Protein 5CR4 (pdb70)

Solvent-accessible surface area: 25227 Å² total; per-residue (Å²): 164,93,143,97,47,169,128,163,19,211,63,104,132,42,0,58,80,7,0,90,65,20,38,102,91,66,102,75,44,4,108,23,0,0,0,0,24,39,20,77,10,46,23,40,18,88,105,23,133,44,64,74,121,171,95,81,36,38,18,32,92,46,127,134,86,146,127,49,138,128,46,87,21,36,38,4,49,0,0,0,0,0,0,8,42,1,20,12,23,15,53,85,3,88,58,155,46,87,24,92,36,1,9,64,5,0,106,126,44,0,91,47,2,16,160,136,22,183,25,33,243,99,32,9,0,0,11,48,71,66,114,27,17,81,33,94,70,0,47,132,31,10,119,78,47,172,13,149,55,9,74,31,5,35,117,2,78,17,0,4,0,0,54,51,0,5,61,29,0,80,130,68,2,133,46,10,115,6,68,63,76,110,60,1,66,94,13,0,69,35,5,11,7,27,2,56,57,130,67,0,22,94,31,4,94,30,0,40,104,10,6,70,16,0,88,92,20,145,0,19,28,17,161,86,117,98,107,57,141,123,38,168,126,129,24,182,85,86,130,24,0,53,147,0,0,88,70,22,37,142,89,93,100,75,40,3,111,28,0,0,0,3,23,60,30,94,9,60,20,43,18,86,101,23,145,44,73,76,126,175,133,146,44,39,12,32,96,42,102,132,103,152,132,48,129,149,59,56,41,38,44,6,64,0,1,0,0,0,0,7,48,0,10,13,25,14,60,85,11,80,52,99,55,77,20,102,80,2,20,71,8,0,80,94,48,0,62,46,3,12,159,104,26,108,25,35,207,90,31,15,0,0,12,54,70,66,112,42,15,110,31,167,59,0,45,128,29,14,166,84,44,153,17,109,68,11,77,32,3,30,107,4,82,16,0,6,0,0,64,46,0,8,61,22,0,79,134,50,3,128,50,10,116,6,70,63,78,114,52,1,65,96,18,0,60,32,6,8,6,30,0,92,65,128,61,0,24,68,26,4,99,32,0,51,105,13,1,65,19,0,77,101,20,150,0,10,22,16,159,88

Foldseek 3Di:
DADEDPFFDPQLVVLLVLLVVCLVPDLLQQQQEKFKDKDKAALQQQPDQDQDDADPNDRDGDPDDDGDRDDPQDIWMWIFIAGLQATFDIDTDDDDDALVSVLVCCVVTVVVRCVVSVRDPPGAYEDADPCSCVDDVNVVSCVVVVHHYRDYTPPPVVLGLVVVVVVQLNVQLVVVNDDHVVSSVVSSVVVSVVTGSVNSNVSSVCNSVVSVQSNSHSRTDDPD/DVPFDEDPFFFPQLVLLLVLLVVCVPPDLLQQQQEKFKDKDKAALQAQPDQDQDDDDPRDGDGDPDDDGDRDDPQDIWMWIWIAGLQATFDIDTDDDDDALVRVLVCCVPTVVVRCVVSVRDPPHAYEDAPDVSCCPPVNVVSCVVVVHHYRRYTHPPVVLGLVVVVVVQLNVQLVVVNDRHVVSSVVSSVVVRVVDDSNVSNVSSVCRSVSSVVSVSHSRTDDPD

Secondary structure (DSSP, 8-state):
-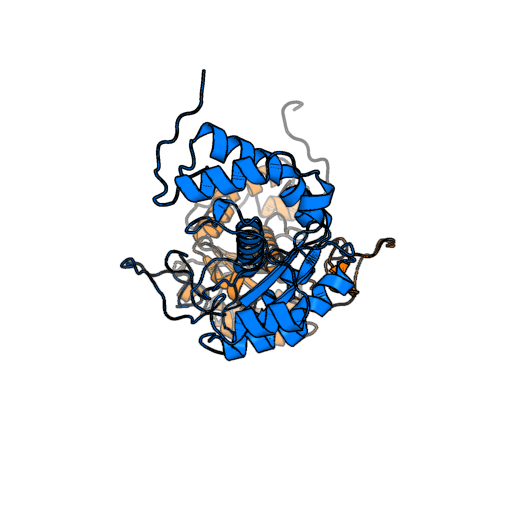----SS--TTHHHHHHHHHHHTT--HHHHHTEEEEEEEEEESS-TT-----EEETTEEE--SS----S--SS-EEEEEEEEETTEEEEEEE--SS--HHHHHHHHIIIIIHHHHHHT--TT-EE-----GGGGSHHHHHHHHHTTPPBPP--TT-GGG-THHHHHHHHHHHHHHT---SHHHHHHHHHHHHHT--HHHHHHHHHTHHHHHHHHHHTTT-----/-TTS---SS--TTHHHHHHHHHHTTT--HHHHHTEEEEEEEEEESS-TT-----EEETTEEE--S-----S--SS-EEEEEEEEETTEEEEEEEE-SS--HHHHHHHHIIIIIHHHHHHT--TT-EE-----GGGGSHHHHHHHHHTT--B----SS-GGG-THHHHHHHHHHHHHHT---SHHHHHHHHHHHHHHS-HHHHHHHHHTHHHHHHHHHHTTT-----

CATH classification: 3.30.420.10

B-factor: mean 25.37, std 12.57, range [10.84, 128.83]

Structure (mmCIF, N/CA/C/O backbone):
data_5CR4
#
_entry.id   5CR4
#
_cell.length_a   84.240
_cell.length_b   113.980
_cell.length_c   144.940
_cell.angle_alpha   90.00
_cell.angle_beta   90.00
_cell.angle_gamma   90.00
#
_symmetry.space_group_name_H-M   'I 21 21 21'
#
loop_
_entity.id
_entity.type
_entity.pdbx_description
1 polymer 'Sleeping Beauty transposase, SB100X'
2 non-polymer 'SULFATE ION'
3 non-polymer GLYCEROL
4 non-polymer 'CITRIC ACID'
5 non-polymer '4-(2-HYDROXYETHYL)-1-PIPERAZINE ETHANESULFONIC ACID'
6 water water
#
loop_
_atom_site.group_PDB
_atom_site.id
_atom_site.type_symbol
_atom_site.label_atom_id
_atom_site.label_alt_id
_atom_site.label_comp_id
_atom_site.label_asym_id
_atom_site.label_entity_id
_atom_site.label_seq_id
_atom_site.pdbx_PDB_ins_code
_atom_site.Cartn_x
_atom_site.Cartn_y
_atom_site.Cartn_z
_atom_site.occupancy
_atom_site.B_iso_or_equiv
_atom_site.auth_seq_id
_atom_site.auth_comp_id
_atom_site.auth_asym_id
_atom_site.auth_atom_id
_atom_site.pdbx_PDB_model_num
ATOM 1 N N . ALA A 1 7 ? -8.506 7.556 -68.164 1.00 48.12 7 ALA A N 1
ATOM 2 C CA . ALA A 1 7 ? -9.027 6.267 -67.712 1.00 39.35 7 ALA A CA 1
ATOM 3 C C . ALA A 1 7 ? -10.180 6.474 -66.739 1.00 41.03 7 ALA A C 1
ATOM 4 O O . ALA A 1 7 ? -10.152 7.387 -65.921 1.00 43.69 7 ALA A O 1
ATOM 6 N N . ARG A 1 8 ? -11.174 5.599 -66.810 1.00 30.08 8 ARG A N 1
ATOM 7 C CA . ARG A 1 8 ? -12.413 5.810 -66.060 1.00 30.75 8 ARG A CA 1
ATOM 8 C C . ARG A 1 8 ? -12.375 5.073 -64.716 1.00 26.29 8 ARG A C 1
ATOM 9 O O . ARG A 1 8 ? -11.720 4.041 -64.563 1.00 28.42 8 ARG A O 1
ATOM 11 N N . LYS A 1 9 ? -13.072 5.605 -63.713 1.00 25.05 9 LYS A N 1
ATOM 12 C CA . LYS A 1 9 ? -13.283 4.846 -62.470 1.00 25.46 9 LYS A CA 1
ATOM 13 C C . LYS A 1 9 ? -14.450 3.913 -62.662 1.00 22.37 9 LYS A C 1
ATOM 14 O O . LYS A 1 9 ? -15.518 4.343 -63.115 1.00 27.33 9 LYS A O 1
ATOM 20 N N . LYS A 1 10 ? -14.255 2.630 -62.328 1.00 21.67 10 LYS A N 1
ATOM 21 C CA . LYS A 1 10 ? -15.336 1.653 -62.429 1.00 21.89 10 LYS A CA 1
ATOM 22 C C . LYS A 1 10 ? -15.702 1.109 -61.045 1.00 18.18 10 LYS A C 1
ATOM 23 O O . LYS A 1 10 ? -14.813 0.725 -60.288 1.00 20.72 10 LYS A O 1
ATOM 26 N N . PRO A 1 11 ? -17.007 1.030 -60.722 1.00 18.64 11 PRO A N 1
ATOM 27 C CA . PRO A 1 11 ? -17.432 0.651 -59.375 1.00 16.07 11 PRO A CA 1
ATOM 28 C C . PRO A 1 11 ? -17.157 -0.839 -59.075 1.00 15.41 11 PRO A C 1
ATOM 29 O O . PRO A 1 11 ? -17.384 -1.720 -59.924 1.00 19.74 11 PRO A O 1
ATOM 33 N N . LEU A 1 12 ? -16.680 -1.049 -57.856 1.00 15.15 12 LEU A N 1
ATOM 34 C CA . LEU A 1 12 ? -16.476 -2.410 -57.340 1.00 15.15 12 LEU A CA 1
ATOM 35 C C . LEU A 1 12 ? -17.647 -2.944 -56.502 1.00 16.61 12 LEU A C 1
ATOM 36 O O . LEU A 1 12 ? -17.766 -4.162 -56.311 1.00 17.24 12 LEU A O 1
ATOM 41 N N . LEU A 1 13 ? -18.529 -2.074 -56.016 1.00 14.63 13 LEU A N 1
ATOM 42 C CA . LEU A 1 13 ? -19.593 -2.489 -55.122 1.00 14.47 13 LEU A CA 1
ATOM 43 C C . LEU A 1 13 ? -20.927 -2.122 -55.754 1.00 15.80 13 LEU A C 1
ATOM 44 O O . LEU A 1 13 ? -21.119 -0.937 -56.071 1.00 16.28 13 LEU A O 1
ATOM 49 N N . GLN A 1 14 ? -21.825 -3.083 -55.877 1.00 15.98 14 GLN A N 1
ATOM 50 C CA . GLN A 1 14 ? -23.109 -2.847 -56.541 1.00 16.05 14 GLN A CA 1
ATOM 51 C C . GLN A 1 14 ? -24.086 -2.200 -55.586 1.00 22.14 14 GLN A C 1
ATOM 52 O O . GLN A 1 14 ? -23.941 -2.244 -54.355 1.00 24.37 14 GLN A O 1
ATOM 58 N N . ASN A 1 15 ? -25.058 -1.486 -56.130 1.00 16.15 15 ASN A N 1
ATOM 59 C CA . ASN A 1 15 ? -26.207 -1.080 -55.331 1.00 15.59 15 ASN A CA 1
ATOM 60 C C . ASN A 1 15 ? -27.445 -1.664 -55.997 1.00 17.97 15 ASN A C 1
ATOM 61 O O . ASN A 1 15 ? -27.607 -1.533 -57.199 1.00 20.55 15 ASN A O 1
ATOM 66 N N . ARG A 1 16 ? -28.290 -2.369 -55.230 1.00 21.75 16 ARG A N 1
ATOM 67 C CA . ARG A 1 16 ? -29.483 -3.043 -55.742 1.00 26.33 16 ARG A CA 1
ATOM 68 C C . ARG A 1 16 ? -30.433 -2.043 -56.399 1.00 21.21 16 ARG A C 1
ATOM 69 O O . ARG A 1 16 ? -31.165 -2.402 -57.340 1.00 26.32 16 ARG A O 1
ATOM 77 N N . HIS A 1 17 ? -30.390 -0.794 -55.952 1.00 20.20 17 HIS A N 1
ATOM 78 C CA . HIS A 1 17 ? -31.288 0.225 -56.486 1.00 21.87 17 HIS A CA 1
ATOM 79 C C . HIS A 1 17 ? -30.600 1.202 -57.440 1.00 23.95 17 HIS A C 1
ATOM 80 O O . HIS A 1 17 ? -30.958 2.389 -57.523 1.00 22.61 17 HIS A O 1
ATOM 87 N N . LYS A 1 18 ? -29.621 0.685 -58.178 1.00 25.89 18 LYS A N 1
ATOM 88 C CA . LYS A 1 18 ? -28.897 1.490 -59.160 1.00 24.33 18 LYS A CA 1
ATOM 89 C C . LYS A 1 18 ? -29.828 2.234 -60.150 1.00 21.47 18 LYS A C 1
ATOM 90 O O . LYS A 1 18 ? -29.560 3.369 -60.527 1.00 27.31 18 LYS A O 1
ATOM 96 N N . LYS A 1 19 ? -30.929 1.632 -60.578 1.00 26.42 19 LYS A N 1
ATOM 97 C CA . LYS A 1 19 ? -31.815 2.323 -61.489 1.00 24.85 19 LYS A CA 1
ATOM 98 C C . LYS A 1 19 ? -32.417 3.614 -60.914 1.00 29.20 19 LYS A C 1
ATOM 99 O O . LYS A 1 19 ? -32.401 4.687 -61.547 1.00 30.41 19 LYS A O 1
ATOM 103 N N . ALA A 1 20 ? -32.940 3.529 -59.699 1.00 25.83 20 ALA A N 1
ATOM 104 C CA . ALA A 1 20 ? -33.514 4.718 -59.078 1.00 28.52 20 ALA A CA 1
ATOM 105 C C . ALA A 1 20 ? -32.414 5.752 -58.751 1.00 23.65 20 ALA A C 1
ATOM 106 O O . ALA A 1 20 ? -32.671 6.971 -58.751 1.00 25.27 20 ALA A O 1
ATOM 108 N N . ARG A 1 21 ? -31.230 5.270 -58.400 1.00 22.23 21 ARG A N 1
ATOM 109 C CA . ARG A 1 21 ? -30.152 6.195 -58.032 1.00 20.56 21 ARG A CA 1
ATOM 110 C C . ARG A 1 21 ? -29.720 6.957 -59.242 1.00 21.87 21 ARG A C 1
ATOM 111 O O . ARG A 1 21 ? -29.494 8.159 -59.214 1.00 23.74 21 ARG A O 1
ATOM 119 N N . LEU A 1 22 ? -29.605 6.235 -60.358 1.00 22.32 22 LEU A N 1
ATOM 120 C CA . LEU A 1 22 ? -29.215 6.878 -61.588 1.00 28.37 22 LEU A CA 1
ATOM 121 C C . LEU A 1 22 ? -30.310 7.854 -62.034 1.00 28.55 22 LEU A C 1
ATOM 122 O O . LEU A 1 22 ? -30.025 8.969 -62.467 1.00 28.65 22 LEU A O 1
ATOM 127 N N . ARG A 1 23 ? -31.582 7.483 -61.880 1.00 28.12 23 ARG A N 1
ATOM 128 C CA . ARG A 1 23 ? -32.657 8.436 -62.136 1.00 32.38 23 ARG A CA 1
ATOM 129 C C . ARG A 1 23 ? -32.567 9.712 -61.268 1.00 33.88 23 ARG A C 1
ATOM 130 O O . ARG A 1 23 ? -32.661 10.809 -61.762 1.00 35.34 23 ARG A O 1
ATOM 133 N N . PHE A 1 24 ? -32.359 9.554 -59.966 1.00 27.67 24 PHE A N 1
ATOM 134 C CA . PHE A 1 24 ? -32.160 10.680 -59.056 1.00 28.21 24 PHE A CA 1
ATOM 135 C C . PHE A 1 24 ? -31.000 11.588 -59.510 1.00 26.48 24 PHE A C 1
ATOM 136 O O . PHE A 1 24 ? -31.137 12.803 -59.555 1.00 29.78 24 PHE A O 1
ATOM 144 N N . ALA A 1 25 ? -29.851 10.993 -59.821 1.00 25.50 25 ALA A N 1
ATOM 145 C CA . ALA A 1 25 ? -28.723 11.805 -60.216 1.00 27.90 25 ALA A CA 1
ATOM 146 C C . ALA A 1 25 ? -28.949 12.496 -61.549 1.00 33.59 25 ALA A C 1
ATOM 147 O O . ALA A 1 25 ? -28.531 13.623 -61.711 1.00 31.60 25 ALA A O 1
ATOM 149 N N . THR A 1 26 ? -29.567 11.808 -62.515 1.00 33.26 26 THR A N 1
ATOM 150 C CA . THR A 1 26 ? -29.851 12.405 -63.816 1.00 35.65 26 THR A CA 1
ATOM 151 C C . THR A 1 26 ? -30.839 13.553 -63.672 1.00 34.93 26 THR A C 1
ATOM 152 O O . THR A 1 26 ? -30.678 14.631 -64.267 1.00 42.79 26 THR A O 1
ATOM 156 N N . ALA A 1 27 ? -31.876 13.321 -62.865 1.00 33.61 27 ALA A N 1
ATOM 157 C CA . ALA A 1 27 ? -32.974 14.243 -62.736 1.00 38.64 27 ALA A CA 1
ATOM 158 C C . ALA A 1 27 ? -32.519 15.423 -61.930 1.00 41.79 27 ALA A C 1
ATOM 159 O O . ALA A 1 27 ? -33.070 16.499 -62.043 1.00 42.06 27 ALA A O 1
ATOM 161 N N . HIS A 1 28 ? -31.470 15.241 -61.137 1.00 36.99 28 HIS A N 1
ATOM 162 C CA . HIS A 1 28 ? -31.050 16.351 -60.274 1.00 41.39 28 HIS A CA 1
ATOM 163 C C . HIS A 1 28 ? -29.674 16.909 -60.623 1.00 40.77 28 HIS A C 1
ATOM 164 O O . HIS A 1 28 ? -29.205 17.856 -59.995 1.00 45.91 28 HIS A O 1
ATOM 171 N N . GLY A 1 29 ? -29.047 16.366 -61.663 1.00 34.77 29 GLY A N 1
ATOM 172 C CA . GLY A 1 29 ? -27.665 16.711 -61.947 1.00 41.62 29 GLY A CA 1
ATOM 173 C C . GLY A 1 29 ? -27.463 18.084 -62.570 1.00 40.36 29 GLY A C 1
ATOM 174 O O . GLY A 1 29 ? -26.326 18.505 -62.788 1.00 48.77 29 GLY A O 1
ATOM 175 N N . ASP A 1 30 ? -28.559 18.774 -62.875 1.00 38.05 30 ASP A N 1
ATOM 176 C CA . ASP A 1 30 ? -28.472 20.105 -63.463 1.00 40.81 30 ASP A CA 1
ATOM 177 C C . ASP A 1 30 ? -28.903 21.174 -62.467 1.00 52.01 30 ASP A C 1
ATOM 178 O O . ASP A 1 30 ? -28.808 22.372 -62.765 1.00 46.30 30 ASP A O 1
ATOM 180 N N . LYS A 1 31 ? -29.375 20.744 -61.293 1.00 42.24 31 LYS A N 1
ATOM 181 C CA . LYS A 1 31 ? -29.875 21.678 -60.269 1.00 40.76 31 LYS A CA 1
ATOM 182 C C . LYS A 1 31 ? -28.797 22.693 -59.904 1.00 43.84 31 LYS A C 1
ATOM 183 O O . LYS A 1 31 ? -27.613 22.362 -59.835 1.00 42.80 31 LYS A O 1
ATOM 189 N N . ASP A 1 32 ? -29.197 23.942 -59.697 1.00 37.51 32 ASP A N 1
ATOM 190 C CA . ASP A 1 32 ? -28.223 24.933 -59.279 1.00 35.77 32 ASP A CA 1
ATOM 191 C C . ASP A 1 32 ? -27.826 24.702 -57.829 1.00 36.15 32 ASP A C 1
ATOM 192 O O . ASP A 1 32 ? -28.411 23.882 -57.113 1.00 34.92 32 ASP A O 1
ATOM 194 N N . ARG A 1 33 ? -26.779 25.393 -57.405 1.00 35.25 33 ARG A N 1
ATOM 195 C CA . ARG A 1 33 ? -26.300 25.176 -56.053 1.00 39.10 33 ARG A CA 1
ATOM 196 C C . ARG A 1 33 ? -27.332 25.696 -55.067 1.00 34.50 33 ARG A C 1
ATOM 197 O O . ARG A 1 33 ? -27.426 25.173 -53.961 1.00 30.11 33 ARG A O 1
ATOM 205 N N . THR A 1 34 ? -28.123 26.685 -55.490 1.00 35.52 34 THR A N 1
ATOM 206 C CA . THR A 1 34 ? -29.231 27.206 -54.701 1.00 35.31 34 THR A CA 1
ATOM 207 C C . THR A 1 34 ? -30.166 26.067 -54.314 1.00 28.59 34 THR A C 1
ATOM 208 O O . THR A 1 34 ? -30.627 25.980 -53.164 1.00 29.14 34 THR A O 1
ATOM 212 N N . PHE A 1 35 ? -30.440 25.191 -55.284 1.00 27.43 35 PHE A N 1
ATOM 213 C CA . PHE A 1 35 ? -31.314 24.061 -55.007 1.00 27.64 35 PHE A CA 1
ATOM 214 C C . PHE A 1 35 ? -30.770 23.234 -53.854 1.00 23.75 35 PHE A C 1
ATOM 215 O O . PHE A 1 35 ? -31.497 22.978 -52.877 1.00 21.79 35 PHE A O 1
ATOM 223 N N . TRP A 1 36 ? -29.504 22.805 -53.932 1.00 23.06 36 TRP A N 1
ATOM 224 C CA . TRP A 1 36 ? -28.982 21.967 -52.849 1.00 20.31 36 TRP A CA 1
ATOM 225 C C . TRP A 1 36 ? -28.910 22.714 -51.520 1.00 20.25 36 TRP A C 1
ATOM 226 O O . TRP A 1 36 ? -29.090 22.108 -50.463 1.00 21.21 36 TRP A O 1
ATOM 237 N N . ARG A 1 37 ? -28.636 24.017 -51.563 1.00 20.76 37 ARG A N 1
ATOM 238 C CA . ARG A 1 37 ? -28.592 24.781 -50.302 1.00 22.88 37 ARG A CA 1
ATOM 239 C C . ARG A 1 37 ? -29.970 24.902 -49.681 1.00 20.39 37 ARG A C 1
ATOM 240 O O . ARG A 1 37 ? -30.055 25.180 -48.466 1.00 23.95 37 ARG A O 1
ATOM 248 N N . ASN A 1 38 ? -31.024 24.693 -50.465 1.00 21.20 38 ASN A N 1
ATOM 249 C CA . ASN A 1 38 ? -32.354 24.765 -49.881 1.00 24.16 38 ASN A CA 1
ATOM 250 C C . ASN A 1 38 ? -33.051 23.448 -49.603 1.00 21.59 38 ASN A C 1
ATOM 251 O O . ASN A 1 38 ? -34.250 23.377 -49.403 1.00 22.26 38 ASN A O 1
ATOM 256 N N . VAL A 1 39 ? -32.270 22.374 -49.599 1.00 18.15 39 VAL A N 1
ATOM 257 C CA . VAL A 1 39 ? -32.761 21.063 -49.150 1.00 18.19 39 VAL A CA 1
ATOM 258 C C . VAL A 1 39 ? -32.551 20.956 -47.662 1.00 17.70 39 VAL A C 1
ATOM 259 O O . VAL A 1 39 ? -31.451 21.215 -47.148 1.00 16.74 39 VAL A O 1
ATOM 263 N N . LEU A 1 40 ? -33.588 20.596 -46.908 1.00 16.68 40 LEU A N 1
ATOM 264 C CA . LEU A 1 40 ? -33.467 20.285 -45.475 1.00 16.27 40 LEU A CA 1
ATOM 265 C C . LEU A 1 40 ? -33.330 18.780 -45.345 1.00 16.07 40 LEU A C 1
ATOM 266 O O . LEU A 1 40 ? -34.299 18.043 -45.536 1.00 16.58 40 LEU A O 1
ATOM 271 N N . TRP A 1 41 ? -32.095 18.334 -45.113 1.00 14.70 41 TRP A N 1
ATOM 272 C CA . TRP A 1 41 ? -31.769 16.912 -45.041 1.00 14.00 41 TRP A CA 1
ATOM 273 C C . TRP A 1 41 ? -32.164 16.399 -43.683 1.00 13.78 41 TRP A C 1
ATOM 274 O O . TRP A 1 41 ? -32.008 17.123 -42.702 1.00 15.17 41 TRP A O 1
ATOM 285 N N . SER A 1 42 ? -32.515 15.114 -43.575 1.00 14.54 42 SER A N 1
ATOM 286 C CA . SER A 1 42 ? -32.892 14.638 -42.228 1.00 14.72 42 SER A CA 1
ATOM 287 C C . SER A 1 42 ? -32.677 13.136 -42.164 1.00 15.29 42 SER A C 1
ATOM 288 O O . SER A 1 42 ? -32.651 12.456 -43.188 1.00 15.73 42 SER A O 1
ATOM 291 N N . ASP A 1 43 ? -32.503 12.649 -40.933 1.00 16.76 43 ASP A N 1
ATOM 292 C CA A ASP A 1 43 ? -32.420 11.184 -40.715 0.70 13.90 43 ASP A CA 1
ATOM 293 C CA B ASP A 1 43 ? -32.349 11.234 -40.703 0.30 16.02 43 ASP A CA 1
ATOM 294 C C . ASP A 1 43 ? -32.360 10.984 -39.209 1.00 16.94 43 ASP A C 1
ATOM 295 O O . ASP A 1 43 ? -32.262 11.947 -38.428 1.00 19.20 43 ASP A O 1
ATOM 304 N N . GLU A 1 44 ? -32.463 9.725 -38.789 1.00 15.59 44 GLU A N 1
ATOM 305 C CA . GLU A 1 44 ? -32.194 9.336 -37.410 1.00 15.24 44 GLU A CA 1
ATOM 306 C C . GLU A 1 44 ? -30.847 8.673 -37.288 1.00 14.76 44 GLU A C 1
ATOM 307 O O . GLU A 1 44 ? -30.317 8.153 -38.285 1.00 19.66 44 GLU A O 1
ATOM 313 N N . THR A 1 45 ? -30.293 8.634 -36.070 1.00 14.65 45 THR A N 1
ATOM 314 C CA . THR A 1 45 ? -29.050 7.889 -35.824 1.00 14.97 45 THR A CA 1
ATOM 315 C C . THR A 1 45 ? -29.106 7.393 -34.400 1.00 16.11 45 THR A C 1
ATOM 316 O O . THR A 1 45 ? -29.777 7.940 -33.552 1.00 18.32 45 THR A O 1
ATOM 320 N N . LYS A 1 46 ? -28.410 6.317 -34.118 1.00 15.20 46 LYS A N 1
ATOM 321 C CA . LYS A 1 46 ? -28.257 5.760 -32.783 1.00 14.36 46 LYS A CA 1
ATOM 322 C C . LYS A 1 46 ? -26.826 5.952 -32.365 1.00 16.08 46 LYS A C 1
ATOM 323 O O . LYS A 1 46 ? -25.890 5.628 -33.110 1.00 18.90 46 LYS A O 1
ATOM 329 N N . ILE A 1 47 ? -26.635 6.459 -31.162 1.00 15.37 47 ILE A N 1
ATOM 330 C CA . ILE A 1 47 ? -25.283 6.584 -30.595 1.00 15.83 47 ILE A CA 1
ATOM 331 C C . ILE A 1 47 ? -25.151 5.684 -29.361 1.00 13.24 47 ILE A C 1
ATOM 332 O O . ILE A 1 47 ? -25.860 5.851 -28.384 1.00 16.13 47 ILE A O 1
ATOM 337 N N . GLU A 1 48 ? -24.292 4.648 -29.470 1.00 15.19 48 GLU A N 1
ATOM 338 C CA . GLU A 1 48 ? -24.037 3.742 -28.350 1.00 13.93 48 GLU A CA 1
ATOM 339 C C . GLU A 1 48 ? -23.114 4.379 -27.318 1.00 13.53 48 GLU A C 1
ATOM 340 O O . GLU A 1 48 ? -22.119 5.035 -27.671 1.00 17.26 48 GLU A O 1
ATOM 346 N N . LEU A 1 49 ? -23.425 4.173 -26.049 1.00 12.73 49 LEU A N 1
ATOM 347 C CA . LEU A 1 49 ? -22.490 4.598 -24.999 1.00 14.00 49 LEU A CA 1
ATOM 348 C C . LEU A 1 49 ? -21.167 3.832 -25.076 1.00 13.13 49 LEU A C 1
ATOM 349 O O . LEU A 1 49 ? -20.087 4.412 -24.878 1.00 14.81 49 LEU A O 1
ATOM 354 N N . PHE A 1 50 ? -21.265 2.531 -25.339 1.00 13.50 50 PHE A N 1
ATOM 355 C CA . PHE A 1 50 ? -20.094 1.653 -25.380 1.00 13.62 50 PHE A CA 1
ATOM 356 C C . PHE A 1 50 ? -20.135 1.005 -26.734 1.00 13.91 50 PHE A C 1
ATOM 357 O O . PHE A 1 50 ? -20.753 -0.037 -26.933 1.00 14.86 50 PHE A O 1
ATOM 365 N N . GLY A 1 51 ? -19.433 1.630 -27.692 1.00 13.72 51 GLY A N 1
ATOM 366 C CA . GLY A 1 51 ? -19.455 1.133 -29.056 1.00 14.41 51 GLY A CA 1
ATOM 367 C C . GLY A 1 51 ? -18.940 -0.277 -29.166 1.00 14.15 51 GLY A C 1
ATOM 368 O O . GLY A 1 51 ? -18.007 -0.667 -28.457 1.00 15.44 51 GLY A O 1
ATOM 369 N N . HIS A 1 52 ? -19.550 -1.053 -30.070 1.00 16.02 52 HIS A N 1
ATOM 370 C CA . HIS A 1 52 ? -19.332 -2.488 -30.065 1.00 15.87 52 HIS A CA 1
ATOM 371 C C . HIS A 1 52 ? -17.906 -2.915 -30.346 1.00 19.25 52 HIS A C 1
ATOM 372 O O . HIS A 1 52 ? -17.496 -3.962 -29.906 1.00 23.92 52 HIS A O 1
ATOM 379 N N . ASN A 1 53 ? -17.149 -2.076 -31.059 1.00 22.85 53 ASN A N 1
ATOM 380 C CA . ASN A 1 53 ? -15.731 -2.428 -31.121 1.00 26.76 53 ASN A CA 1
ATOM 381 C C . ASN A 1 53 ? -14.845 -1.265 -30.679 1.00 22.64 53 ASN A C 1
ATOM 382 O O . ASN A 1 53 ? -13.646 -1.223 -31.041 1.00 27.02 53 ASN A O 1
ATOM 387 N N . ASP A 1 54 ? -15.373 -0.480 -29.756 1.00 16.52 54 ASP A N 1
ATOM 388 C CA . ASP A 1 54 ? -14.545 0.544 -29.057 1.00 15.18 54 ASP A CA 1
ATOM 389 C C . ASP A 1 54 ? -13.868 -0.170 -27.929 1.00 16.57 54 ASP A C 1
ATOM 390 O O . ASP A 1 54 ? -14.540 -0.729 -27.048 1.00 19.09 54 ASP A O 1
ATOM 395 N N . HIS A 1 55 ? -12.544 -0.139 -27.869 1.00 16.52 55 HIS A N 1
ATOM 396 C CA . HIS A 1 55 ? -11.813 -0.795 -26.787 1.00 18.66 55 HIS A CA 1
ATOM 397 C C . HIS A 1 55 ? -11.776 0.155 -25.596 1.00 16.00 55 HIS A C 1
ATOM 398 O O . HIS A 1 55 ? -10.753 0.796 -25.326 1.00 18.96 55 HIS A O 1
ATOM 405 N N . ARG A 1 56 ? -12.871 0.254 -24.875 1.00 15.74 56 ARG A N 1
ATOM 406 C CA . ARG A 1 56 ? -12.977 1.098 -23.692 1.00 13.63 56 ARG A CA 1
ATOM 407 C C . ARG A 1 56 ? -12.462 0.423 -22.425 1.00 14.94 56 ARG A C 1
ATOM 408 O O . ARG A 1 56 ? -12.501 -0.806 -22.279 1.00 17.11 56 ARG A O 1
ATOM 416 N N . TYR 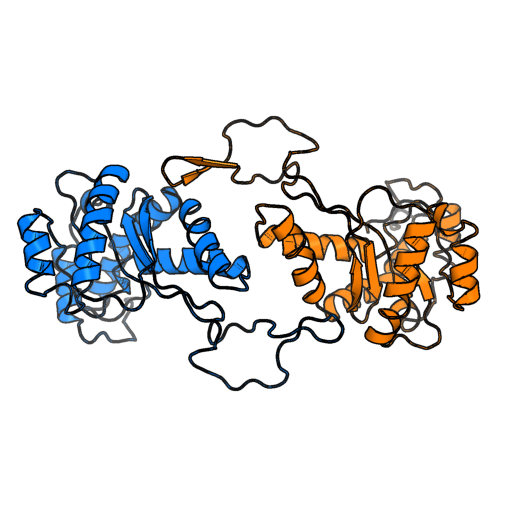A 1 57 ? -11.956 1.197 -21.496 1.00 15.32 57 TYR A N 1
ATOM 417 C CA . TYR A 1 57 ? -11.726 0.669 -20.157 1.00 16.13 57 TYR A CA 1
ATOM 418 C C . TYR A 1 57 ? -13.074 0.359 -19.523 1.00 16.19 57 TYR A C 1
ATOM 419 O O . TYR A 1 57 ? -13.981 1.208 -19.530 1.00 17.36 57 TYR A O 1
ATOM 428 N N . VAL A 1 58 ? -13.194 -0.834 -18.953 1.00 14.41 58 VAL A N 1
ATOM 429 C CA . VAL A 1 58 ? -14.488 -1.354 -18.497 1.00 15.91 58 VAL A CA 1
ATOM 430 C C . VAL A 1 58 ? -14.518 -1.283 -16.969 1.00 15.35 58 VAL A C 1
ATOM 431 O O . VAL A 1 58 ? -15.599 -1.077 -16.404 1.00 16.13 58 VAL A O 1
ATOM 435 N N . TRP A 1 59 ? -13.404 -1.580 -16.292 1.00 16.68 59 TRP A N 1
ATOM 436 C CA . TRP A 1 59 ? -13.467 -1.549 -14.813 1.00 18.09 59 TRP A CA 1
ATOM 437 C C . TRP A 1 59 ? -12.186 -0.976 -14.262 1.00 19.26 59 TRP A C 1
ATOM 438 O O . TRP A 1 59 ? -11.222 -0.859 -14.982 1.00 19.38 59 TRP A O 1
ATOM 449 N N . ARG A 1 60 ? -12.208 -0.598 -13.002 1.00 20.22 60 ARG A N 1
ATOM 450 C CA . ARG A 1 60 ? -11.016 -0.174 -12.285 1.00 21.21 60 ARG A CA 1
ATOM 451 C C . ARG A 1 60 ? -10.684 -1.262 -11.275 1.00 24.08 60 ARG A C 1
ATOM 452 O O . ARG A 1 60 ? -11.562 -1.808 -10.609 1.00 23.50 60 ARG A O 1
ATOM 460 N N . LYS A 1 61 ? -9.405 -1.564 -11.155 1.00 22.82 61 LYS A N 1
ATOM 461 C CA . LYS A 1 61 ? -8.927 -2.503 -10.128 1.00 25.43 61 LYS A CA 1
ATOM 462 C C . LYS A 1 61 ? -7.550 -2.049 -9.666 1.00 30.06 61 LYS A C 1
ATOM 463 O O . LYS A 1 61 ? -6.689 -1.745 -10.486 1.00 26.66 61 LYS A O 1
ATOM 467 N N . LYS A 1 62 ? -7.369 -1.972 -8.354 1.00 27.82 62 LYS A N 1
ATOM 468 C CA . LYS A 1 62 ? -6.118 -1.445 -7.749 1.00 32.26 62 LYS A CA 1
ATOM 469 C C . LYS A 1 62 ? -5.764 -0.063 -8.306 1.00 39.72 62 LYS A C 1
ATOM 470 O O . LYS A 1 62 ? -4.583 0.280 -8.517 1.00 36.56 62 LYS A O 1
ATOM 473 N N . GLY A 1 63 ? -6.799 0.740 -8.507 1.00 31.12 63 GLY A N 1
ATOM 474 C CA . GLY A 1 63 ? -6.662 2.116 -8.988 1.00 29.33 63 GLY A CA 1
ATOM 475 C C . GLY A 1 63 ? -6.452 2.255 -10.480 1.00 26.79 63 GLY A C 1
ATOM 476 O O . GLY A 1 63 ? -6.418 3.411 -10.980 1.00 32.32 63 GLY A O 1
ATOM 477 N N . GLU A 1 64 ? -6.274 1.141 -11.194 1.00 24.41 64 GLU A N 1
ATOM 478 C CA A GLU A 1 64 ? -5.945 1.223 -12.595 0.70 25.21 64 GLU A CA 1
ATOM 479 C CA B GLU A 1 64 ? -5.958 1.168 -12.605 0.30 26.69 64 GLU A CA 1
ATOM 480 C C . GLU A 1 64 ? -7.181 0.907 -13.436 1.00 23.70 64 GLU A C 1
ATOM 481 O O . GLU A 1 64 ? -7.912 -0.075 -13.176 1.00 21.80 64 GLU A O 1
ATOM 492 N N . ALA A 1 65 ? -7.407 1.735 -14.457 1.00 21.70 65 ALA A N 1
ATOM 493 C CA . ALA A 1 65 ? -8.476 1.451 -15.415 1.00 20.29 65 ALA A CA 1
ATOM 494 C C . ALA A 1 65 ? -8.008 0.274 -16.290 1.00 22.19 65 ALA A C 1
ATOM 495 O O . ALA A 1 65 ? -6.832 0.255 -16.705 1.00 23.33 65 ALA A O 1
ATOM 497 N N . CYS A 1 66 ? -8.906 -0.675 -16.552 1.00 19.22 66 CYS A N 1
ATOM 498 C CA . CYS A 1 66 ? -8.530 -1.932 -17.180 1.00 22.02 66 CYS A CA 1
ATOM 499 C C . CYS A 1 66 ? -9.418 -2.218 -18.361 1.00 19.43 66 CYS A C 1
ATOM 500 O O . CYS A 1 66 ? -10.666 -2.073 -18.267 1.00 18.42 66 CYS A O 1
ATOM 503 N N . LYS A 1 67 ? -8.794 -2.704 -19.441 1.00 21.87 67 LYS A N 1
ATOM 504 C CA . LYS A 1 67 ? -9.493 -3.385 -20.540 1.00 19.86 67 LYS A CA 1
ATOM 505 C C . LYS A 1 67 ? -9.357 -4.869 -20.340 1.00 22.27 67 LYS A C 1
ATOM 506 O O . LYS A 1 67 ? -8.365 -5.322 -19.853 1.00 23.98 67 LYS A O 1
ATOM 512 N N . PRO A 1 68 ? -10.360 -5.632 -20.722 1.00 22.27 68 PRO A N 1
ATOM 513 C CA . PRO A 1 68 ? -10.289 -7.070 -20.431 1.00 26.00 68 PRO A CA 1
ATOM 514 C C . PRO A 1 68 ? -9.111 -7.756 -21.138 1.00 25.98 68 PRO A C 1
ATOM 515 O O . PRO A 1 68 ? -8.768 -7.346 -22.254 1.00 31.09 68 PRO A O 1
ATOM 519 N N . LYS A 1 69 ? -8.565 -8.789 -20.507 1.00 28.50 69 LYS A N 1
ATOM 520 C CA . LYS A 1 69 ? -7.447 -9.539 -21.076 1.00 33.31 69 LYS A CA 1
ATOM 521 C C . LYS A 1 69 ? -7.926 -10.292 -22.301 1.00 40.72 69 LYS A C 1
ATOM 522 O O . LYS A 1 69 ? -7.207 -10.454 -23.281 1.00 55.01 69 LYS A O 1
ATOM 525 N N . ASN A 1 70 ? -9.168 -10.746 -22.235 1.00 35.57 70 ASN A N 1
ATOM 526 C CA . ASN A 1 70 ? -9.728 -11.514 -23.308 1.00 46.27 70 ASN A CA 1
ATOM 527 C C . ASN A 1 70 ? -11.122 -11.014 -23.602 1.00 48.31 70 ASN A C 1
ATOM 528 O O . ASN A 1 70 ? -11.968 -10.863 -22.709 1.00 35.16 70 ASN A O 1
ATOM 533 N N . THR A 1 71 ? -11.350 -10.703 -24.863 1.00 41.46 71 THR A N 1
ATOM 534 C CA . THR A 1 71 ? -12.645 -10.208 -25.237 1.00 45.54 71 THR A CA 1
ATOM 535 C C . THR A 1 71 ? -13.091 -10.955 -26.485 1.00 48.12 71 THR A C 1
ATOM 536 O O . THR A 1 71 ? -12.275 -11.263 -27.364 1.00 56.85 71 THR A O 1
ATOM 540 N N . ILE A 1 72 ? -14.371 -11.314 -26.496 1.00 34.50 72 ILE A N 1
ATOM 541 C CA . ILE A 1 72 ? -15.026 -11.951 -27.617 1.00 30.76 72 ILE A CA 1
ATOM 542 C C . ILE A 1 72 ? -15.717 -10.837 -28.382 1.00 24.70 72 ILE A C 1
ATOM 543 O O . ILE A 1 72 ? -16.423 -10.044 -27.770 1.00 26.28 72 ILE A O 1
ATOM 548 N N . PRO A 1 73 ? -15.555 -10.779 -29.720 1.00 21.15 73 PRO A N 1
ATOM 549 C CA . PRO A 1 73 ? -16.273 -9.717 -30.423 1.00 18.94 73 PRO A CA 1
ATOM 550 C C . PRO A 1 73 ? -17.785 -9.805 -30.238 1.00 17.26 73 PRO A C 1
ATOM 551 O O . PRO A 1 73 ? -18.359 -10.911 -30.146 1.00 18.41 73 PRO A O 1
ATOM 555 N N . THR A 1 74 ? -18.417 -8.656 -30.247 1.00 15.15 74 THR A N 1
ATOM 556 C CA . THR A 1 74 ? -19.855 -8.551 -30.164 1.00 15.33 74 THR A CA 1
ATOM 557 C C . THR A 1 74 ? -20.414 -7.467 -31.062 1.00 14.90 74 THR A C 1
ATOM 558 O O . THR A 1 74 ? -19.694 -6.510 -31.382 1.00 16.31 74 THR A O 1
ATOM 562 N N . VAL A 1 75 ? -21.652 -7.593 -31.497 1.00 13.84 75 VAL A N 1
ATOM 563 C CA . VAL A 1 75 ? -22.273 -6.483 -32.239 1.00 14.65 75 VAL A CA 1
ATOM 564 C C . VAL A 1 75 ? -22.846 -5.447 -31.312 1.00 14.85 75 VAL A C 1
ATOM 565 O O . VAL A 1 75 ? -23.216 -4.368 -31.787 1.00 16.42 75 VAL A O 1
ATOM 569 N N . LYS A 1 76 ? -22.958 -5.720 -30.018 1.00 13.29 76 LYS A N 1
ATOM 570 C CA . LYS A 1 76 ? -23.611 -4.754 -29.097 1.00 13.76 76 LYS A CA 1
ATOM 571 C C . LYS A 1 76 ? -23.200 -4.994 -27.654 1.00 14.00 76 LYS A C 1
ATOM 572 O O . LYS A 1 76 ? -23.450 -6.041 -27.118 1.00 16.38 76 LYS A O 1
ATOM 578 N N . HIS A 1 77 ? -22.584 -3.979 -27.046 1.00 13.58 77 HIS A N 1
ATOM 579 C CA . HIS A 1 77 ? -22.274 -3.972 -25.620 1.00 13.13 77 HIS A CA 1
ATOM 580 C C . HIS A 1 77 ? -23.440 -3.399 -24.808 1.00 15.59 77 HIS A C 1
ATOM 581 O O . HIS A 1 77 ? -24.369 -2.843 -25.377 1.00 17.65 77 HIS A O 1
ATOM 588 N N . GLY A 1 78 ? -23.395 -3.560 -23.493 1.00 14.87 78 GLY A N 1
ATOM 589 C CA . GLY A 1 78 ? -24.454 -3.177 -22.600 1.00 16.03 78 GLY A CA 1
ATOM 590 C C . GLY A 1 78 ? -24.311 -1.830 -21.948 1.00 17.42 78 GLY A C 1
ATOM 591 O O . GLY A 1 78 ? -24.538 -1.709 -20.767 1.00 19.44 78 GLY A O 1
ATOM 592 N N . GLY A 1 79 ? -23.928 -0.839 -22.712 1.00 17.09 79 GLY A N 1
ATOM 593 C CA . GLY A 1 79 ? -24.020 0.530 -22.118 1.00 18.24 79 GLY A CA 1
ATOM 594 C C . GLY A 1 79 ? -25.332 1.307 -22.407 1.00 19.77 79 GLY A C 1
ATOM 595 O O . GLY A 1 79 ? -25.549 2.433 -21.919 1.00 21.42 79 GLY A O 1
ATOM 596 N N . GLY A 1 80 ? -26.201 0.756 -23.239 1.00 18.31 80 GLY A N 1
ATOM 597 C CA . GLY A 1 80 ? -27.339 1.518 -23.694 1.00 20.63 80 GLY A CA 1
ATOM 598 C C . GLY A 1 80 ? -26.998 2.482 -24.838 1.00 17.97 80 GLY A C 1
ATOM 599 O O . GLY A 1 80 ? -25.839 2.571 -25.276 1.00 17.13 80 GLY A O 1
ATOM 600 N N . SER A 1 81 ? -27.964 3.237 -25.304 1.00 18.26 81 SER A N 1
ATOM 601 C CA . SER A 1 81 ? -27.765 4.129 -26.382 1.00 16.91 81 SER A CA 1
ATOM 602 C C . SER A 1 81 ? -28.770 5.285 -26.370 1.00 17.50 81 SER A C 1
ATOM 603 O O . SER A 1 81 ? -29.741 5.188 -25.592 1.00 21.62 81 SER A O 1
ATOM 606 N N . ILE A 1 82 ? -28.542 6.301 -27.181 1.00 16.01 82 ILE A N 1
ATOM 607 C CA . ILE A 1 82 ? -29.521 7.363 -27.410 1.00 17.60 82 ILE A CA 1
ATOM 608 C C . ILE A 1 82 ? -29.906 7.296 -28.879 1.00 18.25 82 ILE A C 1
ATOM 609 O O . ILE A 1 82 ? -29.073 7.062 -29.752 1.00 17.61 82 ILE A O 1
ATOM 614 N N . MET A 1 83 ? -31.173 7.539 -29.194 1.00 16.33 83 MET A N 1
ATOM 615 C CA A MET A 1 83 ? -31.589 7.639 -30.579 0.50 15.80 83 MET A CA 1
ATOM 616 C CA B MET A 1 83 ? -31.597 7.666 -30.568 0.50 14.82 83 MET A CA 1
ATOM 617 C C . MET A 1 83 ? -31.956 9.096 -30.835 1.00 15.61 83 MET A C 1
ATOM 618 O O . MET A 1 83 ? -32.625 9.720 -30.007 1.00 15.88 83 MET A O 1
ATOM 627 N N . LEU A 1 84 ? -31.503 9.608 -31.942 1.00 14.43 84 LEU A N 1
ATOM 628 C CA . LEU A 1 84 ? -31.644 11.009 -32.268 1.00 13.97 84 LEU A CA 1
ATOM 629 C C . LEU A 1 84 ? -32.268 11.178 -33.636 1.00 15.62 84 LEU A C 1
ATOM 630 O O . LEU A 1 84 ? -31.957 10.456 -34.583 1.00 16.04 84 LEU A O 1
ATOM 635 N N . TRP A 1 85 ? -33.129 12.176 -33.740 1.00 14.33 85 TRP A N 1
ATOM 636 C CA . TRP A 1 85 ? -33.594 12.665 -35.042 1.00 13.24 85 TRP A CA 1
ATOM 637 C C . TRP A 1 85 ? -32.928 14.000 -35.260 1.00 12.80 85 TRP A C 1
ATOM 638 O O . TRP A 1 85 ? -32.831 14.804 -34.301 1.00 14.15 85 TRP A O 1
ATOM 649 N N . GLY A 1 86 ? -32.485 14.297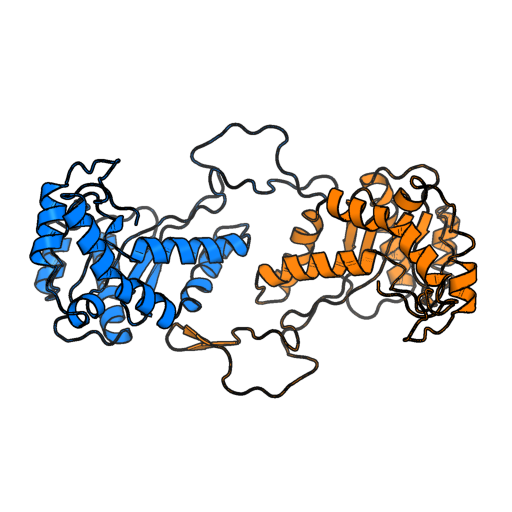 -36.460 1.00 12.99 86 GLY A N 1
ATOM 650 C CA . GLY A 1 86 ? -31.949 15.626 -36.709 1.00 14.17 86 GLY A CA 1
ATOM 651 C C . GLY A 1 86 ? -32.147 16.043 -38.153 1.00 13.98 86 GLY A C 1
ATOM 652 O O . GLY A 1 86 ? -32.453 15.234 -39.016 1.00 13.49 86 GLY A O 1
ATOM 653 N N . CYS A 1 87 ? -31.921 17.327 -38.396 1.00 13.80 87 CYS A N 1
ATOM 654 C CA . CYS A 1 87 ? -31.958 17.851 -39.741 1.00 13.34 87 CYS A CA 1
ATOM 655 C C . CYS A 1 87 ? -30.927 18.961 -39.877 1.00 12.73 87 CYS A C 1
ATOM 656 O O . CYS A 1 87 ? -30.427 19.476 -38.877 1.00 13.90 87 CYS A O 1
ATOM 659 N N . PHE A 1 88 ? -30.571 19.265 -41.125 1.00 13.10 88 PHE A N 1
ATOM 660 C CA . PHE A 1 88 ? -29.639 20.377 -41.348 1.00 13.16 88 PHE A CA 1
ATOM 661 C C . PHE A 1 88 ? -29.755 20.835 -42.770 1.00 13.48 88 PHE A C 1
ATOM 662 O O . PHE A 1 88 ? -30.348 20.151 -43.597 1.00 15.19 88 PHE A O 1
ATOM 670 N N . ALA A 1 89 ? -29.184 21.990 -43.077 1.00 14.93 89 ALA A N 1
ATOM 671 C CA . ALA A 1 89 ? -29.020 22.412 -44.460 1.00 16.30 89 ALA A CA 1
ATOM 672 C C . ALA A 1 89 ? -27.632 23.054 -44.597 1.00 15.20 89 ALA A C 1
ATOM 673 O O . ALA A 1 89 ? -26.891 23.209 -43.616 1.00 15.27 89 ALA A O 1
ATOM 675 N N . ALA A 1 90 ? -27.317 23.504 -45.810 1.00 16.68 90 ALA A N 1
ATOM 676 C CA . ALA A 1 90 ? -26.011 24.176 -46.035 1.00 16.44 90 ALA A CA 1
ATOM 677 C C . ALA A 1 90 ? -25.783 25.295 -45.007 1.00 16.42 90 ALA A C 1
ATOM 678 O O . ALA A 1 90 ? -24.675 25.498 -44.526 1.00 17.59 90 ALA A O 1
ATOM 680 N N . GLY A 1 91 ? -26.856 25.998 -44.656 1.00 17.71 91 GLY A N 1
ATOM 681 C CA . GLY A 1 91 ? -26.733 27.123 -43.754 1.00 17.19 91 GLY A CA 1
ATOM 682 C C . GLY A 1 91 ? -26.569 26.794 -42.280 1.00 15.52 91 GLY A C 1
ATOM 683 O O . GLY A 1 91 ? -26.371 27.712 -41.483 1.00 17.91 91 GLY A O 1
ATOM 684 N N . GLY A 1 92 ? -26.625 25.521 -41.904 1.00 16.16 92 GLY A N 1
ATOM 685 C CA . GLY A 1 92 ? -26.332 25.159 -40.539 1.00 16.01 92 GLY A CA 1
ATOM 686 C C . GLY A 1 92 ? -27.123 23.991 -39.994 1.00 14.61 92 GLY A C 1
ATOM 687 O O . GLY A 1 92 ? -27.974 23.409 -40.700 1.00 15.71 92 GLY A O 1
ATOM 688 N N . THR A 1 93 ? -26.909 23.706 -38.723 1.00 15.12 93 THR A N 1
ATOM 689 C CA . THR A 1 93 ? -27.686 22.641 -38.086 1.00 15.53 93 THR A CA 1
ATOM 690 C C . THR A 1 93 ? -29.137 23.082 -37.897 1.00 16.19 93 THR A C 1
ATOM 691 O O . THR A 1 93 ? -29.397 24.257 -37.551 1.00 16.84 93 THR A O 1
ATOM 695 N N . GLY A 1 94 ? -30.042 22.142 -38.089 1.00 14.54 94 GLY A N 1
ATOM 696 C CA . GLY A 1 94 ? -31.437 22.326 -37.650 1.00 15.91 94 GLY A CA 1
ATOM 697 C C . GLY A 1 94 ? -31.622 21.731 -36.265 1.00 14.98 94 GLY A C 1
ATOM 698 O O . GLY A 1 94 ? -30.669 21.676 -35.469 1.00 18.01 94 GLY A O 1
ATOM 699 N N . ALA A 1 95 ? -32.828 21.306 -35.908 1.00 15.09 95 ALA A N 1
ATOM 700 C CA . ALA A 1 95 ? -33.141 20.763 -34.621 1.00 15.73 95 ALA A CA 1
ATOM 701 C C . ALA A 1 95 ? -32.492 19.388 -34.453 1.00 14.54 95 ALA A C 1
ATOM 702 O O . ALA A 1 95 ? -32.429 18.585 -35.383 1.00 16.82 95 ALA A O 1
ATOM 704 N N . LEU A 1 96 ? -32.062 19.133 -33.221 1.00 16.65 96 LEU A N 1
ATOM 705 C CA . LEU A 1 96 ? -31.645 17.813 -32.774 1.00 15.58 96 LEU A CA 1
ATOM 706 C C . LEU A 1 96 ? -32.615 17.407 -31.692 1.00 15.21 96 LEU A C 1
ATOM 707 O O . LEU A 1 96 ? -32.848 18.178 -30.745 1.00 17.24 96 LEU A O 1
ATOM 712 N N . HIS A 1 97 ? -33.190 16.205 -31.792 1.00 14.80 97 HIS A N 1
ATOM 713 C CA . HIS A 1 97 ? -34.208 15.774 -30.877 1.00 16.29 97 HIS A CA 1
ATOM 714 C C . HIS A 1 97 ? -33.969 14.331 -30.460 1.00 14.32 97 HIS A C 1
ATOM 715 O O . HIS A 1 97 ? -33.810 13.446 -31.302 1.00 16.12 97 HIS A O 1
ATOM 722 N N . LYS A 1 98 ? -34.032 14.068 -29.163 1.00 15.17 98 LYS A N 1
ATOM 723 C CA . LYS A 1 98 ? -33.913 12.709 -28.643 1.00 17.40 98 LYS A CA 1
ATOM 724 C C . LYS A 1 98 ? -35.251 11.993 -28.838 1.00 18.42 98 LYS A C 1
ATOM 725 O O . LYS A 1 98 ? -36.318 12.487 -28.385 1.00 20.50 98 LYS A O 1
ATOM 731 N N . ILE A 1 99 ? -35.208 10.840 -29.487 1.00 18.76 99 ILE A N 1
ATOM 732 C CA . ILE A 1 99 ? -36.368 10.007 -29.751 1.00 17.84 99 ILE A CA 1
ATOM 733 C C . ILE A 1 99 ? -36.654 9.217 -28.524 1.00 26.19 99 ILE A C 1
ATOM 734 O O . ILE A 1 99 ? -35.742 8.681 -27.886 1.00 26.85 99 ILE A O 1
ATOM 739 N N . ASP A 1 100 ? -37.937 9.177 -28.151 1.00 26.00 100 ASP A N 1
ATOM 740 C CA . ASP A 1 100 ? -38.404 8.417 -27.013 1.00 40.27 100 ASP A CA 1
ATOM 741 C C . ASP A 1 100 ? -38.612 6.977 -27.432 1.00 41.50 100 ASP A C 1
ATOM 742 O O . ASP A 1 100 ? -39.561 6.676 -28.171 1.00 37.49 100 ASP A O 1
ATOM 745 N N . GLY A 1 101 ? -37.730 6.101 -26.969 1.00 37.19 101 GLY A N 1
ATOM 746 C CA . GLY A 1 101 ? -37.827 4.690 -27.288 1.00 46.17 101 GLY A CA 1
ATOM 747 C C . GLY A 1 101 ? -37.649 4.439 -28.770 1.00 41.59 101 GLY A C 1
ATOM 748 O O . GLY A 1 101 ? -36.695 4.921 -29.388 1.00 42.67 101 GLY A O 1
ATOM 749 N N . ILE A 1 102 ? -38.585 3.677 -29.334 1.00 43.67 102 ILE A N 1
ATOM 750 C CA . ILE A 1 102 ? -38.579 3.308 -30.752 1.00 53.54 102 ILE A CA 1
ATOM 751 C C . ILE A 1 102 ? -39.597 4.137 -31.531 1.00 42.70 102 ILE A C 1
ATOM 752 O O . ILE A 1 102 ? -40.801 4.058 -31.258 1.00 49.58 102 ILE A O 1
ATOM 757 N N . MET A 1 103 ? -39.132 4.912 -32.505 1.00 45.59 103 MET A N 1
ATOM 758 C CA . MET A 1 103 ? -40.039 5.831 -33.194 1.00 44.30 103 MET A CA 1
ATOM 759 C C . MET A 1 103 ? -41.042 5.146 -34.121 1.00 41.09 103 MET A C 1
ATOM 760 O O . MET A 1 103 ? -40.646 4.387 -34.996 1.00 55.76 103 MET A O 1
ATOM 765 N N . ASP A 1 104 ? -42.329 5.423 -33.927 1.00 41.20 104 ASP A N 1
ATOM 766 C CA . ASP A 1 104 ? -43.335 4.990 -34.885 1.00 36.64 104 ASP A CA 1
ATOM 767 C C . ASP A 1 104 ? -43.789 6.190 -35.704 1.00 43.04 104 ASP A C 1
ATOM 768 O O . ASP A 1 104 ? -43.245 7.301 -35.554 1.00 33.14 104 ASP A O 1
ATOM 773 N N . ALA A 1 105 ? -44.759 5.959 -36.574 1.00 34.41 105 ALA A N 1
ATOM 774 C CA . ALA A 1 105 ? -45.212 6.983 -37.503 1.00 51.12 105 ALA A CA 1
ATOM 775 C C . ALA A 1 105 ? -45.839 8.183 -36.785 1.00 39.98 105 ALA A C 1
ATOM 776 O O . ALA A 1 105 ? -45.654 9.313 -37.212 1.00 33.69 105 ALA A O 1
ATOM 778 N N . VAL A 1 106 ? -46.553 7.948 -35.687 1.00 36.22 106 VAL A N 1
ATOM 779 C CA . VAL A 1 106 ? -47.153 9.064 -34.962 1.00 37.79 106 VAL A CA 1
ATOM 780 C C . VAL A 1 106 ? -46.089 9.907 -34.265 1.00 32.23 106 VAL A C 1
ATOM 781 O O . VAL A 1 106 ? -46.178 11.140 -34.285 1.00 33.70 106 VAL A O 1
ATOM 785 N N . GLN A 1 107 ? -45.085 9.269 -33.658 1.00 29.28 107 GLN A N 1
ATOM 786 C CA . GLN A 1 107 ? -44.023 10.033 -33.039 1.00 29.31 107 GLN A CA 1
ATOM 787 C C . GLN A 1 107 ? -43.323 10.812 -34.175 1.00 23.28 107 GLN A C 1
ATOM 788 O O . GLN A 1 107 ? -42.879 11.938 -33.985 1.00 25.04 107 GLN A O 1
ATOM 794 N N . TYR A 1 108 ? -43.196 10.198 -35.353 1.00 31.25 108 TYR A N 1
ATOM 795 C CA . TYR A 1 108 ? -42.490 10.876 -36.447 1.00 27.31 108 TYR A CA 1
ATOM 796 C C . TYR A 1 108 ? -43.257 12.138 -36.886 1.00 24.79 108 TYR A C 1
ATOM 797 O O . TYR A 1 108 ? -42.619 13.213 -36.977 1.00 24.33 108 TYR A O 1
ATOM 806 N N . VAL A 1 109 ? -44.561 12.027 -37.103 1.00 27.39 109 VAL A N 1
ATOM 807 C CA . VAL A 1 109 ? -45.395 13.208 -37.363 1.00 26.11 109 VAL A CA 1
ATOM 808 C C . VAL A 1 109 ? -45.224 14.237 -36.238 1.00 28.32 109 VAL A C 1
ATOM 809 O O . VAL A 1 109 ? -45.092 15.407 -36.511 1.00 24.35 109 VAL A O 1
ATOM 813 N N . ASP A 1 110 ? -45.172 13.800 -34.985 1.00 24.59 110 ASP A N 1
ATOM 814 C CA . ASP A 1 110 ? -45.067 14.783 -33.900 1.00 27.63 110 ASP A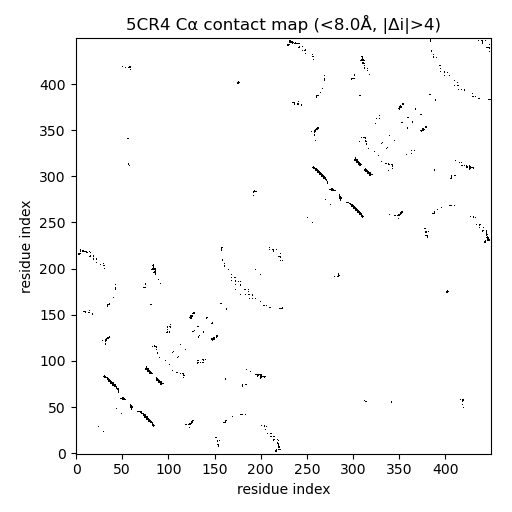 CA 1
ATOM 815 C C . ASP A 1 110 ? -43.718 15.546 -33.956 1.00 23.42 110 ASP A C 1
ATOM 816 O O . ASP A 1 110 ? -43.614 16.799 -33.694 1.00 25.79 110 ASP A O 1
ATOM 821 N N . ILE A 1 111 ? -42.663 14.787 -34.289 1.00 21.44 111 ILE A N 1
ATOM 822 C CA . ILE A 1 111 ? -41.333 15.372 -34.382 1.00 19.53 111 ILE A CA 1
ATOM 823 C C . ILE A 1 111 ? -41.326 16.376 -35.511 1.00 21.22 111 ILE A C 1
ATOM 824 O O . ILE A 1 111 ? -40.835 17.522 -35.361 1.00 20.76 111 ILE A O 1
ATOM 829 N N . LEU A 1 112 ? -41.967 16.027 -36.620 1.00 20.13 112 LEU A N 1
ATOM 830 C CA . LEU A 1 112 ? -42.010 16.983 -37.711 1.00 21.49 112 LEU A CA 1
ATOM 831 C C . LEU A 1 112 ? -42.810 18.212 -37.342 1.00 22.12 112 LEU A C 1
ATOM 832 O O . LEU A 1 112 ? -42.438 19.317 -37.729 1.00 20.91 112 LEU A O 1
ATOM 837 N N . LYS A 1 113 ? -43.947 18.033 -36.692 1.00 20.54 113 LYS A N 1
ATOM 838 C CA . LYS A 1 113 ? -44.717 19.216 -36.334 1.00 20.85 113 LYS A CA 1
ATOM 839 C C . LYS A 1 113 ? -43.604 20.234 -35.805 1.00 49.60 113 LYS A C 1
ATOM 840 O O . LYS A 1 113 ? -42.939 21.223 -36.678 1.00 69.27 113 LYS A O 1
ATOM 846 N N . GLN A 1 114 ? -43.161 19.766 -34.591 1.00 22.67 114 GLN A N 1
ATOM 847 C CA . GLN A 1 114 ? -42.437 20.682 -33.689 1.00 25.54 114 GLN A CA 1
ATOM 848 C C . GLN A 1 114 ? -41.170 21.342 -34.431 1.00 22.80 114 GLN A C 1
ATOM 849 O O . GLN A 1 114 ? -41.014 22.634 -34.968 1.00 58.47 114 GLN A O 1
ATOM 855 N N . HIS A 1 115 ? -40.490 20.405 -35.039 1.00 18.15 115 HIS A N 1
ATOM 856 C CA . HIS A 1 115 ? -39.171 20.769 -35.441 1.00 19.09 115 HIS A CA 1
ATOM 857 C C . HIS A 1 115 ? -38.981 21.094 -36.893 1.00 16.81 115 HIS A C 1
ATOM 858 O O . HIS A 1 115 ? -37.983 21.755 -37.219 1.00 21.45 115 HIS A O 1
ATOM 865 N N . LEU A 1 116 ? -39.853 20.611 -37.793 1.00 15.93 116 LEU A N 1
ATOM 866 C CA . LEU A 1 116 ? -39.541 20.757 -39.186 1.00 18.62 116 LEU A CA 1
ATOM 867 C C . LEU A 1 116 ? -39.665 22.194 -39.570 1.00 19.96 116 LEU A C 1
ATOM 868 O O . LEU A 1 116 ? -38.596 22.799 -40.051 1.00 17.62 116 LEU A O 1
ATOM 873 N N . LYS A 1 117 ? -40.888 22.733 -39.353 1.00 20.06 117 LYS A N 1
ATOM 874 C CA . LYS A 1 117 ? -40.916 24.112 -39.921 1.00 20.61 117 LYS A CA 1
ATOM 875 C C . LYS A 1 117 ? -40.122 25.101 -39.009 1.00 19.25 117 LYS A C 1
ATOM 876 O O . LYS A 1 117 ? -39.648 26.160 -39.591 1.00 19.81 117 LYS A O 1
ATOM 882 N N . THR A 1 118 ? -40.021 24.800 -37.677 1.00 19.58 118 THR A N 1
ATOM 883 C CA . THR A 1 118 ? -39.100 25.661 -36.924 1.00 19.23 118 THR A CA 1
ATOM 884 C C . THR A 1 118 ? -37.666 25.705 -37.524 1.00 17.50 118 THR A C 1
ATOM 885 O O . THR A 1 118 ? -37.037 26.777 -37.613 1.00 19.66 118 THR A O 1
ATOM 889 N N . SER A 1 119 ? -37.197 24.549 -37.971 1.00 16.80 119 SER A N 1
ATOM 890 C CA . SER A 1 119 ? -35.843 24.490 -38.529 1.00 16.77 119 SER A CA 1
ATOM 891 C C . SER A 1 119 ? -35.730 25.247 -39.830 1.00 18.29 119 SER A C 1
ATOM 892 O O . SER A 1 119 ? -34.718 25.945 -40.045 1.00 18.67 119 SER A O 1
ATOM 895 N N . VAL A 1 120 ? -36.760 25.153 -40.676 1.00 17.42 120 VAL A N 1
ATOM 896 C CA . VAL A 1 120 ? -36.735 25.902 -41.924 1.00 19.21 120 VAL A CA 1
ATOM 897 C C . VAL A 1 120 ? -36.694 27.406 -41.656 1.00 17.84 120 VAL A C 1
ATOM 898 O O . VAL A 1 120 ? -35.956 28.129 -42.313 1.00 21.38 120 VAL A O 1
ATOM 902 N N . ARG A 1 121 ? -37.493 27.866 -40.686 1.00 17.14 121 ARG A N 1
ATOM 903 C CA . ARG A 1 121 ? -37.431 29.269 -40.285 0.90 16.75 121 ARG A CA 1
ATOM 904 C C . ARG A 1 121 ? -36.020 29.693 -39.791 1.00 20.05 121 ARG A C 1
ATOM 905 O O . ARG A 1 121 ? -35.458 30.724 -40.180 1.00 21.35 121 ARG A O 1
ATOM 913 N N . LYS A 1 122 ? -35.437 28.913 -38.867 1.00 17.37 122 LYS A N 1
ATOM 914 C CA . LYS A 1 122 ? -34.179 29.315 -38.252 1.00 18.94 122 LYS A CA 1
ATOM 915 C C . LYS A 1 122 ? -33.024 29.286 -39.272 1.00 16.30 122 LYS A C 1
ATOM 916 O O . LYS A 1 122 ? -32.120 30.134 -39.201 1.00 20.93 122 LYS A O 1
ATOM 922 N N . LEU A 1 123 ? -33.110 28.369 -40.237 1.00 18.14 123 LEU A N 1
ATOM 923 C CA . LEU A 1 123 ? -32.091 28.258 -41.275 1.00 19.21 123 LEU A CA 1
ATOM 924 C C . LEU A 1 123 ? -32.319 29.219 -42.439 1.00 21.89 123 LEU A C 1
ATOM 925 O O . LEU A 1 123 ? -31.473 29.277 -43.325 1.00 22.54 123 LEU A O 1
ATOM 930 N N . LYS A 1 124 ? -33.462 29.917 -42.446 1.00 19.32 124 LYS A N 1
ATOM 931 C CA . LYS A 1 124 ? -33.741 30.958 -43.437 1.00 22.61 124 LYS A CA 1
ATOM 932 C C . LYS A 1 124 ? -33.729 30.339 -44.826 1.00 24.44 124 LYS A C 1
ATOM 933 O O . LYS A 1 124 ? -33.203 30.939 -45.781 1.00 23.23 124 LYS A O 1
ATOM 939 N N . LEU A 1 125 ? -34.294 29.143 -44.943 1.00 20.72 125 LEU A N 1
ATOM 940 C CA . LEU A 1 125 ? -34.416 28.518 -46.274 1.00 21.96 125 LEU A CA 1
ATOM 941 C C . LEU A 1 125 ? -35.443 29.303 -47.126 1.00 22.47 125 LEU A C 1
ATOM 942 O O . LEU A 1 125 ? -36.385 29.916 -46.608 1.00 22.97 125 LEU A O 1
ATOM 947 N N . GLY A 1 126 ? -35.227 29.268 -48.444 1.00 24.97 126 GLY A N 1
ATOM 948 C CA . GLY A 1 126 ? -36.078 29.956 -49.403 1.00 24.58 126 GLY A CA 1
ATOM 949 C C . GLY A 1 126 ? -37.480 29.359 -49.495 1.00 26.73 126 GLY A C 1
ATOM 950 O O . GLY A 1 126 ? -37.754 28.273 -48.961 1.00 27.96 126 GLY A O 1
ATOM 951 N N . ARG A 1 127 ? -38.390 30.079 -50.172 1.00 31.56 127 ARG A N 1
ATOM 952 C CA . ARG A 1 127 ? -39.801 29.679 -50.193 1.00 29.60 127 ARG A CA 1
ATOM 953 C C . ARG A 1 127 ? -39.990 28.308 -50.844 1.00 44.94 127 ARG A C 1
ATOM 954 O O . ARG A 1 127 ? -40.863 27.526 -50.409 1.00 31.12 127 ARG A O 1
ATOM 962 N N . LYS A 1 128 ? -39.132 28.019 -51.826 1.00 38.36 128 LYS A N 1
ATOM 963 C CA . LYS A 1 128 ? -39.078 26.708 -52.503 1.00 35.37 128 LYS A CA 1
ATOM 964 C C . LYS A 1 128 ? -38.138 25.668 -51.882 1.00 28.09 128 LYS A C 1
ATOM 965 O O . LYS A 1 128 ? -37.629 24.767 -52.549 1.00 28.78 128 LYS A O 1
ATOM 968 N N . TRP A 1 129 ? -37.918 25.794 -50.600 1.00 23.72 129 TRP A N 1
ATOM 969 C CA . TRP A 1 129 ? -37.208 24.734 -49.897 1.00 21.41 129 TRP A CA 1
ATOM 970 C C . TRP A 1 129 ? -37.872 23.393 -50.081 1.00 19.01 129 TRP A C 1
ATOM 971 O O . TRP A 1 129 ? -39.053 23.268 -50.328 1.00 20.72 129 TRP A O 1
ATOM 982 N N . VAL A 1 130 ? -37.069 22.336 -49.965 1.00 18.41 130 VAL A N 1
ATOM 983 C CA A VAL A 1 130 ? -37.542 20.974 -50.130 0.60 17.83 130 VAL A CA 1
ATOM 984 C CA B VAL A 1 130 ? -37.642 20.991 -50.055 0.40 21.84 130 VAL A CA 1
ATOM 985 C C . VAL A 1 130 ? -37.135 20.135 -48.918 1.00 17.46 130 VAL A C 1
ATOM 986 O O . VAL A 1 130 ? -36.011 20.317 -48.413 1.00 18.39 130 VAL A O 1
ATOM 993 N N . PHE A 1 131 ? -37.999 19.237 -48.440 1.00 17.80 131 PHE A N 1
ATOM 994 C CA . PHE A 1 131 ? -37.670 18.315 -47.334 1.00 16.22 131 PHE A CA 1
ATOM 995 C C . PHE A 1 131 ? -37.149 17.002 -47.877 1.00 16.90 131 PHE A C 1
ATOM 996 O O . PHE A 1 131 ? -37.741 16.431 -48.776 1.00 17.98 131 PHE A O 1
ATOM 1004 N N . GLN A 1 132 ? -36.021 16.547 -47.321 1.00 15.47 132 GLN A N 1
ATOM 1005 C CA . GLN A 1 132 ? -35.534 15.221 -47.632 1.00 14.80 132 GLN A CA 1
ATOM 1006 C C . GLN A 1 132 ? -35.661 14.301 -46.436 1.00 15.38 132 GLN A C 1
ATOM 1007 O O . GLN A 1 132 ? -35.310 14.688 -45.292 1.00 15.83 132 GLN A O 1
ATOM 1013 N N . HIS A 1 133 ? -36.060 13.052 -46.707 1.00 16.72 133 HIS A N 1
ATOM 1014 C CA . HIS A 1 133 ? -35.978 11.946 -45.741 1.00 17.53 133 HIS A CA 1
ATOM 1015 C C . HIS A 1 133 ? -35.970 10.647 -46.538 1.00 18.78 133 HIS A C 1
ATOM 1016 O O . HIS A 1 133 ? -36.456 10.617 -47.689 1.00 19.54 133 HIS A O 1
ATOM 1023 N N . ASP A 1 134 ? -35.473 9.564 -45.940 1.00 20.29 134 ASP A N 1
ATOM 1024 C CA . ASP A 1 134 ? -35.399 8.312 -46.701 1.00 19.76 134 ASP A CA 1
ATOM 1025 C C . ASP A 1 134 ? -36.740 7.546 -46.858 1.00 24.98 134 ASP A C 1
ATOM 1026 O O . ASP A 1 134 ? -37.818 8.046 -46.476 1.00 24.90 134 ASP A O 1
ATOM 1031 N N . ASN A 1 135 ? -36.716 6.344 -47.443 1.00 22.63 135 ASN A N 1
ATOM 1032 C CA . ASN A 1 135 ? -37.934 5.619 -47.884 1.00 26.62 135 ASN A CA 1
ATOM 1033 C C . ASN A 1 135 ? -38.495 4.593 -46.912 1.00 40.21 135 ASN A C 1
ATOM 1034 O O . ASN A 1 135 ? -39.294 3.712 -47.292 1.00 36.40 135 ASN A O 1
ATOM 1039 N N . ASP A 1 136 ? -38.074 4.726 -45.664 1.00 30.83 136 ASP A N 1
ATOM 1040 C CA . ASP A 1 136 ? -38.695 4.033 -44.558 1.00 43.89 136 ASP A CA 1
ATOM 1041 C C . ASP A 1 136 ? -40.220 4.025 -44.759 1.00 48.88 136 ASP A C 1
ATOM 1042 O O . ASP A 1 136 ? -40.836 5.075 -45.019 1.00 35.95 136 ASP A O 1
ATOM 1047 N N A PRO A 1 137 ? -40.836 2.831 -44.716 0.50 49.54 137 PRO A N 1
ATOM 1048 N N B PRO A 1 137 ? -40.834 2.838 -44.645 0.50 49.57 137 PRO A N 1
ATOM 1049 C CA A PRO A 1 137 ? -42.274 2.679 -44.992 0.50 53.72 137 PRO A CA 1
ATOM 1050 C CA B PRO A 1 137 ? -42.297 2.732 -44.674 0.50 54.88 137 PRO A CA 1
ATOM 1051 C C A PRO A 1 137 ? -43.144 3.676 -44.211 0.50 53.18 137 PRO A C 1
ATOM 1052 C C B PRO A 1 137 ? -42.943 3.711 -43.680 0.50 51.81 137 PRO A C 1
ATOM 1053 O O A PRO A 1 137 ? -44.145 4.176 -44.745 0.50 51.18 137 PRO A O 1
ATOM 1054 O O B PRO A 1 137 ? -43.961 4.333 -44.004 0.50 58.60 137 PRO A O 1
ATOM 1061 N N A LYS A 1 138 ? -42.728 3.981 -42.981 0.50 46.79 138 LYS A N 1
ATOM 1062 N N B LYS A 1 138 ? -42.319 3.874 -42.512 0.50 48.66 138 LYS A N 1
ATOM 1063 C CA A LYS A 1 138 ? -43.379 4.979 -42.127 0.50 51.09 138 LYS A CA 1
ATOM 1064 C CA B LYS A 1 138 ? -42.779 4.820 -41.489 0.50 58.43 138 LYS A CA 1
ATOM 1065 C C A LYS A 1 138 ? -43.581 6.328 -42.817 0.50 44.99 138 LYS A C 1
ATOM 1066 C C B LYS A 1 138 ? -42.163 6.214 -41.658 0.50 48.50 138 LYS A C 1
ATOM 1067 O O A LYS A 1 138 ? -44.564 7.019 -42.560 0.50 41.49 138 LYS A O 1
ATOM 1068 O O B LYS A 1 138 ? -42.143 7.012 -40.725 0.50 51.38 138 LYS A O 1
ATOM 1071 N N A HIS A 1 139 ? -42.654 6.690 -43.698 0.50 28.06 139 HIS A N 1
ATOM 1072 N N B HIS A 1 139 ? -41.616 6.470 -42.841 0.50 47.95 139 HIS A N 1
ATOM 1073 C CA A HIS A 1 139 ? -42.656 8.011 -44.340 0.50 31.15 139 HIS A CA 1
ATOM 1074 C CA B HIS A 1 139 ? -41.401 7.823 -43.330 0.50 38.09 139 HIS A CA 1
ATOM 1075 C C A HIS A 1 139 ? -43.723 8.113 -45.421 0.50 29.17 139 HIS A C 1
ATOM 1076 C C B HIS A 1 139 ? -42.472 8.053 -44.398 0.50 27.60 139 HIS A C 1
ATOM 1077 O O A HIS A 1 139 ? -43.980 9.214 -45.941 0.50 27.92 139 HIS A O 1
ATOM 1078 O O B HIS A 1 139 ? -42.853 9.190 -44.684 0.50 26.88 139 HIS A O 1
ATOM 1091 N N A THR A 1 140 ? -44.311 6.959 -45.758 0.50 30.71 140 THR A N 1
ATOM 1092 N N B THR A 1 140 ? -42.975 6.945 -44.949 0.50 51.39 140 THR A N 1
ATOM 1093 C CA A THR A 1 140 ? -45.241 6.839 -46.880 0.50 32.48 140 THR A CA 1
ATOM 1094 C CA B THR A 1 140 ? -43.804 6.981 -46.150 0.50 33.79 140 THR A CA 1
ATOM 1095 C C A THR A 1 140 ? -46.634 6.457 -46.395 0.50 44.82 140 THR A C 1
ATOM 1096 C C B THR A 1 140 ? -45.230 6.440 -45.966 0.50 40.89 140 THR A C 1
ATOM 1097 O O A THR A 1 140 ? -47.557 6.261 -47.189 0.50 42.03 140 THR A O 1
ATOM 1098 O O B THR A 1 140 ? -45.893 6.118 -46.952 0.50 48.76 140 THR A O 1
ATOM 1101 N N A SER A 1 141 ? -46.766 6.355 -45.077 0.50 33.81 141 SER A N 1
ATOM 1102 N N B SER A 1 141 ? -45.707 6.351 -44.724 0.50 50.33 141 SER A N 1
ATOM 1103 C CA A SER A 1 141 ? -48.005 5.957 -44.422 0.50 43.12 141 SER A CA 1
ATOM 1104 C CA B SER A 1 141 ? -47.067 5.861 -44.456 0.50 48.12 141 SER A CA 1
ATOM 1105 C C A SER A 1 141 ? -49.126 6.933 -44.742 0.50 43.99 141 SER A C 1
ATOM 1106 C C B SER A 1 141 ? -48.146 6.907 -44.709 0.50 52.35 141 SER A C 1
ATOM 1107 O O A SER A 1 141 ? -48.868 8.068 -45.149 0.50 39.65 141 SER A O 1
ATOM 1108 O O B SER A 1 141 ? -47.839 8.067 -44.995 0.50 44.13 141 SER A O 1
ATOM 1113 N N A LYS A 1 142 ? -50.370 6.500 -44.563 0.50 44.02 142 LYS A N 1
ATOM 1114 N N B LYS A 1 142 ? -49.402 6.482 -44.557 0.50 43.58 142 LYS A N 1
ATOM 1115 C CA A LYS A 1 142 ? -51.498 7.404 -44.738 0.50 45.47 142 LYS A CA 1
ATOM 1116 C CA B LYS A 1 142 ? -50.581 7.304 -44.834 0.50 50.95 142 LYS A CA 1
ATOM 1117 C C A LYS A 1 142 ? -51.260 8.651 -43.897 0.50 48.75 142 LYS A C 1
ATOM 1118 C C B LYS A 1 142 ? -50.633 8.580 -43.999 0.50 50.06 142 LYS A C 1
ATOM 1119 O O A LYS A 1 142 ? -51.446 9.779 -44.365 0.50 45.03 142 LYS A O 1
ATOM 1120 O O B LYS A 1 142 ? -50.585 9.653 -44.560 0.50 51.72 142 LYS A O 1
ATOM 1123 N N . VAL A 1 143 ? -50.769 8.453 -42.679 1.00 55.50 143 VAL A N 1
ATOM 1124 C CA . VAL A 1 143 ? -50.719 9.580 -41.755 1.00 54.47 143 VAL A CA 1
ATOM 1125 C C . VAL A 1 143 ? -49.544 10.554 -42.025 1.00 40.50 143 VAL A C 1
ATOM 1126 O O . VAL A 1 143 ? -49.775 11.776 -41.984 1.00 39.42 143 VAL A O 1
ATOM 1130 N N . VAL A 1 144 ? -48.341 10.057 -42.346 1.00 36.07 144 VAL A N 1
ATOM 1131 C CA . VAL A 1 144 ? -47.196 10.952 -42.606 1.00 30.47 144 VAL A CA 1
ATOM 1132 C C . VAL A 1 144 ? -47.424 11.643 -43.939 1.00 47.65 144 VAL A C 1
ATOM 1133 O O . VAL A 1 144 ? -47.281 12.861 -44.048 1.00 33.12 144 VAL A O 1
ATOM 1137 N N . ALA A 1 145 ? -47.808 10.877 -44.952 1.00 35.37 145 ALA A N 1
ATOM 1138 C CA . ALA A 1 145 ? -47.998 11.486 -46.266 1.00 43.85 145 ALA A CA 1
ATOM 1139 C C . ALA A 1 145 ? -49.095 12.552 -46.190 1.00 35.02 145 ALA A C 1
ATOM 1140 O O . ALA A 1 145 ? -48.971 13.649 -46.774 1.00 43.67 145 ALA A O 1
ATOM 1142 N N . LYS A 1 146 ? -50.142 12.283 -45.416 1.00 31.48 146 LYS A N 1
ATOM 1143 C CA . LYS A 1 146 ? -51.218 13.243 -45.316 1.00 33.79 146 LYS A CA 1
ATOM 1144 C C . LYS A 1 146 ? -50.755 14.477 -44.534 1.00 31.81 146 LYS A C 1
ATOM 1145 O O . LYS A 1 146 ? -51.155 15.595 -44.868 1.00 32.45 146 LYS A O 1
ATOM 1151 N N . TRP A 1 147 ? -49.910 14.284 -43.519 1.00 28.75 147 TRP A N 1
ATOM 1152 C CA . TRP A 1 147 ? -49.458 15.451 -42.759 1.00 25.33 147 TRP A CA 1
ATOM 1153 C C . TRP A 1 147 ? -48.598 16.340 -43.681 1.00 23.35 147 TRP A C 1
ATOM 1154 O O . TRP A 1 147 ? -48.781 17.573 -43.732 1.00 23.63 147 TRP A O 1
ATOM 1165 N N . LEU A 1 148 ? -47.708 15.718 -44.431 1.00 24.53 148 LEU A N 1
ATOM 1166 C CA . LEU A 1 148 ? -46.827 16.451 -45.342 1.00 23.52 148 LEU A CA 1
ATOM 1167 C C . LEU A 1 148 ? -47.650 17.194 -46.379 1.00 24.69 148 LEU A C 1
ATOM 1168 O O . LEU A 1 148 ? -47.378 18.349 -46.676 1.00 24.51 148 LEU A O 1
ATOM 1173 N N . LYS A 1 149 ? -48.709 16.563 -46.899 1.00 24.41 149 LYS A N 1
ATOM 1174 C CA . LYS A 1 149 ? -49.506 17.244 -47.900 1.00 28.01 149 LYS A CA 1
ATOM 1175 C C . LYS A 1 149 ? -50.310 18.393 -47.304 1.00 27.96 149 LYS A C 1
ATOM 1176 O O . LYS A 1 149 ? -50.357 19.497 -47.866 1.00 29.26 149 LYS A O 1
ATOM 1180 N N . ASP A 1 150 ? -50.964 18.146 -46.170 1.00 27.39 150 ASP A N 1
ATOM 1181 C CA . ASP A 1 150 ? -51.751 19.163 -45.490 1.00 29.48 150 ASP A CA 1
ATOM 1182 C C . ASP A 1 150 ? -50.931 20.387 -45.101 1.00 25.11 150 ASP A C 1
ATOM 1183 O O . ASP A 1 150 ? -51.456 21.495 -45.000 1.00 26.96 150 ASP A O 1
ATOM 1188 N N . ASN A 1 151 ? -49.648 20.151 -44.825 1.00 23.80 151 ASN A N 1
ATOM 1189 C CA . ASN A 1 151 ? -48.777 21.217 -44.338 1.00 22.84 151 ASN A CA 1
ATOM 1190 C C . ASN A 1 151 ? -47.858 21.736 -45.436 1.00 22.31 151 ASN A C 1
ATOM 1191 O O . ASN A 1 151 ? -46.913 22.475 -45.163 1.00 23.14 151 ASN A O 1
ATOM 1196 N N . LYS A 1 152 ? -48.204 21.388 -46.678 1.00 22.99 152 LYS A N 1
ATOM 1197 C CA . LYS A 1 152 ? -47.611 21.989 -47.872 1.00 25.74 152 LYS A CA 1
ATOM 1198 C C . LYS A 1 152 ? -46.095 21.820 -47.902 1.00 26.14 152 LYS A C 1
ATOM 1199 O O . LYS A 1 152 ? -45.361 22.768 -48.191 1.00 26.26 152 LYS A O 1
ATOM 1205 N N . VAL A 1 153 ? -45.608 20.626 -47.519 1.00 21.05 153 VAL A N 1
ATOM 1206 C CA . VAL A 1 153 ? -44.201 20.325 -47.563 1.00 19.95 153 VAL A CA 1
ATOM 1207 C C . VAL A 1 153 ? -43.898 19.558 -48.852 1.00 20.21 153 VAL A C 1
ATOM 1208 O O . VAL A 1 153 ? -44.571 18.574 -49.161 1.00 25.61 153 VAL A O 1
ATOM 1212 N N . LYS A 1 154 ? -42.942 20.059 -49.626 1.00 20.38 154 LYS A N 1
ATOM 1213 C CA . LYS A 1 154 ? -42.511 19.335 -50.843 1.00 21.86 154 LYS A CA 1
ATOM 1214 C C . LYS A 1 154 ? -41.387 18.386 -50.479 1.00 20.32 154 LYS A C 1
ATOM 1215 O O . LYS A 1 154 ? -40.405 18.815 -49.903 1.00 20.44 154 LYS A O 1
ATOM 1221 N N . VAL A 1 155 ? -41.552 17.119 -50.817 1.00 21.22 155 VAL A N 1
ATOM 1222 C CA . VAL A 1 155 ? -40.568 16.100 -50.483 1.00 19.08 155 VAL A CA 1
ATOM 1223 C C . VAL A 1 155 ? -39.708 15.751 -51.686 1.00 18.92 155 VAL A C 1
ATOM 1224 O O . VAL A 1 155 ? -40.217 15.456 -52.770 1.00 21.82 155 VAL A O 1
ATOM 1228 N N . LEU A 1 156 ? -38.387 15.771 -51.478 1.00 20.07 156 LEU A N 1
ATOM 1229 C CA . LEU A 1 156 ? -37.432 15.379 -52.497 1.00 20.55 156 LEU A CA 1
ATOM 1230 C C . LEU A 1 156 ? -37.693 13.907 -52.919 1.00 19.94 156 LEU A C 1
ATOM 1231 O O . LEU A 1 156 ? -37.800 13.020 -52.070 1.00 20.32 156 LEU A O 1
ATOM 1236 N N . GLU A 1 157 ? -37.792 13.666 -54.230 1.00 19.73 157 GLU A N 1
ATOM 1237 C CA . GLU A 1 157 ? -37.846 12.267 -54.716 1.00 22.50 157 GLU A CA 1
ATOM 1238 C C . GLU A 1 157 ? -36.557 11.565 -54.296 1.00 25.40 157 GLU A C 1
ATOM 1239 O O . GLU A 1 157 ? -35.504 12.157 -54.364 1.00 24.42 157 GLU A O 1
ATOM 1241 N N . TRP A 1 158 ? -36.671 10.341 -53.787 1.00 22.38 158 TRP A N 1
ATOM 1242 C CA . TRP A 1 158 ? -35.547 9.725 -53.040 1.00 19.62 158 TRP A CA 1
ATOM 1243 C C . TRP A 1 158 ? -35.365 8.265 -53.436 1.00 20.24 158 TRP A C 1
ATOM 1244 O O . TRP A 1 158 ? -36.312 7.477 -53.374 1.00 24.32 158 TRP A O 1
ATOM 1255 N N . PRO A 1 159 ? -34.157 7.870 -53.858 1.00 19.13 159 PRO A N 1
ATOM 1256 C CA . PRO A 1 159 ? -33.846 6.458 -54.158 1.00 19.47 159 PRO A CA 1
ATOM 1257 C C . PRO A 1 159 ? -33.526 5.642 -52.893 1.00 19.19 159 PRO A C 1
ATOM 1258 O O . PRO A 1 159 ? -32.882 6.139 -51.968 1.00 18.86 159 PRO A O 1
ATOM 1262 N N . SER A 1 160 ? -34.027 4.425 -52.829 1.00 21.00 160 SER A N 1
ATOM 1263 C CA . SER A 1 160 ? -33.743 3.559 -51.703 1.00 21.72 160 SER A CA 1
ATOM 1264 C C . SER A 1 160 ? -32.254 3.206 -51.587 1.00 19.64 160 SER A C 1
ATOM 1265 O O . SER A 1 160 ? -31.470 3.294 -52.556 1.00 19.85 160 SER A O 1
ATOM 1268 N N . GLN A 1 161 ? -31.861 2.824 -50.372 1.00 19.41 161 GLN A N 1
ATOM 1269 C CA . GLN A 1 161 ? -30.501 2.327 -50.039 1.00 19.04 161 GLN A CA 1
ATOM 1270 C C . GLN A 1 161 ? -29.470 3.316 -50.535 1.00 17.86 161 GLN A C 1
ATOM 1271 O O . GLN A 1 161 ? -28.422 2.934 -51.060 1.00 18.36 161 GLN A O 1
ATOM 1277 N N . SER A 1 162 ? -29.762 4.586 -50.312 1.00 17.04 162 SER A N 1
ATOM 1278 C CA . SER A 1 162 ? -28.870 5.644 -50.740 1.00 16.10 162 SER A CA 1
ATOM 1279 C C . SER A 1 162 ? -28.405 6.638 -49.677 1.00 15.14 162 SER A C 1
ATOM 1280 O O . SER A 1 162 ? -28.363 7.859 -49.912 1.00 15.36 162 SER A O 1
ATOM 1283 N N . PRO A 1 163 ? -27.953 6.142 -48.517 1.00 15.10 163 PRO A N 1
ATOM 1284 C CA . PRO A 1 163 ? -27.444 7.097 -47.524 1.00 14.77 163 PRO A CA 1
ATOM 1285 C C . PRO A 1 163 ? -26.200 7.826 -47.974 1.00 15.81 163 PRO A C 1
ATOM 1286 O O . PRO A 1 163 ? -25.943 8.899 -47.387 1.00 15.13 163 PRO A O 1
ATOM 1290 N N . ASP A 1 164 ? -25.451 7.289 -48.927 1.00 15.82 164 ASP A N 1
ATOM 1291 C CA . ASP A 1 164 ? -24.306 8.007 -49.438 1.00 15.97 164 ASP A CA 1
ATOM 1292 C C . ASP A 1 164 ? -24.709 9.266 -50.166 1.00 16.26 164 ASP A C 1
ATOM 1293 O O . ASP A 1 164 ? -23.840 10.100 -50.466 1.00 18.10 164 ASP A O 1
ATOM 1298 N N . LEU A 1 165 ? -26.015 9.417 -50.480 1.00 13.86 165 LEU A N 1
ATOM 1299 C CA . LEU A 1 165 ? -26.508 10.640 -51.151 1.00 14.50 165 LEU A CA 1
ATOM 1300 C C . LEU A 1 165 ? -27.163 11.595 -50.130 1.00 14.61 165 LEU A C 1
ATOM 1301 O O . LEU A 1 165 ? -27.736 12.589 -50.549 1.00 16.66 165 LEU A O 1
ATOM 1306 N N . ASN A 1 166 ? -27.094 11.306 -48.847 1.00 13.15 166 ASN A N 1
ATOM 1307 C CA . ASN A 1 166 ? -27.634 12.182 -47.819 1.00 12.92 166 ASN A CA 1
ATOM 1308 C C . ASN A 1 166 ? -26.482 12.683 -46.948 1.00 12.53 166 ASN A C 1
ATOM 1309 O O . ASN A 1 166 ? -25.940 11.919 -46.115 1.00 13.84 166 ASN A O 1
ATOM 1314 N N . PRO A 1 167 ? -26.053 13.934 -47.129 1.00 14.92 167 PRO A N 1
ATOM 1315 C CA . PRO A 1 167 ? -24.874 14.418 -46.409 1.00 15.53 167 PRO A CA 1
ATOM 1316 C C . PRO A 1 167 ? -25.070 14.441 -44.898 1.00 14.48 167 PRO A C 1
ATOM 1317 O O . PRO A 1 167 ? -24.080 14.589 -44.157 1.00 14.90 167 PRO A O 1
ATOM 1321 N N . ILE A 1 168 ? -26.306 14.322 -44.390 1.00 13.86 168 ILE A N 1
ATOM 1322 C CA . ILE A 1 168 ? -26.430 14.248 -42.934 1.00 13.41 168 ILE A CA 1
ATOM 1323 C C . ILE A 1 168 ? -25.681 13.017 -42.361 1.00 13.22 168 ILE A C 1
ATOM 1324 O O . ILE A 1 168 ? -25.342 13.060 -41.185 1.00 13.09 168 ILE A O 1
ATOM 1329 N N . GLU A 1 169 ? -25.396 11.986 -43.160 1.00 13.53 169 GLU A N 1
ATOM 1330 C CA . GLU A 1 169 ? -24.694 10.829 -42.583 1.00 13.47 169 GLU A CA 1
ATOM 1331 C C . GLU A 1 169 ? -23.254 11.214 -42.211 1.00 14.57 169 GLU A C 1
ATOM 1332 O O . GLU A 1 169 ? -22.706 10.709 -41.207 1.00 13.56 169 GLU A O 1
ATOM 1338 N N . ASN A 1 170 ? -22.695 12.212 -42.915 1.00 13.88 170 ASN A N 1
ATOM 1339 C CA . ASN A 1 170 ? -21.398 12.743 -42.519 1.00 15.38 170 ASN A CA 1
ATOM 1340 C C . ASN A 1 170 ? -21.527 13.562 -41.247 1.00 14.43 170 ASN A C 1
ATOM 1341 O O . ASN A 1 170 ? -20.663 13.528 -40.360 1.00 15.22 170 ASN A O 1
ATOM 1346 N N . LEU A 1 171 ? -22.585 14.372 -41.179 1.00 13.07 171 LEU A N 1
ATOM 1347 C CA . LEU A 1 171 ? -22.794 15.179 -39.991 1.00 12.63 171 LEU A CA 1
ATOM 1348 C C . LEU A 1 171 ? -22.996 14.299 -38.766 1.00 14.17 171 LEU A C 1
ATOM 1349 O O . LEU A 1 171 ? -22.431 14.577 -37.686 1.00 13.48 171 LEU A O 1
ATOM 1354 N N . TRP A 1 172 ? -23.699 13.177 -38.935 1.00 12.72 172 TRP A N 1
ATOM 1355 C CA . TRP A 1 172 ? -23.824 12.294 -37.767 1.00 12.44 172 TRP A CA 1
ATOM 1356 C C . TRP A 1 172 ? -22.449 11.753 -37.310 1.00 12.39 172 TRP A C 1
ATOM 1357 O O . TRP A 1 172 ? -22.178 11.639 -36.114 1.00 13.16 172 TRP A O 1
ATOM 1368 N N . ALA A 1 173 ? -21.570 11.436 -38.264 1.00 12.54 173 ALA A N 1
ATOM 1369 C CA . ALA A 1 173 ? -20.281 10.890 -37.876 1.00 12.74 173 ALA A CA 1
ATOM 1370 C C . ALA A 1 173 ? -19.460 11.967 -37.174 1.00 13.74 173 ALA A C 1
ATOM 1371 O O . ALA A 1 173 ? -18.736 11.649 -36.225 1.00 14.54 173 ALA A O 1
ATOM 1373 N N . GLU A 1 174 ? -19.632 13.223 -37.597 1.00 12.71 174 GLU A N 1
ATOM 1374 C CA . GLU A 1 174 ? -18.943 14.322 -36.919 1.00 13.23 174 GLU A CA 1
ATOM 1375 C C . GLU A 1 174 ? -19.449 14.505 -35.486 1.00 13.57 174 GLU A C 1
ATOM 1376 O O . GLU A 1 174 ? -18.624 14.605 -34.545 1.00 14.15 174 GLU A O 1
ATOM 1382 N N . LEU A 1 175 ? -20.765 14.423 -35.300 1.00 12.22 175 LEU A N 1
ATOM 1383 C CA . LEU A 1 175 ? -21.305 14.520 -33.946 1.00 12.07 175 LEU A CA 1
ATOM 1384 C C . LEU A 1 175 ? -20.770 13.344 -33.132 1.00 12.10 175 LEU A C 1
ATOM 1385 O O . LEU A 1 175 ? -20.333 13.543 -31.990 1.00 12.92 175 LEU A O 1
ATOM 1390 N N . LYS A 1 176 ? -20.782 12.115 -33.693 1.00 12.20 176 LYS A N 1
ATOM 1391 C CA . LYS A 1 176 ? -20.378 10.953 -32.896 1.00 12.25 176 LYS A CA 1
ATOM 1392 C C . LYS A 1 176 ? -18.889 11.082 -32.529 1.00 12.86 176 LYS A C 1
ATOM 1393 O O . LYS A 1 176 ? -18.518 10.740 -31.407 1.00 14.12 176 LYS A O 1
ATOM 1399 N N . LYS A 1 177 ? -18.056 11.595 -33.463 1.00 12.82 177 LYS A N 1
ATOM 1400 C CA . LYS A 1 177 ? -16.634 11.717 -33.152 1.00 13.33 177 LYS A CA 1
ATOM 1401 C C . LYS A 1 177 ? -16.458 12.674 -31.946 1.00 13.38 177 LYS A C 1
ATOM 1402 O O . LYS A 1 177 ? -15.724 12.363 -30.972 1.00 13.88 177 LYS A O 1
ATOM 1408 N N . ARG A 1 178 ? -17.179 13.803 -32.019 1.00 13.43 178 ARG A N 1
ATOM 1409 C CA . ARG A 1 178 ? -17.015 14.809 -30.986 1.00 14.19 178 ARG A CA 1
ATOM 1410 C C . ARG A 1 178 ? -17.489 14.275 -29.656 1.00 13.56 178 ARG A C 1
ATOM 1411 O O . ARG A 1 178 ? -16.832 14.503 -28.613 1.00 14.94 178 ARG A O 1
ATOM 1419 N N . VAL A 1 179 ? -18.581 13.513 -29.665 1.00 12.91 179 VAL A N 1
ATOM 1420 C CA . VAL A 1 179 ? -19.144 13.053 -28.384 1.00 13.15 179 VAL A CA 1
ATOM 1421 C C . VAL A 1 179 ? -18.264 11.929 -27.847 1.00 13.32 179 VAL A C 1
ATOM 1422 O O . VAL A 1 179 ? -17.933 11.900 -26.641 1.00 13.38 179 VAL A O 1
ATOM 1426 N N . ARG A 1 180 ? -17.785 11.048 -28.743 1.00 13.12 180 ARG A N 1
ATOM 1427 C CA . ARG A 1 180 ? -16.975 9.910 -28.256 1.00 13.54 180 ARG A CA 1
ATOM 1428 C C . ARG A 1 180 ? -15.679 10.430 -27.640 1.00 14.10 180 ARG A C 1
ATOM 1429 O O . ARG A 1 180 ? -15.206 9.836 -26.658 1.00 14.74 180 ARG A O 1
ATOM 1437 N N . ALA A 1 181 ? -15.153 11.557 -28.138 1.00 14.23 181 ALA A N 1
ATOM 1438 C CA . ALA A 1 181 ? -13.858 12.004 -27.632 1.00 14.96 181 ALA A CA 1
ATOM 1439 C C . ALA A 1 181 ? -14.020 12.540 -26.216 1.00 15.11 181 ALA A C 1
ATOM 1440 O O . ALA A 1 181 ? -13.017 12.674 -25.493 1.00 17.03 181 ALA A O 1
ATOM 1442 N N . ARG A 1 182 ? -15.251 12.806 -25.790 1.00 14.60 182 ARG A N 1
ATOM 1443 C CA . ARG A 1 182 ? -15.438 13.263 -24.436 1.00 14.86 182 ARG A CA 1
ATOM 1444 C C . ARG A 1 182 ? -15.675 12.144 -23.448 1.00 14.97 182 ARG A C 1
ATOM 1445 O O . ARG A 1 182 ? -15.805 12.395 -22.248 1.00 15.29 182 ARG A O 1
ATOM 1453 N N . ARG A 1 183 ? -15.604 10.884 -23.922 1.00 14.86 183 ARG A N 1
ATOM 1454 C CA . ARG A 1 183 ? -15.587 9.658 -23.086 1.00 15.22 183 ARG A CA 1
ATOM 1455 C C . ARG A 1 183 ? -16.751 9.609 -22.074 1.00 15.03 183 ARG A C 1
ATOM 1456 O O . ARG A 1 183 ? -16.524 9.317 -20.913 1.00 16.06 183 ARG A O 1
ATOM 1464 N N . PRO A 1 184 ? -17.994 9.788 -22.524 1.00 14.49 184 PRO A N 1
ATOM 1465 C CA . PRO A 1 184 ? -19.119 9.679 -21.565 1.00 14.55 184 PRO A CA 1
ATOM 1466 C C . PRO A 1 184 ? -19.226 8.298 -20.896 1.00 14.92 184 PRO A C 1
ATOM 1467 O O . PRO A 1 184 ? -18.848 7.302 -21.498 1.00 15.13 184 PRO A O 1
ATOM 1471 N N . THR A 1 185 ? -19.731 8.308 -19.682 1.00 15.31 185 THR A N 1
ATOM 1472 C CA . THR A 1 185 ? -19.794 7.064 -18.911 1.00 15.81 185 THR A CA 1
ATOM 1473 C C . THR A 1 185 ? -21.223 6.724 -18.508 1.00 15.92 185 THR A C 1
ATOM 1474 O O . THR A 1 185 ? -21.407 5.688 -17.823 1.00 16.45 185 THR A O 1
ATOM 1478 N N . ASN A 1 186 ? -22.198 7.542 -18.871 1.00 15.59 186 ASN A N 1
ATOM 1479 C CA . ASN A 1 186 ? -23.627 7.200 -18.618 1.00 15.84 186 ASN A CA 1
ATOM 1480 C C . ASN A 1 186 ? -24.483 7.919 -19.633 1.00 15.36 186 ASN A C 1
ATOM 1481 O O . ASN A 1 186 ? -24.003 8.768 -20.412 1.00 14.85 186 ASN A O 1
ATOM 1486 N N . LEU A 1 187 ? -25.764 7.540 -19.670 1.00 15.63 187 LEU A N 1
ATOM 1487 C CA . LEU A 1 187 ? -26.652 8.072 -20.742 1.00 15.30 187 LEU A CA 1
ATOM 1488 C C . LEU A 1 187 ? -27.083 9.514 -20.514 1.00 15.32 187 LEU A C 1
ATOM 1489 O O . LEU A 1 187 ? -27.364 10.210 -21.487 1.00 16.53 187 LEU A O 1
ATOM 1494 N N . THR A 1 188 ? -27.093 9.946 -19.269 1.00 16.98 188 THR A N 1
ATOM 1495 C CA . THR A 1 188 ? -27.374 11.377 -19.007 1.00 16.17 188 THR A CA 1
ATOM 1496 C C . THR A 1 188 ? -26.302 12.256 -19.607 1.00 17.69 188 THR A C 1
ATOM 1497 O O . THR A 1 188 ? -26.574 13.227 -20.361 1.00 16.52 188 THR A O 1
ATOM 1501 N N . GLN A 1 189 ? -25.052 11.889 -19.337 1.00 17.25 189 GLN A N 1
ATOM 1502 C CA . GLN A 1 189 ? -23.950 12.569 -19.982 1.00 16.52 189 GLN A CA 1
ATOM 1503 C C . GLN A 1 189 ? -23.970 12.442 -21.476 1.00 14.42 189 GLN A C 1
ATOM 1504 O O . GLN A 1 189 ? -23.696 13.391 -22.214 1.00 16.77 189 GLN A O 1
ATOM 1510 N N . LEU A 1 190 ? -24.262 11.241 -21.989 1.00 14.07 190 LEU A N 1
ATOM 1511 C CA . LEU A 1 190 ? -24.286 11.085 -23.450 1.00 14.27 190 LEU A CA 1
ATOM 1512 C C . LEU A 1 190 ? -25.262 12.110 -24.105 1.00 15.78 190 LEU A C 1
ATOM 1513 O O . LEU A 1 190 ? -24.915 12.766 -25.096 1.00 15.59 190 LEU A O 1
ATOM 1518 N N . HIS A 1 191 ? -26.454 12.210 -23.518 1.00 15.19 191 HIS A N 1
ATOM 1519 C CA . HIS A 1 191 ? -27.444 13.134 -24.065 1.00 15.26 191 HIS A CA 1
ATOM 1520 C C . HIS A 1 191 ? -26.923 14.599 -23.986 1.00 16.81 191 HIS A C 1
ATOM 1521 O O . HIS A 1 191 ? -26.981 15.349 -24.988 1.00 15.22 191 HIS A O 1
ATOM 1528 N N . GLN A 1 192 ? -26.436 15.000 -22.811 1.00 15.08 192 GLN A N 1
ATOM 1529 C CA . GLN A 1 192 ? -25.920 16.363 -22.673 1.00 15.72 192 GLN A CA 1
ATOM 1530 C C . GLN A 1 192 ? -24.763 16.679 -23.634 1.00 15.43 192 GLN A C 1
ATOM 1531 O O . GLN A 1 192 ? -24.757 17.721 -24.311 1.00 15.91 192 GLN A O 1
ATOM 1537 N N . LEU A 1 193 ? -23.856 15.719 -23.810 1.00 14.12 193 LEU A N 1
ATOM 1538 C CA . LEU A 1 193 ? -22.766 15.920 -24.756 1.00 13.74 193 LEU A CA 1
ATOM 1539 C C . LEU A 1 193 ? -23.262 16.007 -26.180 1.00 15.12 193 LEU A C 1
ATOM 1540 O O . LEU A 1 193 ? -22.706 16.753 -26.979 1.00 13.94 193 LEU A O 1
ATOM 1545 N N . CYS A 1 194 ? -24.292 15.222 -26.556 1.00 13.37 194 CYS A N 1
ATOM 1546 C CA . CYS A 1 194 ? -24.825 15.365 -27.901 1.00 13.62 194 CYS A CA 1
ATOM 1547 C C . CYS A 1 194 ? -25.359 16.764 -28.161 1.00 12.80 194 CYS A C 1
ATOM 1548 O O . CYS A 1 194 ? -25.059 17.319 -29.240 1.00 14.59 194 CYS A O 1
ATOM 1551 N N . GLN A 1 195 ? -26.076 17.336 -27.199 1.00 13.70 195 GLN A N 1
ATOM 1552 C CA A GLN A 1 195 ? -26.590 18.668 -27.491 0.70 13.97 195 GLN A CA 1
ATOM 1553 C CA B GLN A 1 195 ? -26.607 18.696 -27.311 0.30 14.34 195 GLN A CA 1
ATOM 1554 C C . GLN A 1 195 ? -25.452 19.702 -27.469 1.00 13.66 195 GLN A C 1
ATOM 1555 O O . GLN A 1 195 ? -25.438 20.605 -28.347 1.00 14.55 195 GLN A O 1
ATOM 1566 N N . GLU A 1 196 ? -24.465 19.521 -26.580 1.00 13.79 196 GLU A N 1
ATOM 1567 C CA . GLU A 1 196 ? -23.347 20.482 -26.544 1.00 14.03 196 GLU A CA 1
ATOM 1568 C C . GLU A 1 196 ? -22.511 20.469 -27.817 1.00 14.19 196 GLU A C 1
ATOM 1569 O O . GLU A 1 196 ? -22.121 21.546 -28.366 1.00 14.83 196 GLU A O 1
ATOM 1575 N N . GLU A 1 197 ? -22.255 19.261 -28.321 1.00 13.28 197 GLU A N 1
ATOM 1576 C CA . GLU A 1 197 ? -21.451 19.162 -29.520 1.00 13.12 197 GLU A CA 1
ATOM 1577 C C . GLU A 1 197 ? -22.209 19.546 -30.762 1.00 12.98 197 GLU A C 1
ATOM 1578 O O . GLU A 1 197 ? -21.615 20.132 -31.673 1.00 13.81 197 GLU A O 1
ATOM 1584 N N . TRP A 1 198 ? -23.518 19.277 -30.833 1.00 12.83 198 TRP A N 1
ATOM 1585 C CA . TRP A 1 198 ? -24.290 19.796 -31.952 1.00 12.86 198 TRP A CA 1
ATOM 1586 C C . TRP A 1 198 ? -24.212 21.301 -32.039 1.00 13.33 198 TRP A C 1
ATOM 1587 O O . TRP A 1 198 ? -24.119 21.863 -33.127 1.00 14.19 198 TRP A O 1
ATOM 1598 N N . ALA A 1 199 ? -24.216 21.943 -30.854 1.00 13.70 199 ALA A N 1
ATOM 1599 C CA . ALA A 1 199 ? -24.099 23.407 -30.852 1.00 14.30 199 ALA A CA 1
ATOM 1600 C C . ALA A 1 199 ? -22.767 23.896 -31.396 1.00 14.49 199 ALA A C 1
ATOM 1601 O O . ALA A 1 199 ? -22.660 25.025 -31.888 1.00 14.99 199 ALA A O 1
ATOM 1603 N N . LYS A 1 200 ? -21.736 23.051 -31.289 1.00 14.23 200 LYS A N 1
ATOM 1604 C CA . LYS A 1 200 ? -20.423 23.438 -31.828 1.00 14.58 200 LYS A CA 1
ATOM 1605 C C . LYS A 1 200 ? -20.208 23.182 -33.324 1.00 16.55 200 LYS A C 1
ATOM 1606 O O . LYS A 1 200 ? -19.134 23.540 -33.855 1.00 18.90 200 LYS A O 1
ATOM 1612 N N . ILE A 1 201 ? -21.172 22.563 -33.991 1.00 15.35 201 ILE A N 1
ATOM 1613 C CA . ILE A 1 201 ? -21.079 22.311 -35.433 1.00 16.42 201 ILE A CA 1
ATOM 1614 C C . ILE A 1 201 ? -21.715 23.512 -36.162 1.00 16.45 201 ILE A C 1
ATOM 1615 O O . ILE A 1 201 ? -22.914 23.767 -36.023 1.00 18.45 201 ILE A O 1
ATOM 1620 N N . HIS A 1 202 ? -20.913 24.231 -36.925 1.00 15.72 202 HIS A N 1
ATOM 1621 C CA . HIS A 1 202 ? -21.261 25.557 -37.443 1.00 16.08 202 HIS A CA 1
ATOM 1622 C C . HIS A 1 202 ? -21.607 25.597 -38.917 1.00 16.97 202 HIS A C 1
ATOM 1623 O O . HIS A 1 202 ? -21.401 24.608 -39.638 1.00 17.02 202 HIS A O 1
ATOM 1630 N N . PRO A 1 203 ? -22.113 26.735 -39.389 1.00 16.94 203 PRO A N 1
ATOM 1631 C CA . PRO A 1 203 ? -22.514 26.794 -40.799 1.00 16.55 203 PRO A CA 1
ATOM 1632 C C . PRO A 1 203 ? -21.381 26.537 -41.765 1.00 19.01 203 PRO A C 1
ATOM 1633 O O . PRO A 1 203 ? -21.673 25.964 -42.806 1.00 18.23 203 PRO A O 1
ATOM 1637 N N . ASN A 1 204 ? -20.141 26.905 -41.455 1.00 19.95 204 ASN A N 1
ATOM 1638 C CA . ASN A 1 204 ? -19.102 26.671 -42.473 1.00 20.50 204 ASN A CA 1
ATOM 1639 C C . ASN A 1 204 ? -18.908 25.160 -42.745 1.00 18.66 204 ASN A C 1
ATOM 1640 O O . ASN A 1 204 ? -18.731 24.775 -43.937 1.00 20.28 204 ASN A O 1
ATOM 1645 N N . TYR A 1 205 ? -18.995 24.344 -41.702 1.00 17.78 205 TYR A N 1
ATOM 1646 C CA . TYR A 1 205 ? -18.898 22.893 -41.847 1.00 16.07 205 TYR A CA 1
ATOM 1647 C C . TYR A 1 205 ? -20.038 22.360 -42.729 1.00 17.81 205 TYR A C 1
ATOM 1648 O O . TYR A 1 205 ? -19.829 21.574 -43.699 1.00 17.49 205 TYR A O 1
ATOM 1657 N N . CYS A 1 206 ? -21.248 22.791 -42.385 1.00 16.97 206 CYS A N 1
ATOM 1658 C CA . CYS A 1 206 ? -22.444 22.364 -43.140 1.00 16.99 206 CYS A CA 1
ATOM 1659 C C . CYS A 1 206 ? -22.364 22.783 -44.623 1.00 17.08 206 CYS A C 1
ATOM 1660 O O . CYS A 1 206 ? -22.718 22.033 -45.550 1.00 17.51 206 CYS A O 1
ATOM 1663 N N . GLY A 1 207 ? -21.847 23.988 -44.841 1.00 18.10 207 GLY A N 1
ATOM 1664 C CA . GLY A 1 207 ? -21.842 24.566 -46.164 1.00 18.29 207 GLY A CA 1
ATOM 1665 C C . GLY A 1 207 ? -20.826 23.821 -46.993 1.00 19.13 207 GLY A C 1
ATOM 1666 O O . GLY A 1 207 ? -21.085 23.629 -48.166 1.00 20.62 207 GLY A O 1
ATOM 1667 N N . LYS A 1 208 ? -19.682 23.478 -46.409 1.00 19.81 208 LYS A N 1
ATOM 1668 C CA . LYS A 1 208 ? -18.676 22.729 -47.172 1.00 21.42 208 LYS A CA 1
ATOM 1669 C C . LYS A 1 208 ? -19.235 21.342 -47.546 1.00 21.68 208 LYS A C 1
ATOM 1670 O O . LYS A 1 208 ? -18.986 20.878 -48.707 1.00 22.45 208 LYS A O 1
ATOM 1673 N N . LEU A 1 209 ? -20.013 20.677 -46.680 1.00 17.94 209 LEU A N 1
ATOM 1674 C CA . LEU A 1 209 ? -20.635 19.399 -47.122 1.00 18.26 209 LEU A CA 1
ATOM 1675 C C . LEU A 1 209 ? -21.502 19.577 -48.336 1.00 22.50 209 LEU A C 1
ATOM 1676 O O . LEU A 1 209 ? -21.437 18.809 -49.318 1.00 22.26 209 LEU A O 1
ATOM 1681 N N . VAL A 1 210 ? -22.344 20.596 -48.291 1.00 17.72 210 VAL A N 1
ATOM 1682 C CA . VAL A 1 210 ? -23.283 20.739 -49.370 1.00 17.59 210 VAL A CA 1
ATOM 1683 C C . VAL A 1 210 ? -22.613 21.248 -50.657 1.00 22.02 210 VAL A C 1
ATOM 1684 O O . VAL A 1 210 ? -23.036 20.907 -51.775 1.00 19.64 210 VAL A O 1
ATOM 1688 N N . GLU A 1 211 ? -21.570 22.061 -50.516 1.00 20.54 211 GLU A N 1
ATOM 1689 C CA . GLU A 1 211 ? -20.827 22.549 -51.680 1.00 22.01 211 GLU A CA 1
ATOM 1690 C C . GLU A 1 211 ? -20.238 21.363 -52.440 1.00 24.82 211 GLU A C 1
ATOM 1691 O O . GLU A 1 211 ? -20.111 21.430 -53.666 1.00 22.53 211 GLU A O 1
ATOM 1697 N N . GLY A 1 212 ? -19.862 20.296 -51.744 1.00 23.48 212 GLY A N 1
ATOM 1698 C CA . GLY A 1 212 ? -19.330 19.113 -52.406 1.00 23.58 212 GLY A CA 1
ATOM 1699 C C . GLY A 1 212 ? -20.362 18.179 -53.029 1.00 21.86 212 GLY A C 1
ATOM 1700 O O . GLY A 1 212 ? -20.007 17.204 -53.687 1.00 23.94 212 GLY A O 1
ATOM 1701 N N . TYR A 1 213 ? -21.639 18.490 -52.904 1.00 20.80 213 TYR A N 1
ATOM 1702 C CA . TYR A 1 213 ? -22.672 17.497 -53.203 1.00 19.54 213 TYR A CA 1
ATOM 1703 C C . TYR A 1 213 ? -22.743 17.131 -54.738 1.00 20.82 213 TYR A C 1
ATOM 1704 O O . TYR A 1 213 ? -22.924 15.925 -55.123 1.00 20.72 213 TYR A O 1
ATOM 1713 N N . PRO A 1 214 ? -22.576 18.115 -55.648 1.00 19.66 214 PRO A N 1
ATOM 1714 C CA . PRO A 1 214 ? -22.618 17.746 -57.075 1.00 24.61 214 PRO A CA 1
ATOM 1715 C C . PRO A 1 214 ? -21.583 16.657 -57.413 1.00 23.07 214 PRO A C 1
ATOM 1716 O O . PRO A 1 214 ? -21.825 15.826 -58.319 1.00 23.80 214 PRO A O 1
ATOM 1720 N N . LYS A 1 215 ? -20.449 16.628 -56.738 1.00 20.40 215 LYS A N 1
ATOM 1721 C CA . LYS A 1 215 ? -19.484 15.544 -57.031 1.00 23.02 215 LYS A CA 1
ATOM 1722 C C . LYS A 1 215 ? -20.036 14.147 -56.709 1.00 21.32 215 LYS A C 1
ATOM 1723 O O . LYS A 1 215 ? -19.676 13.156 -57.370 1.00 22.10 215 LYS A O 1
ATOM 1727 N N . ARG A 1 216 ? -20.929 14.065 -55.707 1.00 17.34 216 ARG A N 1
ATOM 1728 C CA . ARG A 1 216 ? -21.565 12.772 -55.440 1.00 17.26 216 ARG A CA 1
ATOM 1729 C C . ARG A 1 216 ? -22.410 12.355 -56.609 1.00 16.91 216 ARG A C 1
ATOM 1730 O O . ARG A 1 216 ? -22.413 11.135 -56.961 1.00 17.85 216 ARG A O 1
ATOM 1738 N N . LEU A 1 217 ? -23.158 13.317 -57.145 1.00 19.30 217 LEU A N 1
ATOM 1739 C CA . LEU A 1 217 ? -24.019 12.940 -58.284 1.00 22.60 217 LEU A CA 1
ATOM 1740 C C . LEU A 1 217 ? -23.214 12.525 -59.523 1.00 20.96 217 LEU A C 1
ATOM 1741 O O . LEU A 1 217 ? -23.605 11.588 -60.265 1.00 20.71 217 LEU A O 1
ATOM 1746 N N . THR A 1 218 ? -22.129 13.255 -59.761 1.00 19.66 218 THR A N 1
ATOM 1747 C CA . THR A 1 218 ? -21.182 12.869 -60.814 1.00 20.63 218 THR A CA 1
ATOM 1748 C C . THR A 1 218 ? -20.732 11.417 -60.641 1.00 19.48 218 THR A C 1
ATOM 1749 O O . THR A 1 218 ? -20.730 10.658 -61.636 1.00 21.02 218 THR A O 1
ATOM 1753 N N . GLN A 1 219 ? -20.362 11.035 -59.431 1.00 18.32 219 GLN A N 1
ATOM 1754 C CA . GLN A 1 219 ? -19.929 9.659 -59.235 1.00 17.27 219 GLN A CA 1
ATOM 1755 C C . GLN A 1 219 ? -21.054 8.661 -59.402 1.00 19.21 219 GLN A C 1
ATOM 1756 O O . GLN A 1 219 ? -20.807 7.590 -59.948 1.00 18.55 219 GLN A O 1
ATOM 1762 N N . VAL A 1 220 ? -22.274 8.957 -58.944 1.00 18.52 220 VAL A N 1
ATOM 1763 C CA . VAL A 1 220 ? -23.398 8.022 -59.179 1.00 16.99 220 VAL A CA 1
ATOM 1764 C C . VAL A 1 220 ? -23.540 7.796 -60.682 1.00 18.89 220 VAL A C 1
ATOM 1765 O O . VAL A 1 220 ? -23.735 6.660 -61.133 1.00 19.06 220 VAL A O 1
ATOM 1769 N N . LYS A 1 221 ? -23.479 8.880 -61.469 1.00 19.29 221 LYS A N 1
ATOM 1770 C CA . LYS A 1 221 ? -23.598 8.693 -62.908 1.00 21.55 221 LYS A CA 1
ATOM 1771 C C . LYS A 1 221 ? -22.457 7.844 -63.486 1.00 21.64 221 LYS A C 1
ATOM 1772 O O . LYS A 1 221 ? -22.701 6.938 -64.305 1.00 22.86 221 LYS A O 1
ATOM 1778 N N . GLN A 1 222 ? -21.223 8.153 -63.068 1.00 20.34 222 GLN A N 1
ATOM 1779 C CA . GLN A 1 222 ? -20.032 7.430 -63.591 1.00 20.66 222 GLN A CA 1
ATOM 1780 C C . GLN A 1 222 ? -20.178 5.957 -63.275 1.00 22.46 222 GLN A C 1
ATOM 1781 O O . GLN A 1 222 ? -19.753 5.082 -64.057 1.00 22.60 222 GLN A O 1
ATOM 1787 N N . PHE A 1 223 ? -20.716 5.677 -62.088 1.00 19.65 223 PHE A N 1
ATOM 1788 C CA . PHE A 1 223 ? -20.847 4.300 -61.592 1.00 18.52 223 PHE A CA 1
ATOM 1789 C C . PHE A 1 223 ? -22.176 3.635 -61.975 1.00 20.64 223 PHE A C 1
ATOM 1790 O O . PHE A 1 223 ? -22.485 2.523 -61.493 1.00 18.51 223 PHE A O 1
ATOM 1798 N N . LYS A 1 224 ? -22.948 4.273 -62.856 1.00 21.26 224 LYS A N 1
ATOM 1799 C CA . LYS A 1 224 ? -24.220 3.711 -63.348 1.00 21.48 224 LYS A CA 1
ATOM 1800 C C . LYS A 1 224 ? -25.176 3.333 -62.225 1.00 19.14 224 LYS A C 1
ATOM 1801 O O . LYS A 1 224 ? -25.948 2.402 -62.339 1.00 21.58 224 LYS A O 1
ATOM 1807 N N . GLY A 1 225 ? -25.145 4.120 -61.138 1.00 18.27 225 GLY A N 1
ATOM 1808 C CA . GLY A 1 225 ? -26.061 3.902 -60.022 1.00 17.73 225 GLY A CA 1
ATOM 1809 C C . GLY A 1 225 ? -25.517 3.025 -58.905 1.00 16.78 225 GLY A C 1
ATOM 1810 O O . GLY A 1 225 ? -26.199 2.786 -57.933 1.00 16.28 225 GLY A O 1
ATOM 1811 N N . ASN A 1 226 ? -24.302 2.471 -59.085 1.00 16.21 226 ASN A N 1
ATOM 1812 C CA . ASN A 1 226 ? -23.762 1.562 -58.072 1.00 15.38 226 ASN A CA 1
ATOM 1813 C C . ASN A 1 226 ? -23.224 2.349 -56.876 1.00 16.30 226 ASN A C 1
ATOM 1814 O O . ASN A 1 226 ? -23.418 3.579 -56.829 1.00 16.20 226 ASN A O 1
ATOM 1819 N N . ALA A 1 227 ? -22.651 1.681 -55.878 1.00 15.84 227 ALA A N 1
ATOM 1820 C CA . ALA A 1 227 ? -22.289 2.377 -54.630 1.00 15.35 227 ALA A CA 1
ATOM 1821 C C . ALA A 1 227 ? -21.145 3.343 -54.843 1.00 15.03 227 ALA A C 1
ATOM 1822 O O . ALA A 1 227 ? -20.186 3.023 -55.556 1.00 15.70 227 ALA A O 1
ATOM 1824 N N . THR A 1 228 ? -21.261 4.545 -54.251 1.00 15.10 228 THR A N 1
ATOM 1825 C CA . THR A 1 228 ? -20.180 5.526 -54.333 1.00 14.98 228 THR A CA 1
ATOM 1826 C C . THR A 1 228 ? -19.219 5.366 -53.131 1.00 14.12 228 THR A C 1
ATOM 1827 O O . THR A 1 228 ? -19.398 4.493 -52.265 1.00 15.63 228 THR A O 1
ATOM 1831 N N . LYS A 1 229 ? -18.210 6.243 -53.067 1.00 16.34 229 LYS A N 1
ATOM 1832 C CA . LYS A 1 229 ? -17.342 6.263 -51.906 1.00 16.06 229 LYS A CA 1
ATOM 1833 C C . LYS A 1 229 ? -17.938 6.936 -50.697 1.00 16.52 229 LYS A C 1
ATOM 1834 O O . LYS A 1 229 ? -17.362 6.835 -49.579 1.00 16.66 229 LYS A O 1
ATOM 1840 N N . TYR A 1 230 ? -19.036 7.660 -50.889 1.00 14.45 230 TYR A N 1
ATOM 1841 C CA . TYR A 1 230 ? -19.450 8.610 -49.844 1.00 15.87 230 TYR A CA 1
ATOM 1842 C C . TYR A 1 230 ? -20.146 7.978 -48.658 1.00 17.53 230 TYR A C 1
ATOM 1843 O O . TYR A 1 230 ? -20.131 8.650 -47.588 1.00 19.32 230 TYR A O 1
ATOM 1853 N N . HIS B 1 5 ? 35.309 22.503 -26.294 1.00 49.71 5 HIS B N 1
ATOM 1854 C CA . HIS B 1 5 ? 34.681 23.653 -25.641 1.00 59.62 5 HIS B CA 1
ATOM 1855 C C . HIS B 1 5 ? 33.547 24.234 -26.485 1.00 49.41 5 HIS B C 1
ATOM 1856 O O . HIS B 1 5 ? 32.401 24.265 -26.042 1.00 59.78 5 HIS B O 1
ATOM 1858 N N . SER B 1 6 ? 33.861 24.698 -27.690 1.00 52.83 6 SER B N 1
ATOM 1859 C CA . SER B 1 6 ? 32.825 25.199 -28.598 1.00 48.31 6 SER B CA 1
ATOM 1860 C C . SER B 1 6 ? 31.770 24.114 -28.849 1.00 39.36 6 SER B C 1
ATOM 1861 O O . SER B 1 6 ? 30.549 24.403 -28.847 1.00 40.68 6 SER B O 1
ATOM 1863 N N . ALA B 1 7 ? 32.249 22.870 -29.018 1.00 42.62 7 ALA B N 1
ATOM 1864 C CA . ALA B 1 7 ? 31.401 21.687 -29.230 1.00 36.54 7 ALA B CA 1
ATOM 1865 C C . ALA B 1 7 ? 30.610 21.226 -27.980 1.00 45.92 7 ALA B C 1
ATOM 1866 O O . ALA B 1 7 ? 29.699 20.397 -28.086 1.00 51.45 7 ALA B O 1
ATOM 1868 N N . ARG B 1 8 ? 30.941 21.739 -26.800 1.00 33.21 8 ARG B N 1
ATOM 1869 C CA . ARG B 1 8 ? 30.124 21.430 -25.626 1.00 28.40 8 ARG B CA 1
ATOM 1870 C C . ARG B 1 8 ? 28.843 22.274 -25.596 1.00 23.43 8 ARG B C 1
ATOM 1871 O O . ARG B 1 8 ? 28.802 23.375 -26.153 1.00 27.35 8 ARG B O 1
ATOM 1873 N N . LYS B 1 9 ? 27.810 21.775 -24.957 1.00 20.26 9 LYS B N 1
ATOM 1874 C CA . LYS B 1 9 ? 26.622 22.559 -24.731 1.00 18.09 9 LYS B CA 1
ATOM 1875 C C . LYS B 1 9 ? 26.815 23.437 -23.508 1.00 21.91 9 LYS B C 1
ATOM 1876 O O . LYS B 1 9 ? 27.148 22.930 -22.451 1.00 25.13 9 LYS B O 1
ATOM 1882 N N . LYS B 1 10 ? 26.604 24.746 -23.628 1.00 18.33 10 LYS B N 1
ATOM 1883 C CA . LYS B 1 10 ? 26.726 25.660 -22.487 1.00 17.82 10 LYS B CA 1
ATOM 1884 C C . LYS B 1 10 ? 25.331 26.178 -22.139 1.00 14.62 10 LYS B C 1
ATOM 1885 O O . LYS B 1 10 ? 24.597 26.616 -23.040 1.00 15.50 10 LYS B O 1
ATOM 1891 N N . PRO B 1 11 ? 24.938 26.221 -20.873 1.00 13.35 11 PRO B N 1
ATOM 1892 C CA . PRO B 1 11 ? 23.566 26.604 -20.512 1.00 14.13 11 PRO B CA 1
ATOM 1893 C C . PRO B 1 11 ? 23.343 28.090 -20.715 1.00 12.27 11 PRO B C 1
ATOM 1894 O O . PRO B 1 11 ? 24.171 28.916 -20.373 1.00 16.73 11 PRO B O 1
ATOM 1898 N N . LEU B 1 12 ? 22.139 28.391 -21.191 1.00 13.09 12 LEU B N 1
ATOM 1899 C CA . LEU B 1 12 ? 21.687 29.795 -21.350 1.00 12.90 12 LEU B CA 1
ATOM 1900 C C . LEU B 1 12 ? 20.818 30.246 -20.191 1.00 12.76 12 LEU B C 1
ATOM 1901 O O . LEU B 1 12 ? 20.637 31.478 -20.067 1.00 16.23 12 LEU B O 1
ATOM 1906 N N . LEU B 1 13 ? 20.248 29.334 -19.427 1.00 13.79 13 LEU B N 1
ATOM 1907 C CA . LEU B 1 13 ? 19.308 29.729 -18.360 1.00 13.50 13 LEU B CA 1
ATOM 1908 C C . LEU B 1 13 ? 19.828 29.281 -17.003 1.00 12.54 13 LEU B C 1
ATOM 1909 O O . LEU B 1 13 ? 20.161 28.082 -16.794 1.00 14.21 13 LEU B O 1
ATOM 1914 N N . GLN B 1 14 ? 19.939 30.228 -16.074 1.00 14.06 14 GLN B N 1
ATOM 1915 C CA A GLN B 1 14 ? 20.464 29.946 -14.742 0.30 16.33 14 GLN B CA 1
ATOM 1916 C CA B GLN B 1 14 ? 20.497 29.866 -14.792 0.70 13.66 14 GLN B CA 1
ATOM 1917 C C . GLN B 1 14 ? 19.453 29.156 -13.926 1.00 13.44 14 GLN B C 1
ATOM 1918 O O . GLN B 1 14 ? 18.227 29.282 -14.155 1.00 15.44 14 GLN B O 1
ATOM 1929 N N . ASN B 1 15 ? 19.949 28.389 -12.966 1.00 13.02 15 ASN B N 1
ATOM 1930 C CA . ASN B 1 15 ? 19.095 27.823 -11.921 1.00 14.35 15 ASN B CA 1
ATOM 1931 C C . ASN B 1 15 ? 19.749 28.193 -10.611 1.00 16.83 15 ASN B C 1
ATOM 1932 O O . ASN B 1 15 ? 20.975 28.145 -10.436 1.00 20.30 15 ASN B O 1
ATOM 1937 N N . ARG B 1 16 ? 18.913 28.514 -9.642 1.00 18.27 16 ARG B N 1
ATOM 1938 C CA . ARG B 1 16 ? 19.428 28.617 -8.316 1.00 18.25 16 ARG B CA 1
ATOM 1939 C C . ARG B 1 16 ? 19.678 27.179 -7.786 1.00 15.88 16 ARG B C 1
ATOM 1940 O O . ARG B 1 16 ? 19.294 26.130 -8.353 1.00 18.17 16 ARG B O 1
ATOM 1948 N N . HIS B 1 17 ? 20.338 27.156 -6.680 1.00 17.18 17 HIS B N 1
ATOM 1949 C CA . HIS B 1 17 ? 20.747 25.937 -6.057 1.00 12.87 17 HIS B CA 1
ATOM 1950 C C . HIS B 1 17 ? 21.533 25.045 -6.986 1.00 13.18 17 HIS B C 1
ATOM 1951 O O . HIS B 1 17 ? 21.467 23.828 -6.905 1.00 11.96 17 HIS B O 1
ATOM 1958 N N . LYS B 1 18 ? 22.441 25.646 -7.782 1.00 15.51 18 LYS B N 1
ATOM 1959 C CA . LYS B 1 18 ? 23.221 24.816 -8.712 1.00 14.40 18 LYS B CA 1
ATOM 1960 C C . LYS B 1 18 ? 24.169 23.897 -7.980 1.00 12.60 18 LYS B C 1
ATOM 1961 O O . LYS B 1 18 ? 24.298 22.759 -8.438 1.00 14.11 18 LYS B O 1
ATOM 1967 N N . LYS B 1 19 ? 24.720 24.289 -6.844 1.00 14.21 19 LYS B N 1
ATOM 1968 C CA . LYS B 1 19 ? 25.658 23.361 -6.153 1.00 15.32 19 LYS B CA 1
ATOM 1969 C C . LYS B 1 19 ? 24.893 22.165 -5.600 1.00 15.44 19 LYS B C 1
ATOM 1970 O O . LYS B 1 19 ? 25.353 20.994 -5.713 1.00 13.99 19 LYS B O 1
ATOM 1975 N N . ALA B 1 20 ? 23.704 22.380 -5.011 1.00 13.15 20 ALA B N 1
ATOM 1976 C CA . ALA B 1 20 ? 22.921 21.262 -4.535 1.00 11.94 20 ALA B CA 1
ATOM 1977 C C . ALA B 1 20 ? 22.504 20.362 -5.673 1.00 11.47 20 ALA B C 1
ATOM 1978 O O . ALA B 1 20 ? 22.443 19.128 -5.526 1.00 12.04 20 ALA B O 1
ATOM 1980 N N . ARG B 1 21 ? 22.179 20.935 -6.835 1.00 12.46 21 ARG B N 1
ATOM 1981 C CA . ARG B 1 21 ? 21.778 20.134 -7.980 1.00 13.23 21 ARG B CA 1
ATOM 1982 C C . ARG B 1 21 ? 22.961 19.297 -8.439 1.00 12.18 21 ARG B C 1
ATOM 1983 O O . ARG B 1 21 ? 22.757 18.118 -8.788 1.00 13.58 21 ARG B O 1
ATOM 1991 N N . LEU B 1 22 ? 24.172 19.846 -8.448 1.00 13.08 22 LEU B N 1
ATOM 1992 C CA . LEU B 1 22 ? 25.372 19.054 -8.806 1.00 12.39 22 LEU B CA 1
ATOM 1993 C C . LEU B 1 22 ? 25.608 17.971 -7.800 1.00 13.99 22 LEU B C 1
ATOM 1994 O O . LEU B 1 22 ? 26.035 16.843 -8.177 1.00 15.46 22 LEU B O 1
ATOM 1999 N N . ARG B 1 23 ? 25.438 18.232 -6.499 1.00 15.54 23 ARG B N 1
ATOM 2000 C CA . ARG B 1 23 ? 25.624 17.162 -5.494 1.00 15.09 23 ARG B CA 1
ATOM 2001 C C . ARG B 1 23 ? 24.597 16.077 -5.747 1.00 15.67 23 ARG B C 1
ATOM 2002 O O . ARG B 1 23 ? 24.974 14.889 -5.730 1.00 19.72 23 ARG B O 1
ATOM 2010 N N . PHE B 1 24 ? 23.335 16.421 -6.024 1.00 14.13 24 PHE B N 1
ATOM 2011 C CA . PHE B 1 24 ? 22.342 15.400 -6.278 1.00 15.96 24 PHE B CA 1
ATOM 2012 C C . PHE B 1 24 ? 22.760 14.582 -7.481 1.00 15.59 24 PHE B C 1
ATOM 2013 O O . PHE B 1 24 ? 22.681 13.329 -7.447 1.00 17.16 24 PHE B O 1
ATOM 2021 N N A ALA B 1 25 ? 23.084 15.253 -8.618 0.50 20.18 25 ALA B N 1
ATOM 2022 N N B ALA B 1 25 ? 23.245 15.210 -8.505 0.50 15.62 25 ALA B N 1
ATOM 2023 C CA A ALA B 1 25 ? 23.227 14.635 -9.991 0.50 15.09 25 ALA B CA 1
ATOM 2024 C CA B ALA B 1 25 ? 23.770 14.401 -9.556 0.50 22.70 25 ALA B CA 1
ATOM 2025 C C A ALA B 1 25 ? 24.479 13.808 -10.221 0.50 16.13 25 ALA B C 1
ATOM 2026 C C B ALA B 1 25 ? 24.845 13.416 -9.012 0.50 14.98 25 ALA B C 1
ATOM 2027 O O A ALA B 1 25 ? 24.455 12.792 -10.934 0.50 17.36 25 ALA B O 1
ATOM 2028 O O B ALA B 1 25 ? 24.765 12.199 -9.248 0.50 15.08 25 ALA B O 1
ATOM 2031 N N A THR B 1 26 ? 25.574 14.283 -9.654 0.50 12.56 26 THR B N 1
ATOM 2032 N N B THR B 1 26 ? 25.840 13.872 -8.251 0.50 13.86 26 THR B N 1
ATOM 2033 C CA A THR B 1 26 ? 26.816 13.568 -9.676 0.50 17.97 26 THR B CA 1
ATOM 2034 C CA B THR B 1 26 ? 26.887 12.896 -7.884 0.50 15.10 26 THR B CA 1
ATOM 2035 C C A THR B 1 26 ? 26.654 12.346 -8.809 0.50 17.33 26 THR B C 1
ATOM 2036 C C B THR B 1 26 ? 26.431 11.867 -6.828 0.50 14.91 26 THR B C 1
ATOM 2037 O O A THR B 1 26 ? 26.984 11.206 -9.244 0.50 17.18 26 THR B O 1
ATOM 2038 O O B THR B 1 26 ? 26.847 10.711 -6.851 0.50 16.32 26 THR B O 1
ATOM 2045 N N A ALA B 1 27 ? 26.113 12.520 -7.598 0.50 15.28 27 ALA B N 1
ATOM 2046 N N B ALA B 1 27 ? 25.494 12.275 -5.978 0.50 14.68 27 ALA B N 1
ATOM 2047 C CA A ALA B 1 27 ? 26.057 11.297 -6.768 0.50 13.69 27 ALA B CA 1
ATOM 2048 C CA B ALA B 1 27 ? 25.004 11.433 -4.905 0.50 12.85 27 ALA B CA 1
ATOM 2049 C C A ALA B 1 27 ? 25.069 10.230 -7.318 0.50 16.36 27 ALA B C 1
ATOM 2050 C C B ALA B 1 27 ? 24.132 10.298 -5.437 0.50 15.50 27 ALA B C 1
ATOM 2051 O O A ALA B 1 27 ? 25.272 9.045 -7.119 0.50 17.43 27 ALA B O 1
ATOM 2052 O O B ALA B 1 27 ? 23.814 9.292 -4.725 0.50 14.91 27 ALA B O 1
ATOM 2055 N N A HIS B 1 28 ? 24.020 10.631 -8.024 0.50 19.90 28 HIS B N 1
ATOM 2056 N N B HIS B 1 28 ? 23.777 10.415 -6.718 0.50 19.15 28 HIS B N 1
ATOM 2057 C CA A HIS B 1 28 ? 23.063 9.674 -8.592 0.50 18.52 28 HIS B CA 1
ATOM 2058 C CA B HIS B 1 28 ? 22.931 9.369 -7.290 0.50 18.47 28 HIS B CA 1
ATOM 2059 C C A HIS B 1 28 ? 23.315 9.316 -10.074 0.50 19.71 28 HIS B C 1
ATOM 2060 C C B HIS B 1 28 ? 23.493 8.808 -8.594 0.50 21.40 28 HIS B C 1
ATOM 2061 O O A HIS B 1 28 ? 22.425 8.736 -10.722 0.50 19.61 28 HIS B O 1
ATOM 2062 O O B HIS B 1 28 ? 22.801 8.092 -9.318 0.50 18.67 28 HIS B O 1
ATOM 2075 N N A GLY B 1 29 ? 24.513 9.630 -10.571 0.50 21.97 29 GLY B N 1
ATOM 2076 N N B GLY B 1 29 ? 24.744 9.120 -8.874 0.50 21.38 29 GLY B N 1
ATOM 2077 C CA A GLY B 1 29 ? 24.839 9.469 -11.978 0.50 23.69 29 GLY B CA 1
ATOM 2078 C CA B GLY B 1 29 ? 25.376 8.655 -10.076 0.50 23.22 29 GLY B CA 1
ATOM 2079 C C A GLY B 1 29 ? 25.159 8.062 -12.438 0.50 25.54 29 GLY B C 1
ATOM 2080 C C B GLY B 1 29 ? 25.601 7.163 -10.064 0.50 27.28 29 GLY B C 1
ATOM 2081 O O A GLY B 1 29 ? 25.485 7.857 -13.598 0.50 26.80 29 GLY B O 1
ATOM 2082 O O B GLY B 1 29 ? 25.741 6.597 -11.147 0.50 25.79 29 GLY B O 1
ATOM 2083 N N A ASP B 1 30 ? 25.114 7.101 -11.526 0.50 24.30 30 ASP B N 1
ATOM 2084 N N B ASP B 1 30 ? 25.623 6.539 -8.884 0.50 23.70 30 ASP B N 1
ATOM 2085 C CA A ASP B 1 30 ? 25.464 5.726 -11.859 0.50 26.49 30 ASP B CA 1
ATOM 2086 C CA B ASP B 1 30 ? 25.824 5.059 -8.821 0.50 25.09 30 ASP B CA 1
ATOM 2087 C C A ASP B 1 30 ? 24.527 4.773 -11.148 0.50 24.39 30 ASP B C 1
ATOM 2088 C C B ASP B 1 30 ? 24.507 4.281 -8.946 0.50 27.10 30 ASP B C 1
ATOM 2089 O O A ASP B 1 30 ? 24.886 3.607 -10.912 0.50 31.79 30 ASP B O 1
ATOM 2090 O O B ASP B 1 30 ? 24.511 3.025 -8.977 0.50 24.58 30 ASP B O 1
ATOM 2099 N N A LYS B 1 31 ? 23.345 5.274 -10.789 0.50 22.10 31 LYS B N 1
ATOM 2100 N N B LYS B 1 31 ? 23.390 4.987 -8.984 0.50 20.96 31 LYS B N 1
ATOM 2101 C CA A LYS B 1 31 ? 22.381 4.490 -10.018 0.50 29.96 31 LYS B CA 1
ATOM 2102 C CA B LYS B 1 31 ? 22.121 4.274 -9.072 0.50 19.74 31 LYS B CA 1
ATOM 2103 C C A LYS B 1 31 ? 21.741 3.550 -10.957 0.50 38.25 31 LYS B C 1
ATOM 2104 C C B LYS B 1 31 ? 21.938 3.603 -10.467 0.50 21.13 31 LYS B C 1
ATOM 2105 O O A LYS B 1 31 ? 21.617 3.851 -12.155 0.50 30.50 31 LYS B O 1
ATOM 2106 O O B LYS B 1 31 ? 22.327 4.183 -11.465 0.50 29.15 31 LYS B O 1
ATOM 2117 N N . ASP B 1 32 ? 21.344 2.379 -10.491 1.00 28.05 32 ASP B N 1
ATOM 2118 C CA . ASP B 1 32 ? 20.953 1.553 -11.626 1.00 27.64 32 ASP B CA 1
ATOM 2119 C C . ASP B 1 32 ? 19.453 1.781 -11.984 1.00 25.92 32 ASP B C 1
ATOM 2120 O O . ASP B 1 32 ? 18.724 2.523 -11.327 1.00 25.05 32 ASP B O 1
ATOM 2125 N N . ARG B 1 33 ? 19.040 1.157 -13.082 1.00 27.11 33 ARG B N 1
ATOM 2126 C CA . ARG B 1 33 ? 17.692 1.378 -13.613 1.00 25.18 33 ARG B CA 1
ATOM 2127 C C . ARG B 1 33 ? 16.634 0.889 -12.614 1.00 22.92 33 ARG B C 1
ATOM 2128 O O . ARG B 1 33 ? 15.578 1.503 -12.458 1.00 21.10 33 ARG B O 1
ATOM 2132 N N . THR B 1 34 ? 16.901 -0.222 -11.961 1.00 23.42 34 THR B N 1
ATOM 2133 C CA A THR B 1 34 ? 16.004 -0.722 -10.933 0.80 24.10 34 THR B CA 1
ATOM 2134 C CA B THR B 1 34 ? 16.009 -0.727 -10.921 0.20 23.80 34 THR B CA 1
ATOM 2135 C C . THR B 1 34 ? 15.778 0.314 -9.852 1.00 19.47 34 THR B C 1
ATOM 2136 O O . THR B 1 34 ? 14.637 0.546 -9.405 1.00 20.72 34 THR B O 1
ATOM 2143 N N . PHE B 1 35 ? 16.862 0.993 -9.427 1.00 18.42 35 PHE B N 1
ATOM 2144 C CA . PHE B 1 35 ? 16.686 2.006 -8.440 1.00 17.22 35 PHE B CA 1
ATOM 2145 C C . PHE B 1 35 ? 15.695 3.081 -8.904 1.00 17.53 35 PHE B C 1
ATOM 2146 O O . PHE B 1 35 ? 14.762 3.437 -8.162 1.00 17.30 35 PHE B O 1
ATOM 2154 N N . TRP B 1 36 ? 15.911 3.616 -10.105 1.00 16.20 36 TRP B N 1
ATOM 2155 C CA . TRP B 1 36 ? 14.989 4.707 -10.535 1.00 16.81 36 TRP B CA 1
ATOM 2156 C C . TRP B 1 36 ? 13.561 4.218 -10.699 1.00 14.46 36 TRP B C 1
ATOM 2157 O O . TRP B 1 36 ? 12.622 4.977 -10.451 1.00 14.93 36 TRP B O 1
ATOM 2168 N N . ARG B 1 37 ? 13.367 2.973 -11.129 1.00 15.61 37 ARG B N 1
ATOM 2169 C CA . ARG B 1 37 ? 12.007 2.408 -11.250 1.00 17.12 37 ARG B CA 1
ATOM 2170 C C . ARG B 1 37 ? 11.345 2.282 -9.888 1.00 15.40 37 ARG B C 1
ATOM 2171 O O . ARG B 1 37 ? 10.089 2.185 -9.837 1.00 19.58 37 ARG B O 1
ATOM 2179 N N . ASN B 1 38 ? 12.120 2.253 -8.825 1.00 16.58 38 ASN B N 1
ATOM 2180 C CA . ASN B 1 38 ? 11.491 2.151 -7.518 1.00 18.62 38 ASN B CA 1
ATOM 2181 C C . ASN B 1 38 ? 11.458 3.396 -6.663 1.00 18.43 38 ASN B C 1
ATOM 2182 O O . ASN B 1 38 ? 11.186 3.359 -5.466 1.00 17.81 38 ASN B O 1
ATOM 2187 N N . VAL B 1 39 ? 11.677 4.510 -7.324 1.00 12.88 39 VAL B N 1
ATOM 2188 C CA . VAL B 1 39 ? 11.380 5.814 -6.708 1.00 12.07 39 VAL B CA 1
ATOM 2189 C C . VAL B 1 39 ? 9.857 6.114 -6.908 1.00 13.34 39 VAL B C 1
ATOM 2190 O O . VAL B 1 39 ? 9.335 6.058 -8.001 1.00 13.99 39 VAL B O 1
ATOM 2194 N N . LEU B 1 40 ? 9.202 6.482 -5.805 1.00 13.09 40 LEU B N 1
ATOM 2195 C CA . LEU B 1 40 ? 7.825 6.990 -5.847 1.00 11.82 40 LEU B CA 1
ATOM 2196 C C . LEU B 1 40 ? 7.896 8.497 -5.800 1.00 13.58 40 LEU B C 1
ATOM 2197 O O . LEU B 1 40 ? 8.115 9.089 -4.751 1.00 14.89 40 LEU B O 1
ATOM 2202 N N . TRP B 1 41 ? 7.726 9.087 -6.959 1.00 12.47 41 TRP B N 1
ATOM 2203 C CA . TRP B 1 41 ? 7.715 10.544 -7.128 1.00 12.78 41 TRP B CA 1
ATOM 2204 C C . TRP B 1 41 ? 6.413 11.167 -6.666 1.00 11.34 41 TRP B C 1
ATOM 2205 O O . TRP B 1 41 ? 5.371 10.550 -6.815 1.00 12.93 41 TRP B O 1
ATOM 2216 N N . SER B 1 42 ? 6.460 12.412 -6.206 1.00 11.24 42 SER B N 1
ATOM 2217 C CA . SER B 1 42 ? 5.196 13.025 -5.736 1.00 11.15 42 SER B CA 1
ATOM 2218 C C . SER B 1 42 ? 5.286 14.531 -5.891 1.00 10.84 42 SER B C 1
ATOM 2219 O O . SER B 1 42 ? 6.360 15.109 -5.939 1.00 12.44 42 SER B O 1
ATOM 2222 N N . ASP B 1 43 ? 4.115 15.164 -5.942 1.00 11.50 43 ASP B N 1
ATOM 2223 C CA A ASP B 1 43 ? 3.989 16.618 -6.162 0.70 11.29 43 ASP B CA 1
ATOM 2224 C CA B ASP B 1 43 ? 4.000 16.640 -6.026 0.30 11.37 43 ASP B CA 1
ATOM 2225 C C . ASP B 1 43 ? 2.520 17.004 -6.073 1.00 11.91 43 ASP B C 1
ATOM 2226 O O . ASP B 1 43 ? 1.617 16.101 -6.024 1.00 13.01 43 ASP B O 1
ATOM 2235 N N . GLU B 1 44 ? 2.255 18.305 -6.079 1.00 12.41 44 GLU B N 1
ATOM 2236 C CA A GLU B 1 44 ? 0.906 18.831 -6.252 0.70 13.25 44 GLU B CA 1
ATOM 2237 C CA B GLU B 1 44 ? 0.921 18.816 -6.217 0.30 15.16 44 GLU B CA 1
ATOM 2238 C C . GLU B 1 44 ? 0.819 19.603 -7.547 1.00 16.26 44 GLU B C 1
ATOM 2239 O O . GLU B 1 44 ? 1.849 20.084 -8.082 1.00 20.02 44 GLU B O 1
ATOM 2250 N N . THR B 1 45 ? -0.388 19.747 -8.084 1.00 13.58 45 THR B N 1
ATOM 2251 C CA . THR B 1 45 ? -0.588 20.592 -9.244 1.00 13.76 45 THR B CA 1
ATOM 2252 C C . THR B 1 45 ? -1.995 21.174 -9.162 1.00 14.28 45 THR B C 1
ATOM 2253 O O . THR B 1 45 ? -2.796 20.786 -8.365 1.00 16.60 45 THR B O 1
ATOM 2257 N N . LYS B 1 46 ? -2.234 22.209 -9.939 1.00 14.15 46 LYS B N 1
ATOM 2258 C CA . LYS B 1 46 ? -3.546 22.890 -10.049 1.00 13.63 46 LYS B CA 1
ATOM 2259 C C . LYS B 1 46 ? -3.999 22.800 -11.480 1.00 16.07 46 LYS B C 1
ATOM 2260 O O . LYS B 1 46 ? -3.243 23.116 -12.409 1.00 18.00 46 LYS B O 1
ATOM 2265 N N . ILE B 1 47 ? -5.250 22.432 -11.703 1.00 13.66 47 ILE B N 1
ATOM 2266 C CA . ILE B 1 47 ? -5.801 22.380 -13.051 1.00 14.71 47 ILE B CA 1
ATOM 2267 C C . ILE B 1 47 ? -6.999 23.311 -13.144 1.00 13.37 47 ILE B C 1
ATOM 2268 O O . ILE B 1 47 ? -7.925 23.194 -12.347 1.00 13.86 47 ILE B O 1
ATOM 2273 N N . GLU B 1 48 ? -6.948 24.249 -14.092 1.00 15.30 48 GLU B N 1
ATOM 2274 C CA . GLU B 1 48 ? -8.039 25.231 -14.303 1.00 12.63 48 GLU B CA 1
ATOM 2275 C C . GLU B 1 48 ? -9.080 24.657 -15.219 1.00 15.47 48 GLU B C 1
ATOM 2276 O O . GLU B 1 48 ? -8.770 23.970 -16.203 1.00 16.39 48 GLU B O 1
ATOM 2282 N N . LEU B 1 49 ? -10.330 24.943 -14.912 1.00 13.61 49 LEU B N 1
ATOM 2283 C CA . LEU B 1 49 ? -11.411 24.561 -15.808 1.00 13.61 49 LEU B CA 1
ATOM 2284 C C . LEU B 1 49 ? -11.383 25.310 -17.155 1.00 13.10 49 LEU B C 1
ATOM 2285 O O . LEU B 1 49 ? -11.669 24.761 -18.224 1.00 14.35 49 LEU B O 1
ATOM 2290 N N . PHE B 1 50 ? -11.086 26.602 -17.067 1.00 12.40 50 PHE B N 1
ATOM 2291 C CA . PHE B 1 50 ? -11.063 27.457 -18.255 1.00 13.63 50 PHE B CA 1
ATOM 2292 C C . PHE B 1 50 ? -9.679 28.084 -18.344 1.00 14.05 50 PHE B C 1
ATOM 2293 O O . PHE B 1 50 ? -9.401 29.103 -17.712 1.00 14.43 50 PHE B O 1
ATOM 2301 N N . GLY B 1 51 ? -8.794 27.378 -19.053 1.00 13.66 51 GLY B N 1
ATOM 2302 C CA . GLY B 1 51 ? -7.403 27.811 -19.150 1.00 13.15 51 GLY B CA 1
ATOM 2303 C C . GLY B 1 51 ? -7.217 29.227 -19.660 1.00 15.57 51 GLY B C 1
ATOM 2304 O O . GLY B 1 51 ? -7.938 29.637 -20.567 1.00 14.55 51 GLY B O 1
ATOM 2305 N N . HIS B 1 52 ? -6.229 29.946 -19.133 1.00 17.00 52 HIS B N 1
ATOM 2306 C CA . HIS B 1 52 ? -6.129 31.368 -19.396 1.00 18.30 52 HIS B CA 1
ATOM 2307 C C . HIS B 1 52 ? -5.875 31.733 -20.849 1.00 21.00 52 HIS B C 1
ATOM 2308 O O . HIS B 1 52 ? -6.210 32.850 -21.263 1.00 28.01 52 HIS B O 1
ATOM 2315 N N . ASN B 1 53 ? -5.315 30.830 -21.651 1.00 22.48 53 ASN B N 1
ATOM 2316 C CA . ASN B 1 53 ? -5.370 31.173 -23.072 1.00 28.54 53 ASN B CA 1
ATOM 2317 C C . ASN B 1 53 ? -5.986 30.067 -23.930 1.00 24.78 53 ASN B C 1
ATOM 2318 O O . ASN B 1 53 ? -5.677 29.911 -25.109 1.00 28.93 53 ASN B O 1
ATOM 2323 N N . ASP B 1 54 ? -6.884 29.312 -23.320 1.00 16.92 54 ASP B N 1
ATOM 2324 C CA . ASP B 1 54 ? -7.698 28.358 -24.070 1.00 17.13 54 ASP B CA 1
ATOM 2325 C C . ASP B 1 54 ? -8.886 29.094 -24.650 1.00 16.25 54 ASP B C 1
ATOM 2326 O O . ASP B 1 54 ? -9.681 29.733 -23.919 1.00 16.19 54 ASP B O 1
ATOM 2331 N N . HIS B 1 55 ? -9.040 29.041 -25.956 1.00 15.17 55 HIS B N 1
ATOM 2332 C CA . HIS B 1 55 ? -10.095 29.740 -26.650 1.00 16.41 55 HIS B CA 1
ATOM 2333 C C . HIS B 1 55 ? -11.315 28.835 -26.584 1.00 17.18 55 HIS B C 1
ATOM 2334 O O . HIS B 1 55 ? -11.608 28.125 -27.538 1.00 20.06 55 HIS B O 1
ATOM 2341 N N . ARG B 1 56 ? -12.002 28.845 -25.459 1.00 13.61 56 ARG B N 1
ATOM 2342 C CA . ARG B 1 56 ? -13.204 28.040 -25.280 1.00 14.19 56 ARG B CA 1
ATOM 2343 C C . ARG B 1 56 ? -14.473 28.723 -25.764 1.00 13.01 56 ARG B C 1
ATOM 2344 O O . ARG B 1 56 ? -14.582 29.947 -25.761 1.00 14.84 56 ARG B O 1
ATOM 2352 N N . TYR B 1 57 ? -15.459 27.908 -26.115 1.00 13.90 57 TYR B N 1
ATOM 2353 C CA . TYR B 1 57 ? -16.816 28.408 -26.306 1.00 13.21 57 TYR B CA 1
ATOM 2354 C C . TYR B 1 57 ? -17.345 28.869 -24.949 1.00 14.15 57 TYR B C 1
ATOM 2355 O O . TYR B 1 57 ? -17.348 28.109 -23.987 1.00 17.05 57 TYR B O 1
ATOM 2364 N N . VAL B 1 58 ? -17.825 30.116 -24.870 1.00 13.03 58 VAL B N 1
ATOM 2365 C CA . VAL B 1 58 ? -18.309 30.686 -23.598 1.00 13.37 58 VAL B CA 1
ATOM 2366 C C . VAL B 1 58 ? -19.841 30.735 -23.510 1.00 11.27 58 VAL B C 1
ATOM 2367 O O . VAL B 1 58 ? -20.383 30.642 -22.417 1.00 13.01 58 VAL B O 1
ATOM 2371 N N . TRP B 1 59 ? -20.528 30.931 -24.648 1.00 13.05 59 TRP B N 1
ATOM 2372 C CA . TRP B 1 59 ? -21.998 31.018 -24.548 1.00 13.07 59 TRP B CA 1
ATOM 2373 C C . TRP B 1 59 ? -22.576 30.394 -25.776 1.00 13.13 59 TRP B C 1
ATOM 2374 O O . TRP B 1 59 ? -21.882 30.163 -26.743 1.00 15.73 59 TRP B O 1
ATOM 2385 N N . ARG B 1 60 ? -23.864 30.110 -25.713 1.00 14.51 60 ARG B N 1
ATOM 2386 C CA . ARG B 1 60 ? -24.677 29.669 -26.874 1.00 14.72 60 ARG B CA 1
ATOM 2387 C C . ARG B 1 60 ? -25.678 30.740 -27.225 1.00 16.35 60 ARG B C 1
ATOM 2388 O O . ARG B 1 60 ? -26.267 31.375 -26.353 1.00 17.55 60 ARG B O 1
ATOM 2396 N N . LYS B 1 61 ? -25.864 30.956 -28.524 1.00 17.11 61 LYS B N 1
ATOM 2397 C CA . LYS B 1 61 ? -26.795 31.968 -29.006 1.00 16.84 61 LYS B CA 1
ATOM 2398 C C . LYS B 1 61 ? -27.318 31.493 -30.353 1.00 16.86 61 LYS B C 1
ATOM 2399 O O . LYS B 1 61 ? -26.533 31.051 -31.190 1.00 17.41 61 LYS B O 1
ATOM 2405 N N . LYS B 1 62 ? -28.639 31.453 -30.477 1.00 19.14 62 LYS B N 1
ATOM 2406 C CA . LYS B 1 62 ? -29.302 30.987 -31.705 1.00 20.66 62 LYS B CA 1
ATOM 2407 C C . LYS B 1 62 ? -28.762 29.598 -32.141 1.00 17.87 62 LYS B C 1
ATOM 2408 O O . LYS B 1 62 ? -28.509 29.357 -33.315 1.00 21.56 62 LYS B O 1
ATOM 2412 N N . GLY B 1 63 ? -28.586 28.726 -31.167 1.00 18.47 63 GLY B N 1
ATOM 2413 C CA . GLY B 1 63 ? -28.229 27.342 -31.430 1.00 19.21 63 GLY B CA 1
ATOM 2414 C C . GLY B 1 63 ? -26.757 27.093 -31.675 1.00 19.15 63 GLY B C 1
ATOM 2415 O O . GLY B 1 63 ? -26.391 25.930 -31.893 1.00 21.95 63 GLY B O 1
ATOM 2416 N N . GLU B 1 64 ? -25.939 28.149 -31.703 1.00 16.32 64 GLU B N 1
ATOM 2417 C CA . GLU B 1 64 ? -24.508 28.031 -31.930 1.00 18.02 64 GLU B CA 1
ATOM 2418 C C . GLU B 1 64 ? -23.735 28.307 -30.680 1.00 15.80 64 GLU B C 1
ATOM 2419 O O . GLU B 1 64 ? -23.933 29.341 -30.018 1.00 15.39 64 GLU B O 1
ATOM 2425 N N . ALA B 1 65 ? -22.798 27.418 -30.370 1.00 15.60 65 ALA B N 1
ATOM 2426 C CA . ALA B 1 65 ? -21.754 27.742 -29.403 1.00 14.62 65 ALA B CA 1
ATOM 2427 C C . ALA B 1 65 ? -20.862 28.828 -30.003 1.00 14.92 65 ALA B C 1
ATOM 2428 O O . ALA B 1 65 ? -20.457 28.744 -31.180 1.00 18.17 65 ALA B O 1
ATOM 2430 N N . CYS B 1 66 ? -20.503 29.778 -29.130 1.00 13.58 66 CYS B N 1
ATOM 2431 C CA . CYS B 1 66 ? -19.772 30.989 -29.533 1.00 14.12 66 CYS B CA 1
ATOM 2432 C C . CYS B 1 66 ? -18.561 31.269 -28.664 1.00 14.50 66 CYS B C 1
ATOM 2433 O O . CYS B 1 66 ? -18.614 31.146 -27.425 1.00 15.59 66 CYS B O 1
ATOM 2436 N N . LYS B 1 67 ? -17.517 31.684 -29.372 1.00 17.22 67 LYS B N 1
ATOM 2437 C CA . LYS B 1 67 ? -16.325 32.262 -28.769 1.00 17.92 67 LYS B CA 1
ATOM 2438 C C . LYS B 1 67 ? -16.408 33.768 -28.899 1.00 18.47 67 LYS B C 1
ATOM 2439 O O . LYS B 1 67 ? -16.933 34.299 -29.874 1.00 22.48 67 LYS B O 1
ATOM 2445 N N . PRO B 1 68 ? -15.883 34.497 -27.902 1.00 17.87 68 PRO B N 1
ATOM 2446 C CA . PRO B 1 68 ? -15.983 35.958 -28.010 1.00 21.43 68 PRO B CA 1
ATOM 2447 C C . PRO B 1 68 ? -15.170 36.518 -29.161 1.00 23.77 68 PRO B C 1
ATOM 2448 O O . PRO B 1 68 ? -14.094 35.962 -29.408 1.00 27.51 68 PRO B O 1
ATOM 2452 N N . LYS B 1 69 ? -15.681 37.570 -29.797 1.00 26.57 69 LYS B N 1
ATOM 2453 C CA . LYS B 1 69 ? -15.003 38.242 -30.893 1.00 32.77 69 LYS B CA 1
ATOM 2454 C C . LYS B 1 69 ? -13.796 39.015 -30.373 1.00 46.75 69 LYS B C 1
ATOM 2455 O O . LYS B 1 69 ? -12.760 39.086 -31.036 1.00 41.19 69 LYS B O 1
ATOM 2457 N N . ASN B 1 70 ? -13.923 39.567 -29.169 1.00 32.47 70 ASN B N 1
ATOM 2458 C CA . ASN B 1 70 ? -12.905 40.423 -28.606 1.00 46.54 70 ASN B CA 1
ATOM 2459 C C . ASN B 1 70 ? -12.555 39.919 -27.224 1.00 44.01 70 ASN B C 1
ATOM 2460 O O . ASN B 1 70 ? -13.423 39.687 -26.374 1.00 29.38 70 ASN B O 1
ATOM 2465 N N . THR B 1 71 ? -11.276 39.721 -27.006 1.00 40.88 71 THR B N 1
ATOM 2466 C CA . THR B 1 71 ? -10.853 39.324 -25.695 1.00 32.17 71 THR B CA 1
ATOM 2467 C C . THR B 1 71 ? -9.664 40.182 -25.340 1.00 30.76 71 THR B C 1
ATOM 2468 O O . THR B 1 71 ? -8.952 40.724 -26.216 1.00 38.80 71 THR B O 1
ATOM 2472 N N . ILE B 1 72 ? -9.495 40.329 -24.039 1.00 24.04 72 ILE B N 1
ATOM 2473 C CA . ILE B 1 72 ? -8.310 40.945 -23.484 1.00 24.04 72 ILE B CA 1
ATOM 2474 C C . ILE B 1 72 ? -7.519 39.840 -22.796 1.00 18.57 72 ILE B C 1
ATOM 2475 O O . ILE B 1 72 ? -8.060 39.123 -21.975 1.00 19.47 72 ILE B O 1
ATOM 2480 N N . PRO B 1 73 ? -6.216 39.773 -23.041 1.00 19.62 73 PRO B N 1
ATOM 2481 C CA . PRO B 1 73 ? -5.483 38.691 -22.353 1.00 19.43 73 PRO B CA 1
ATOM 2482 C C . PRO B 1 73 ? -5.567 38.728 -20.848 1.00 17.38 73 PRO B C 1
ATOM 2483 O O . PRO B 1 73 ? -5.517 39.802 -20.258 1.00 16.83 73 PRO B O 1
ATOM 2487 N N . THR B 1 74 ? -5.590 37.548 -20.239 1.00 15.81 74 THR B N 1
ATOM 2488 C CA . THR B 1 74 ? -5.656 37.432 -18.799 1.00 12.38 74 THR B CA 1
ATOM 2489 C C . THR B 1 74 ? -4.817 36.281 -18.297 1.00 11.53 74 THR B C 1
ATOM 2490 O O . THR B 1 74 ? -4.583 35.355 -19.056 1.00 15.15 74 THR B O 1
ATOM 2494 N N . VAL B 1 75 ? -4.427 36.370 -17.024 1.00 12.86 75 VAL B N 1
ATOM 2495 C CA . VAL B 1 75 ? -3.769 35.219 -16.421 1.00 14.16 75 VAL B CA 1
ATOM 2496 C C . VAL B 1 75 ? -4.769 34.260 -15.780 1.00 12.66 75 VAL B C 1
ATOM 2497 O O . VAL B 1 75 ? -4.343 33.155 -15.430 1.00 14.45 75 VAL B O 1
ATOM 2501 N N . LYS B 1 76 ? -6.020 34.639 -15.658 1.00 12.85 76 LYS B N 1
ATOM 2502 C CA . LYS B 1 76 ? -6.946 33.780 -14.879 1.00 13.46 76 LYS B CA 1
ATOM 2503 C C . LYS B 1 76 ? -8.381 34.123 -15.214 1.00 12.25 76 LYS B C 1
ATOM 2504 O O . LYS B 1 76 ? -8.886 35.138 -14.844 1.00 13.70 76 LYS B O 1
ATOM 2510 N N . HIS B 1 77 ? -9.044 33.146 -15.880 1.00 13.13 77 HIS B N 1
ATOM 2511 C CA . HIS B 1 77 ? -10.498 33.185 -16.088 1.00 11.71 77 HIS B CA 1
ATOM 2512 C C . HIS B 1 77 ? -11.263 32.710 -14.859 1.00 12.32 77 HIS B C 1
ATOM 2513 O O . HIS B 1 77 ? -10.661 32.149 -13.916 1.00 13.94 77 HIS B O 1
ATOM 2520 N N . GLY B 1 78 ? -12.583 32.910 -14.905 1.00 12.79 78 GLY B N 1
ATOM 2521 C CA . GLY B 1 78 ? -13.480 32.265 -13.941 1.00 14.67 78 GLY B CA 1
ATOM 2522 C C . GLY B 1 78 ? -13.588 30.729 -14.259 1.00 14.29 78 GLY B C 1
ATOM 2523 O O . GLY B 1 78 ? -12.873 30.197 -15.089 1.00 17.08 78 GLY B O 1
ATOM 2524 N N . GLY B 1 79 ? -14.521 30.087 -13.622 1.00 22.52 79 GLY B N 1
ATOM 2525 C CA . GLY B 1 79 ? -14.646 28.669 -13.876 1.00 21.31 79 GLY B CA 1
ATOM 2526 C C . GLY B 1 79 ? -13.937 27.856 -12.816 1.00 14.76 79 GLY B C 1
ATOM 2527 O O . GLY B 1 79 ? -14.279 26.689 -12.701 1.00 19.20 79 GLY B O 1
ATOM 2528 N N . GLY B 1 80 ? -13.019 28.430 -12.067 1.00 16.44 80 GLY B N 1
ATOM 2529 C CA . GLY B 1 80 ? -12.441 27.727 -10.934 1.00 17.66 80 GLY B CA 1
ATOM 2530 C C . GLY B 1 80 ? -11.363 26.720 -11.311 1.00 18.88 80 GLY B C 1
ATOM 2531 O O . GLY B 1 80 ? -10.969 26.621 -12.462 1.00 15.15 80 GLY B O 1
ATOM 2532 N N . SER B 1 81 ? -10.967 25.957 -10.336 1.00 16.25 81 SER B N 1
ATOM 2533 C CA . SER B 1 81 ? -9.856 25.020 -10.541 1.00 14.90 81 SER B CA 1
ATOM 2534 C C . SER B 1 81 ? -9.907 23.903 -9.512 1.00 15.07 81 SER B C 1
ATOM 2535 O O . SER B 1 81 ? -10.732 23.945 -8.577 1.00 17.36 81 SER B O 1
ATOM 2538 N N . ILE B 1 82 ? -9.071 22.903 -9.682 1.00 13.76 82 ILE B N 1
ATOM 2539 C CA . ILE B 1 82 ? -8.932 21.811 -8.711 1.00 12.85 82 ILE B CA 1
ATOM 2540 C C . ILE B 1 82 ? -7.458 21.709 -8.327 1.00 15.64 82 ILE B C 1
ATOM 2541 O O . ILE B 1 82 ? -6.599 21.900 -9.215 1.00 16.02 82 ILE B O 1
ATOM 2546 N N . MET B 1 83 ? -7.166 21.421 -7.043 1.00 13.00 83 MET B N 1
ATOM 2547 C CA A MET B 1 83 ? -5.788 21.169 -6.656 0.50 13.16 83 MET B CA 1
ATOM 2548 C CA B MET B 1 83 ? -5.781 21.172 -6.678 0.50 13.15 83 MET B CA 1
ATOM 2549 C C . MET B 1 83 ? -5.654 19.711 -6.348 1.00 13.88 83 MET B C 1
ATOM 2550 O O . MET B 1 83 ? -6.512 19.135 -5.703 1.00 14.72 83 MET B O 1
ATOM 2559 N N . LEU B 1 84 ? -4.552 19.115 -6.788 1.00 12.94 84 LEU B N 1
ATOM 2560 C CA . LEU B 1 84 ? -4.332 17.674 -6.674 1.00 12.28 84 LEU B CA 1
ATOM 2561 C C . LEU B 1 84 ? -2.996 17.346 -6.096 1.00 13.13 84 LEU B C 1
ATOM 2562 O O . LEU B 1 84 ? -2.013 17.989 -6.430 1.00 14.48 84 LEU B O 1
ATOM 2567 N N . TRP B 1 85 ? -2.954 16.315 -5.266 1.00 12.47 85 TRP B N 1
ATOM 2568 C CA . TRP B 1 85 ? -1.691 15.654 -4.844 1.00 11.53 85 TRP B CA 1
ATOM 2569 C C . TRP B 1 85 ? -1.650 14.338 -5.565 1.00 13.30 85 TRP B C 1
ATOM 2570 O O . TRP B 1 85 ? -2.675 13.639 -5.670 1.00 13.53 85 TRP B O 1
ATOM 2581 N N . GLY B 1 86 ? -0.491 13.943 -6.113 1.00 11.96 86 GLY B N 1
ATOM 2582 C CA . GLY B 1 86 ? -0.371 12.631 -6.745 1.00 12.97 86 GLY B CA 1
ATOM 2583 C C . GLY B 1 86 ? 1.020 12.083 -6.556 1.00 11.27 86 GLY B C 1
ATOM 2584 O O . GLY B 1 86 ? 1.981 12.749 -6.232 1.00 11.92 86 GLY B O 1
ATOM 2585 N N . CYS B 1 87 ? 1.111 10.788 -6.835 1.00 11.62 87 CYS B N 1
ATOM 2586 C CA . CYS B 1 87 ? 2.417 10.101 -6.808 1.00 10.93 87 CYS B CA 1
ATOM 2587 C C . CYS B 1 87 ? 2.433 9.067 -7.931 1.00 10.85 87 CYS B C 1
ATOM 2588 O O . CYS B 1 87 ? 1.340 8.644 -8.433 1.00 12.25 87 CYS B O 1
ATOM 2591 N N . PHE B 1 88 ? 3.614 8.667 -8.366 1.00 11.02 88 PHE B N 1
ATOM 2592 C CA . PHE B 1 88 ? 3.723 7.618 -9.406 1.00 11.71 88 PHE B CA 1
ATOM 2593 C C . PHE B 1 88 ? 5.123 7.040 -9.375 1.00 12.71 88 PHE B C 1
ATOM 2594 O O . PHE B 1 88 ? 6.048 7.604 -8.784 1.00 11.87 88 PHE B O 1
ATOM 2602 N N . ALA B 1 89 ? 5.290 5.897 -10.043 1.00 13.18 89 ALA B N 1
ATOM 2603 C CA . ALA B 1 89 ? 6.604 5.325 -10.283 1.00 11.85 89 ALA B CA 1
ATOM 2604 C C . ALA B 1 89 ? 6.641 4.795 -11.718 1.00 12.52 89 ALA B C 1
ATOM 2605 O O . ALA B 1 89 ? 5.627 4.869 -12.451 1.00 13.27 89 ALA B O 1
ATOM 2607 N N . ALA B 1 90 ? 7.775 4.265 -12.137 1.00 13.34 90 ALA B N 1
ATOM 2608 C CA . ALA B 1 90 ? 7.910 3.752 -13.503 1.00 14.29 90 ALA B CA 1
ATOM 2609 C C . ALA B 1 90 ? 6.788 2.748 -13.843 1.00 15.05 90 ALA B C 1
ATOM 2610 O O . ALA B 1 90 ? 6.305 2.717 -14.979 1.00 18.05 90 ALA B O 1
ATOM 2612 N N . GLY B 1 91 ? 6.377 1.964 -12.843 1.00 16.02 91 GLY B N 1
ATOM 2613 C CA . GLY B 1 91 ? 5.364 0.918 -13.083 1.00 16.47 91 GLY B CA 1
ATOM 2614 C C . GLY B 1 91 ? 3.950 1.455 -13.193 1.00 17.06 91 GLY B C 1
ATOM 2615 O O . GLY B 1 91 ? 3.057 0.667 -13.553 1.00 20.67 91 GLY B O 1
ATOM 2616 N N . GLY B 1 92 ? 3.677 2.704 -12.934 1.00 15.73 92 GLY B N 1
ATOM 2617 C CA . GLY B 1 92 ? 2.340 3.260 -13.105 1.00 16.23 92 GLY B CA 1
ATOM 2618 C C . GLY B 1 92 ? 1.989 4.348 -12.110 1.00 16.20 92 GLY B C 1
ATOM 2619 O O . GLY B 1 92 ? 2.786 4.790 -11.271 1.00 14.75 92 GLY B O 1
ATOM 2620 N N . THR B 1 93 ? 0.769 4.834 -12.213 1.00 16.55 93 THR B N 1
ATOM 2621 C CA . THR B 1 93 ? 0.271 5.865 -11.291 1.00 14.28 93 THR B CA 1
ATOM 2622 C C . THR B 1 93 ? -0.024 5.291 -9.909 1.00 13.83 93 THR B C 1
ATOM 2623 O O . THR B 1 93 ? -0.470 4.151 -9.744 1.00 17.41 93 THR B O 1
ATOM 2627 N N . GLY B 1 94 ? 0.248 6.122 -8.907 1.00 14.66 94 GLY B N 1
ATOM 2628 C CA . GLY B 1 94 ? -0.192 5.857 -7.560 1.00 15.20 94 GLY B CA 1
ATOM 2629 C C . GLY B 1 94 ? -1.465 6.582 -7.255 1.00 17.10 94 GLY B C 1
ATOM 2630 O O . GLY B 1 94 ? -2.267 6.772 -8.159 1.00 16.75 94 GLY B O 1
ATOM 2631 N N . ALA B 1 95 ? -1.683 6.931 -5.991 1.00 15.03 95 ALA B N 1
ATOM 2632 C CA . ALA B 1 95 ? -2.897 7.667 -5.627 1.00 15.53 95 ALA B CA 1
ATOM 2633 C C . ALA B 1 95 ? -2.952 9.071 -6.212 1.00 12.05 95 ALA B C 1
ATOM 2634 O O . ALA B 1 95 ? -1.900 9.714 -6.388 1.00 13.90 95 ALA B O 1
ATOM 2636 N N . LEU B 1 96 ? -4.174 9.580 -6.368 1.00 13.13 96 LEU B N 1
ATOM 2637 C CA . LEU B 1 96 ? -4.483 10.969 -6.731 1.00 12.97 96 LEU B CA 1
ATOM 2638 C C . LEU B 1 96 ? -5.487 11.404 -5.712 1.00 13.88 96 LEU B C 1
ATOM 2639 O O . LEU B 1 96 ? -6.479 10.687 -5.454 1.00 15.55 96 LEU B O 1
ATOM 2644 N N . HIS B 1 97 ? -5.299 12.608 -5.164 1.00 13.32 97 HIS B N 1
ATOM 2645 C CA . HIS B 1 97 ? -6.130 13.116 -4.086 1.00 13.79 97 HIS B CA 1
ATOM 2646 C C . HIS B 1 97 ? -6.440 14.556 -4.283 1.00 12.94 97 HIS B C 1
ATOM 2647 O O . HIS B 1 97 ? -5.522 15.377 -4.475 1.00 14.44 97 HIS B O 1
ATOM 2654 N N . LYS B 1 98 ? -7.698 14.959 -4.187 1.00 13.71 98 LYS B N 1
ATOM 2655 C CA . LYS B 1 98 ? -8.093 16.370 -4.307 1.00 12.84 98 LYS B CA 1
ATOM 2656 C C . LYS B 1 98 ? -7.776 17.056 -3.008 1.00 15.54 98 LYS B C 1
ATOM 2657 O O . LYS B 1 98 ? -8.174 16.609 -1.938 1.00 19.65 98 LYS B O 1
ATOM 2663 N N . ILE B 1 99 ? -7.042 18.177 -3.068 1.00 15.02 99 ILE B N 1
ATOM 2664 C CA A ILE B 1 99 ? -6.730 18.917 -1.851 0.80 19.54 99 ILE B CA 1
ATOM 2665 C CA B ILE B 1 99 ? -6.808 18.864 -1.821 0.20 21.46 99 ILE B CA 1
ATOM 2666 C C . ILE B 1 99 ? -7.586 20.182 -1.817 1.00 19.27 99 ILE B C 1
ATOM 2667 O O . ILE B 1 99 ? -7.816 20.860 -2.911 1.00 20.17 99 ILE B O 1
ATOM 2676 N N A ASP B 1 100 ? -8.120 20.409 -0.599 0.70 21.83 100 ASP B N 1
ATOM 2677 N N B ASP B 1 100 ? -8.090 20.494 -0.617 0.30 24.13 100 ASP B N 1
ATOM 2678 C CA A ASP B 1 100 ? -9.117 21.440 -0.344 0.70 31.08 100 ASP B CA 1
ATOM 2679 C CA B ASP B 1 100 ? -8.831 21.721 -0.354 0.30 21.35 100 ASP B CA 1
ATOM 2680 C C A ASP B 1 100 ? -8.458 22.509 0.457 0.70 29.18 100 ASP B C 1
ATOM 2681 C C B ASP B 1 100 ? -7.855 22.747 0.186 0.30 35.47 100 ASP B C 1
ATOM 2682 O O A ASP B 1 100 ? -8.068 22.280 1.601 0.70 38.80 100 ASP B O 1
ATOM 2683 O O B ASP B 1 100 ? -7.732 22.919 1.400 0.30 32.90 100 ASP B O 1
ATOM 2686 N N A GLY B 1 101 ? -8.283 23.670 -0.151 0.70 36.60 101 GLY B N 1
ATOM 2687 N N B GLY B 1 101 ? -7.122 23.386 -0.724 0.30 23.41 101 GLY B N 1
ATOM 2688 C CA A GLY B 1 101 ? -7.674 24.774 0.548 0.70 28.62 101 GLY B CA 1
ATOM 2689 C CA B GLY B 1 101 ? -6.201 24.448 -0.345 0.30 33.28 101 GLY B CA 1
ATOM 2690 C C A GLY B 1 101 ? -6.191 24.594 0.766 0.70 31.54 101 GLY B C 1
ATOM 2691 C C B GLY B 1 101 ? -4.774 24.027 -0.616 0.30 36.13 101 GLY B C 1
ATOM 2692 O O A GLY B 1 101 ? -5.581 23.714 0.173 0.70 37.52 101 GLY B O 1
ATOM 2693 O O B GLY B 1 101 ? -4.541 23.207 -1.481 0.30 38.73 101 GLY B O 1
ATOM 2694 N N A ILE B 1 102 ? -5.607 25.450 1.604 0.70 29.03 102 ILE B N 1
ATOM 2695 N N B ILE B 1 102 ? -3.809 24.609 0.086 0.30 38.50 102 ILE B N 1
ATOM 2696 C CA A ILE B 1 102 ? -4.169 25.426 1.781 0.70 33.54 102 ILE B CA 1
ATOM 2697 C CA B ILE B 1 102 ? -2.490 23.997 0.174 0.30 32.77 102 ILE B CA 1
ATOM 2698 C C A ILE B 1 102 ? -3.816 24.210 2.614 0.70 31.34 102 ILE B C 1
ATOM 2699 C C B ILE B 1 102 ? -2.440 23.346 1.546 0.30 20.74 102 ILE B C 1
ATOM 2700 O O A ILE B 1 102 ? -4.432 23.947 3.656 0.70 40.54 102 ILE B O 1
ATOM 2701 O O B ILE B 1 102 ? -2.920 23.921 2.523 0.30 25.29 102 ILE B O 1
ATOM 2704 N N A MET B 1 103 ? -2.831 23.460 2.142 0.70 28.16 103 MET B N 1
ATOM 2705 N N B MET B 1 103 ? -1.866 22.150 1.630 0.30 21.24 103 MET B N 1
ATOM 2706 C CA A MET B 1 103 ? -2.397 22.281 2.882 0.70 36.31 103 MET B CA 1
ATOM 2707 C CA B MET B 1 103 ? -1.993 21.376 2.861 0.30 22.52 103 MET B CA 1
ATOM 2708 C C A MET B 1 103 ? -1.366 22.599 3.965 0.70 30.38 103 MET B C 1
ATOM 2709 C C B MET B 1 103 ? -1.063 21.886 3.943 0.30 21.92 103 MET B C 1
ATOM 2710 O O A MET B 1 103 ? -0.385 23.299 3.719 0.70 45.38 103 MET B O 1
ATOM 2711 O O B MET B 1 103 ? 0.114 22.138 3.686 0.30 24.19 103 MET B O 1
ATOM 2720 N N . ASP B 1 104 ? -1.582 22.059 5.158 1.00 26.14 104 ASP B N 1
ATOM 2721 C CA . ASP B 1 104 ? -0.645 22.260 6.244 1.00 27.31 104 ASP B CA 1
ATOM 2722 C C . ASP B 1 104 ? -0.010 20.896 6.595 1.00 26.85 104 ASP B C 1
ATOM 2723 O O . ASP B 1 104 ? -0.308 19.879 5.998 1.00 24.71 104 ASP B O 1
ATOM 2728 N N . ALA B 1 105 ? 0.886 20.919 7.585 1.00 22.76 105 ALA B N 1
ATOM 2729 C CA . ALA B 1 105 ? 1.658 19.732 7.902 1.00 23.88 105 ALA B CA 1
ATOM 2730 C C . ALA B 1 105 ? 0.794 18.574 8.332 1.00 18.74 105 ALA B C 1
ATOM 2731 O O . ALA B 1 105 ? 1.079 17.442 7.882 1.00 20.18 105 ALA B O 1
ATOM 2733 N N . VAL B 1 106 ? -0.216 18.818 9.173 1.00 22.26 106 VAL B N 1
ATOM 2734 C CA . VAL B 1 106 ? -1.066 17.755 9.690 1.00 23.67 106 VAL B CA 1
ATOM 2735 C C . VAL B 1 106 ? -1.850 17.126 8.500 1.00 23.41 106 VAL B C 1
ATOM 2736 O O . VAL B 1 106 ? -1.980 15.900 8.389 1.00 23.07 106 VAL B O 1
ATOM 2740 N N . GLN B 1 107 ? -2.308 17.982 7.584 1.00 20.27 107 GLN B N 1
ATOM 2741 C CA . GLN B 1 107 ? -3.033 17.483 6.408 1.00 20.76 107 GLN B CA 1
ATOM 2742 C C . GLN B 1 107 ? -2.112 16.673 5.514 1.00 19.10 107 GLN B C 1
ATOM 2743 O O . GLN B 1 107 ? -2.513 15.661 4.925 1.00 20.36 107 GLN B O 1
ATOM 2749 N N . TYR B 1 108 ? -0.851 17.099 5.418 1.00 17.34 108 TYR B N 1
ATOM 2750 C CA . TYR B 1 108 ? 0.114 16.331 4.623 1.00 18.85 108 TYR B CA 1
ATOM 2751 C C . TYR B 1 108 ? 0.387 14.955 5.235 1.00 18.91 108 TYR B C 1
ATOM 2752 O O . TYR B 1 108 ? 0.406 13.959 4.484 1.00 18.39 108 TYR B O 1
ATOM 2761 N N . VAL B 1 109 ? 0.555 14.888 6.557 1.00 18.77 109 VAL B N 1
ATOM 2762 C CA . VAL B 1 109 ? 0.671 13.591 7.228 1.00 23.87 109 VAL B CA 1
ATOM 2763 C C . VAL B 1 109 ? -0.528 12.731 6.888 1.00 22.25 109 VAL B C 1
ATOM 2764 O O . VAL B 1 109 ? -0.374 11.553 6.643 1.00 21.41 109 VAL B O 1
ATOM 2768 N N . ASP B 1 110 ? -1.738 13.288 6.908 1.00 18.67 110 ASP B N 1
ATOM 2769 C CA . ASP B 1 110 ? -2.880 12.426 6.645 1.00 20.12 110 ASP B CA 1
ATOM 2770 C C . ASP B 1 110 ? -2.881 11.890 5.203 1.00 19.30 110 ASP B C 1
ATOM 2771 O O . ASP B 1 110 ? -3.250 10.714 4.947 1.00 22.23 110 ASP B O 1
ATOM 2776 N N . ILE B 1 111 ? -2.466 12.737 4.273 1.00 19.34 111 ILE B N 1
ATOM 2777 C CA . ILE B 1 111 ? -2.329 12.273 2.901 1.00 19.32 111 ILE B CA 1
ATOM 2778 C C . ILE B 1 111 ? -1.357 11.098 2.814 1.00 19.92 111 ILE B C 1
ATOM 2779 O O . ILE B 1 111 ? -1.667 10.052 2.162 1.00 19.31 111 ILE B O 1
ATOM 2784 N N . LEU B 1 112 ? -0.229 11.203 3.501 1.00 17.52 112 LEU B N 1
ATOM 2785 C CA . LEU B 1 112 ? 0.746 10.110 3.464 1.00 17.19 112 LEU B CA 1
ATOM 2786 C C . LEU B 1 112 ? 0.202 8.873 4.141 1.00 18.82 112 LEU B C 1
ATOM 2787 O O . LEU B 1 112 ? 0.366 7.775 3.616 1.00 20.65 112 LEU B O 1
ATOM 2792 N N . LYS B 1 113 ? -0.410 9.015 5.304 1.00 18.88 113 LYS B N 1
ATOM 2793 C CA . LYS B 1 113 ? -0.947 7.842 5.967 1.00 22.91 113 LYS B CA 1
ATOM 2794 C C . LYS B 1 113 ? -1.598 7.013 4.797 1.00 50.12 113 LYS B C 1
ATOM 2795 O O . LYS B 1 113 ? -0.884 5.965 4.035 1.00 74.12 113 LYS B O 1
ATOM 2799 N N . GLN B 1 114 ? -2.737 7.683 4.433 1.00 23.16 114 GLN B N 1
ATOM 2800 C CA . GLN B 1 114 ? -3.692 6.920 3.572 1.00 26.42 114 GLN B CA 1
ATOM 2801 C C . GLN B 1 114 ? -2.931 6.273 2.296 1.00 42.24 114 GLN B C 1
ATOM 2802 O O . GLN B 1 114 ? -2.608 4.951 1.958 1.00 66.59 114 GLN B O 1
ATOM 2808 N N . HIS B 1 115 ? -2.397 7.252 1.623 1.00 21.13 115 HIS B N 1
ATOM 2809 C CA . HIS B 1 115 ? -2.143 6.952 0.270 1.00 20.38 115 HIS B CA 1
ATOM 2810 C C . HIS B 1 115 ? -0.758 6.455 0.007 1.00 19.23 115 HIS B C 1
ATOM 2811 O O . HIS B 1 115 ? -0.539 5.861 -1.051 1.00 21.19 115 HIS B O 1
ATOM 2818 N N . LEU B 1 116 ? 0.208 6.694 0.902 1.00 18.29 116 LEU B N 1
ATOM 2819 C CA . LEU B 1 116 ? 1.565 6.351 0.516 1.00 17.39 116 LEU B CA 1
ATOM 2820 C C . LEU B 1 116 ? 1.753 4.881 0.527 1.00 22.95 116 LEU B C 1
ATOM 2821 O O . LEU B 1 116 ? 2.163 4.343 -0.606 1.00 18.77 116 LEU B O 1
ATOM 2826 N N . LYS B 1 117 ? 1.410 4.254 1.680 1.00 24.01 117 LYS B N 1
ATOM 2827 C CA . LYS B 1 117 ? 1.797 2.803 1.585 1.00 27.87 117 LYS B CA 1
ATOM 2828 C C . LYS B 1 117 ? 0.853 2.041 0.638 1.00 25.25 117 LYS B C 1
ATOM 2829 O O . LYS B 1 117 ? 1.308 1.040 -0.049 1.00 22.88 117 LYS B O 1
ATOM 2835 N N . THR B 1 118 ? -0.423 2.488 0.541 1.00 24.93 118 THR B N 1
ATOM 2836 C CA A THR B 1 118 ? -1.277 1.805 -0.442 0.80 24.42 118 THR B CA 1
ATOM 2837 C CA B THR B 1 118 ? -1.264 1.784 -0.445 0.20 24.43 118 THR B CA 1
ATOM 2838 C C . THR B 1 118 ? -0.720 1.907 -1.888 1.00 22.13 118 THR B C 1
ATOM 2839 O O . THR B 1 118 ? -0.774 0.936 -2.676 1.00 23.31 118 THR B O 1
ATOM 2846 N N . SER B 1 119 ? -0.182 3.084 -2.244 1.00 19.30 119 SER B N 1
ATOM 2847 C CA . SER B 1 119 ? 0.388 3.233 -3.593 1.00 17.64 119 SER B CA 1
ATOM 2848 C C . SER B 1 119 ? 1.581 2.317 -3.858 1.00 17.38 119 SER B C 1
ATOM 2849 O O . SER B 1 119 ? 1.723 1.747 -4.943 1.00 19.64 119 SER B O 1
ATOM 2852 N N . VAL B 1 120 ? 2.443 2.249 -2.871 1.00 17.47 120 VAL B N 1
ATOM 2853 C CA . VAL B 1 120 ? 3.620 1.385 -2.983 1.00 18.56 120 VAL B CA 1
ATOM 2854 C C . VAL B 1 120 ? 3.198 -0.064 -3.214 1.00 19.80 120 VAL B C 1
ATOM 2855 O O . VAL B 1 120 ? 3.782 -0.787 -4.045 1.00 20.64 120 VAL B O 1
ATOM 2859 N N . ARG B 1 121 ? 2.204 -0.523 -2.453 1.00 22.34 121 ARG B N 1
ATOM 2860 C CA . ARG B 1 121 ? 1.759 -1.908 -2.640 1.00 25.56 121 ARG B CA 1
ATOM 2861 C C . ARG B 1 121 ? 1.097 -2.135 -3.985 1.00 25.52 121 ARG B C 1
ATOM 2862 O O . ARG B 1 121 ? 1.347 -3.128 -4.639 1.00 27.27 121 ARG B O 1
ATOM 2870 N N . LYS B 1 122 ? 0.286 -1.180 -4.422 1.00 24.35 122 LYS B N 1
ATOM 2871 C CA . LYS B 1 122 ? -0.402 -1.342 -5.693 1.00 26.33 122 LYS B CA 1
ATOM 2872 C C . LYS B 1 122 ? 0.598 -1.371 -6.833 1.00 23.60 122 LYS B C 1
ATOM 2873 O O . LYS B 1 122 ? 0.381 -2.102 -7.810 1.00 27.57 122 LYS B O 1
ATOM 2879 N N . LEU B 1 123 ? 1.670 -0.586 -6.708 1.00 20.99 123 LEU B N 1
ATOM 2880 C CA . LEU B 1 123 ? 2.705 -0.551 -7.727 1.00 20.89 123 LEU B CA 1
ATOM 2881 C C . LEU B 1 123 ? 3.754 -1.658 -7.612 1.00 24.19 123 LEU B C 1
ATOM 2882 O O . LEU B 1 123 ? 4.550 -1.818 -8.536 1.00 26.22 123 LEU B O 1
ATOM 2887 N N . LYS B 1 124 ? 3.697 -2.448 -6.534 1.00 23.56 124 LYS B N 1
ATOM 2888 C CA . LYS B 1 124 ? 4.571 -3.615 -6.336 1.00 23.80 124 LYS B CA 1
ATOM 2889 C C . LYS B 1 124 ? 6.017 -3.136 -6.374 1.00 22.95 124 LYS B C 1
ATOM 2890 O O . LYS B 1 124 ? 6.893 -3.799 -6.939 1.00 25.29 124 LYS B O 1
ATOM 2893 N N . LEU B 1 125 ? 6.265 -2.019 -5.725 1.00 20.54 125 LEU B N 1
ATOM 2894 C CA . LEU B 1 125 ? 7.645 -1.541 -5.648 1.00 19.56 125 LEU B CA 1
ATOM 2895 C C . LEU B 1 125 ? 8.459 -2.512 -4.790 1.00 20.93 125 LEU B C 1
ATOM 2896 O O . LEU B 1 125 ? 7.929 -3.183 -3.915 1.00 23.79 125 LEU B O 1
ATOM 2901 N N . GLY B 1 126 ? 9.769 -2.541 -5.052 1.00 22.03 126 GLY B N 1
ATOM 2902 C CA . GLY B 1 126 ? 10.686 -3.439 -4.351 1.00 23.34 126 GLY B CA 1
ATOM 2903 C C . GLY B 1 126 ? 10.938 -2.974 -2.921 1.00 22.19 126 GLY B C 1
ATOM 2904 O O . GLY B 1 126 ? 10.585 -1.861 -2.519 1.00 21.70 126 GLY B O 1
ATOM 2905 N N . ARG B 1 127 ? 11.525 -3.876 -2.146 1.00 26.03 127 ARG B N 1
ATOM 2906 C CA . ARG B 1 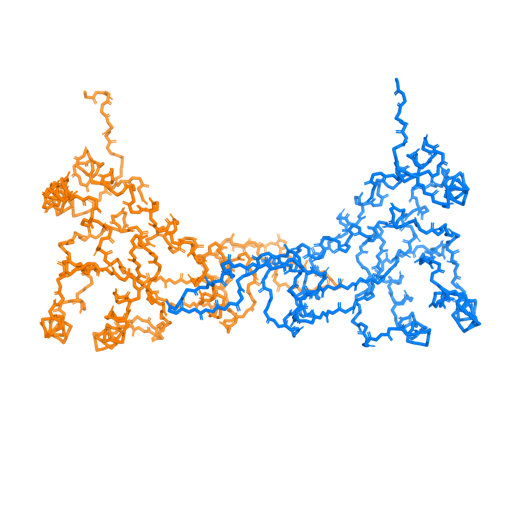127 ? 11.742 -3.630 -0.730 1.00 27.99 127 ARG B CA 1
ATOM 2907 C C . ARG B 1 127 ? 12.601 -2.416 -0.468 1.00 26.16 127 ARG B C 1
ATOM 2908 O O . ARG B 1 127 ? 12.399 -1.783 0.560 1.00 30.04 127 ARG B O 1
ATOM 2916 N N . LYS B 1 128 ? 13.457 -2.034 -1.423 1.00 22.21 128 LYS B N 1
ATOM 2917 C CA . LYS B 1 128 ? 14.332 -0.856 -1.245 1.00 22.41 128 LYS B CA 1
ATOM 2918 C C . LYS B 1 128 ? 13.769 0.409 -1.874 1.00 20.14 128 LYS B C 1
ATOM 2919 O O . LYS B 1 128 ? 14.519 1.391 -2.130 1.00 19.62 128 LYS B O 1
ATOM 2923 N N . TRP B 1 129 ? 12.452 0.469 -2.080 1.00 17.74 129 TRP B N 1
ATOM 2924 C CA . TRP B 1 129 ? 11.802 1.631 -2.673 1.00 16.13 129 TRP B CA 1
ATOM 2925 C C . TRP B 1 129 ? 12.044 2.914 -1.837 1.00 15.12 129 TRP B C 1
ATOM 2926 O O . TRP B 1 129 ? 12.275 2.857 -0.610 1.00 17.20 129 TRP B O 1
ATOM 2937 N N . VAL B 1 130 ? 12.048 4.022 -2.544 1.00 13.84 130 VAL B N 1
ATOM 2938 C CA . VAL B 1 130 ? 12.335 5.345 -1.955 1.00 13.76 130 VAL B CA 1
ATOM 2939 C C . VAL B 1 130 ? 11.237 6.308 -2.325 1.00 15.04 130 VAL B C 1
ATOM 2940 O O . VAL B 1 130 ? 10.735 6.291 -3.441 1.00 15.01 130 VAL B O 1
ATOM 2944 N N . PHE B 1 131 ? 10.880 7.157 -1.376 1.00 13.96 131 PHE B N 1
ATOM 2945 C CA . PHE B 1 131 ? 9.899 8.224 -1.566 1.00 12.87 131 PHE B CA 1
ATOM 2946 C C . PHE B 1 131 ? 10.560 9.538 -1.921 1.00 12.04 131 PHE B C 1
ATOM 2947 O O . PHE B 1 131 ? 11.538 9.896 -1.278 1.00 12.96 131 PHE B O 1
ATOM 2955 N N . GLN B 1 132 ? 10.071 10.199 -2.949 1.00 12.15 132 GLN B N 1
ATOM 2956 C CA . GLN B 1 132 ? 10.548 11.542 -3.262 1.00 11.08 132 GLN B CA 1
ATOM 2957 C C . GLN B 1 132 ? 9.462 12.537 -2.985 1.00 12.03 132 GLN B C 1
ATOM 2958 O O . GLN B 1 132 ? 8.289 12.353 -3.372 1.00 11.99 132 GLN B O 1
ATOM 2964 N N . HIS B 1 133 ? 9.845 13.674 -2.409 1.00 12.51 133 HIS B N 1
ATOM 2965 C CA . HIS B 1 133 ? 9.009 14.895 -2.266 1.00 11.47 133 HIS B CA 1
ATOM 2966 C C . HIS B 1 133 ? 9.942 16.069 -2.198 1.00 12.71 133 HIS B C 1
ATOM 2967 O O . HIS B 1 133 ? 11.136 15.939 -1.962 1.00 12.83 133 HIS B O 1
ATOM 2974 N N . ASP B 1 134 ? 9.400 17.226 -2.501 1.00 13.67 134 ASP B N 1
ATOM 2975 C CA . ASP B 1 134 ? 10.237 18.395 -2.674 1.00 14.20 134 ASP B CA 1
ATOM 2976 C C . ASP B 1 134 ? 10.564 19.042 -1.334 1.00 14.88 134 ASP B C 1
ATOM 2977 O O . ASP B 1 134 ? 10.317 18.501 -0.245 1.00 14.05 134 ASP B O 1
ATOM 2982 N N . ASN B 1 135 ? 11.218 20.206 -1.399 1.00 14.35 135 ASN B N 1
ATOM 2983 C CA . ASN B 1 135 ? 11.810 20.806 -0.194 1.00 15.16 135 ASN B CA 1
ATOM 2984 C C . ASN B 1 135 ? 10.917 21.834 0.469 1.00 18.12 135 ASN B C 1
ATOM 2985 O O . ASN B 1 135 ? 11.412 22.731 1.195 1.00 21.94 135 ASN B O 1
ATOM 2990 N N . ASP B 1 136 ? 9.603 21.734 0.279 1.00 15.81 136 ASP B N 1
ATOM 2991 C CA . ASP B 1 136 ? 8.672 22.483 1.122 1.00 19.95 136 ASP B CA 1
ATOM 2992 C C . ASP B 1 136 ? 9.027 22.220 2.599 1.00 16.80 136 ASP B C 1
ATOM 2993 O O . ASP B 1 136 ? 9.218 21.109 3.028 1.00 19.98 136 ASP B O 1
ATOM 2998 N N . PRO B 1 137 ? 9.120 23.283 3.416 1.00 24.93 137 PRO B N 1
ATOM 2999 C CA . PRO B 1 137 ? 9.475 23.171 4.831 1.00 27.22 137 PRO B CA 1
ATOM 3000 C C . PRO B 1 137 ? 8.464 22.310 5.630 1.00 22.15 137 PRO B C 1
ATOM 3001 O O . PRO B 1 137 ? 8.853 21.591 6.581 1.00 25.75 137 PRO B O 1
ATOM 3005 N N . LYS B 1 138 ? 7.197 22.268 5.173 1.00 22.71 138 LYS B N 1
ATOM 3006 C CA . LYS B 1 138 ? 6.282 21.345 5.807 1.00 22.19 138 LYS B CA 1
ATOM 3007 C C . LYS B 1 138 ? 6.795 19.921 5.748 1.00 20.98 138 LYS B C 1
ATOM 3008 O O . LYS B 1 138 ? 6.428 19.119 6.587 1.00 21.57 138 LYS B O 1
ATOM 3011 N N . HIS B 1 139 ? 7.636 19.592 4.756 1.00 17.32 139 HIS B N 1
ATOM 3012 C CA . HIS B 1 139 ? 8.047 18.193 4.591 1.00 17.68 139 HIS B CA 1
ATOM 3013 C C . HIS B 1 139 ? 9.065 17.739 5.638 1.00 17.33 139 HIS B C 1
ATOM 3014 O O . HIS B 1 139 ? 9.292 16.524 5.782 1.00 21.31 139 HIS B O 1
ATOM 3021 N N . THR B 1 140 ? 9.565 18.695 6.402 1.00 20.07 140 THR B N 1
ATOM 3022 C CA . THR B 1 140 ? 10.413 18.296 7.557 1.00 20.72 140 THR B CA 1
ATOM 3023 C C . THR B 1 140 ? 9.869 18.836 8.876 1.00 26.02 140 THR B C 1
ATOM 3024 O O . THR B 1 140 ? 10.570 18.923 9.895 1.00 27.58 140 THR B O 1
ATOM 3028 N N . SER B 1 141 ? 8.598 19.231 8.874 1.00 22.51 141 SER B N 1
ATOM 3029 C CA . SER B 1 141 ? 7.954 19.614 10.093 1.00 21.01 141 SER B CA 1
ATOM 3030 C C . SER B 1 141 ? 8.019 18.444 11.047 1.00 23.76 141 SER B C 1
ATOM 3031 O O . SER B 1 141 ? 8.125 17.303 10.618 1.00 23.48 141 SER B O 1
ATOM 3034 N N . LYS B 1 142 ? 7.974 18.711 12.344 1.00 21.56 142 LYS B N 1
ATOM 3035 C CA . LYS B 1 142 ? 8.034 17.641 13.329 1.00 27.35 142 LYS B CA 1
ATOM 3036 C C . LYS B 1 142 ? 7.031 16.484 13.082 1.00 26.87 142 LYS B C 1
ATOM 3037 O O . LYS B 1 142 ? 7.428 15.315 13.119 1.00 27.28 142 LYS B O 1
ATOM 3042 N N . VAL B 1 143 ? 5.759 16.785 12.798 1.00 24.56 143 VAL B N 1
ATOM 3043 C CA A VAL B 1 143 ? 4.779 15.720 12.676 0.70 25.29 143 VAL B CA 1
ATOM 3044 C CA B VAL B 1 143 ? 4.755 15.730 12.643 0.30 24.29 143 VAL B CA 1
ATOM 3045 C C . VAL B 1 143 ? 5.054 14.871 11.407 1.00 21.60 143 VAL B C 1
ATOM 3046 O O . VAL B 1 143 ? 4.880 13.650 11.408 1.00 23.58 143 VAL B O 1
ATOM 3053 N N . VAL B 1 144 ? 5.526 15.504 10.358 1.00 19.09 144 VAL B N 1
ATOM 3054 C CA . VAL B 1 144 ? 5.806 14.765 9.125 1.00 18.83 144 VAL B CA 1
ATOM 3055 C C . VAL B 1 144 ? 7.080 13.931 9.274 1.00 20.42 144 VAL B C 1
ATOM 3056 O O . VAL B 1 144 ? 7.085 12.744 8.894 1.00 20.84 144 VAL B O 1
ATOM 3060 N N . ALA B 1 145 ? 8.121 14.525 9.839 1.00 19.55 145 ALA B N 1
ATOM 3061 C CA . ALA B 1 145 ? 9.3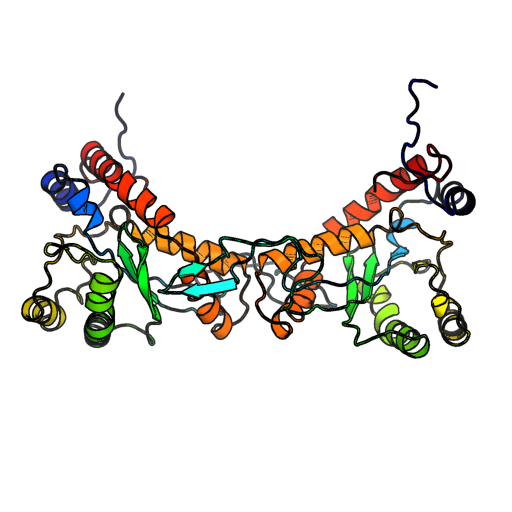55 13.770 10.051 1.00 20.42 145 ALA B CA 1
ATOM 3062 C C . ALA B 1 145 ? 9.076 12.579 10.956 1.00 22.42 145 ALA B C 1
ATOM 3063 O O . ALA B 1 145 ? 9.557 11.463 10.676 1.00 24.58 145 ALA B O 1
ATOM 3065 N N . LYS B 1 146 ? 8.267 12.763 12.004 1.00 21.29 146 LYS B N 1
ATOM 3066 C CA . LYS B 1 146 ? 7.949 11.649 12.864 1.00 26.90 146 LYS B CA 1
ATOM 3067 C C . LYS B 1 146 ? 7.162 10.577 12.095 1.00 28.17 146 LYS B C 1
ATOM 3068 O O . LYS B 1 146 ? 7.399 9.389 12.274 1.00 30.24 146 LYS B O 1
ATOM 3074 N N . TRP B 1 147 ? 6.198 10.969 11.259 1.00 24.44 147 TRP B N 1
ATOM 3075 C CA . TRP B 1 147 ? 5.445 9.925 10.517 1.00 21.61 147 TRP B CA 1
ATOM 3076 C C . TRP B 1 147 ? 6.411 9.125 9.595 1.00 22.07 147 TRP B C 1
ATOM 3077 O O . TRP B 1 147 ? 6.376 7.876 9.533 1.00 23.77 147 TRP B O 1
ATOM 3088 N N . LEU B 1 148 ? 7.274 9.830 8.912 1.00 21.85 148 LEU B N 1
ATOM 3089 C CA . LEU B 1 148 ? 8.198 9.162 7.985 1.00 24.00 148 LEU B CA 1
ATOM 3090 C C . LEU B 1 148 ? 9.107 8.184 8.722 1.00 24.38 148 LEU B C 1
ATOM 3091 O O . LEU B 1 148 ? 9.291 7.039 8.287 1.00 23.48 148 LEU B O 1
ATOM 3096 N N . LYS B 1 149 ? 9.630 8.623 9.864 1.00 23.84 149 LYS B N 1
ATOM 3097 C CA . LYS B 1 149 ? 10.482 7.752 10.659 1.00 27.60 149 LYS B CA 1
ATOM 3098 C C . LYS B 1 149 ? 9.720 6.545 11.196 1.00 27.71 149 LYS B C 1
ATOM 3099 O O . LYS B 1 149 ? 10.208 5.415 11.147 1.00 30.01 149 LYS B O 1
ATOM 3105 N N . ASP B 1 150 ? 8.528 6.777 11.745 1.00 26.26 150 ASP B N 1
ATOM 3106 C CA . ASP B 1 150 ? 7.754 5.698 12.354 1.00 27.89 150 ASP B CA 1
ATOM 3107 C C . ASP B 1 150 ? 7.310 4.642 11.342 1.00 32.27 150 ASP B C 1
ATOM 3108 O O . ASP B 1 150 ? 7.081 3.493 11.697 1.00 35.70 150 ASP B O 1
ATOM 3113 N N . ASN B 1 151 ? 7.165 5.055 10.081 1.00 29.01 151 ASN B N 1
ATOM 3114 C CA . ASN B 1 151 ? 6.710 4.181 8.996 1.00 29.57 151 ASN B CA 1
ATOM 3115 C C . ASN B 1 151 ? 7.862 3.731 8.063 1.00 23.77 151 ASN B C 1
ATOM 3116 O O . ASN B 1 151 ? 7.618 3.157 6.992 1.00 28.96 151 ASN B O 1
ATOM 3121 N N . LYS B 1 152 ? 9.074 3.918 8.539 1.00 26.35 152 LYS B N 1
ATOM 3122 C CA . LYS B 1 152 ? 10.288 3.383 7.923 1.00 29.44 152 LYS B CA 1
ATOM 3123 C C . LYS B 1 152 ? 10.472 3.863 6.488 1.00 29.19 152 LYS B C 1
ATOM 3124 O O . LYS B 1 152 ? 11.017 3.135 5.664 1.00 27.78 152 LYS B O 1
ATOM 3129 N N . VAL B 1 153 ? 10.011 5.069 6.175 1.00 22.24 153 VAL B N 1
ATOM 3130 C CA . VAL B 1 153 ? 10.092 5.547 4.801 1.00 22.40 153 VAL B CA 1
ATOM 3131 C C . VAL B 1 153 ? 11.474 6.108 4.502 1.00 23.46 153 VAL B C 1
ATOM 3132 O O . VAL B 1 153 ? 12.042 6.891 5.281 1.00 26.43 153 VAL B O 1
ATOM 3136 N N . LYS B 1 154 ? 12.069 5.646 3.405 1.00 20.02 154 LYS B N 1
ATOM 3137 C CA . LYS B 1 154 ? 13.327 6.193 2.908 1.00 16.64 154 LYS B CA 1
ATOM 3138 C C . LYS B 1 154 ? 13.067 7.364 1.988 1.00 18.88 154 LYS B C 1
ATOM 3139 O O . LYS B 1 154 ? 12.256 7.223 1.094 1.00 19.14 154 LYS B O 1
ATOM 3145 N N . VAL B 1 155 ? 13.716 8.504 2.198 1.00 15.93 155 VAL B N 1
ATOM 3146 C CA . VAL B 1 155 ? 13.424 9.717 1.444 1.00 15.31 155 VAL B CA 1
ATOM 3147 C C . VAL B 1 155 ? 14.594 10.037 0.529 1.00 14.47 155 VAL B C 1
ATOM 3148 O O . VAL B 1 155 ? 15.735 10.019 0.954 1.00 16.42 155 VAL B O 1
ATOM 3152 N N . LEU B 1 156 ? 14.285 10.356 -0.724 1.00 13.75 156 LEU B N 1
ATOM 3153 C CA . LEU B 1 156 ? 15.325 10.654 -1.701 1.00 14.29 156 LEU B CA 1
ATOM 3154 C C . LEU B 1 156 ? 16.016 11.985 -1.367 1.00 13.04 156 LEU B C 1
ATOM 3155 O O . LEU B 1 156 ? 15.325 12.976 -1.053 1.00 14.30 156 LEU B O 1
ATOM 3160 N N . GLU B 1 157 ? 17.340 12.047 -1.460 1.00 14.29 157 GLU B N 1
ATOM 3161 C CA A GLU B 1 157 ? 18.110 13.340 -1.559 0.70 16.17 157 GLU B CA 1
ATOM 3162 C CA B GLU B 1 157 ? 17.931 13.318 -1.326 0.30 13.22 157 GLU B CA 1
ATOM 3163 C C . GLU B 1 157 ? 17.459 14.227 -2.504 1.00 15.23 157 GLU B C 1
ATOM 3164 O O . GLU B 1 157 ? 17.155 13.786 -3.594 1.00 18.14 157 GLU B O 1
ATOM 3175 N N . TRP B 1 158 ? 17.301 15.533 -2.216 1.00 12.97 158 TRP B N 1
ATOM 3176 C CA . TRP B 1 158 ? 16.595 16.368 -3.158 1.00 13.01 158 TRP B CA 1
ATOM 3177 C C . TRP B 1 158 ? 17.082 17.837 -3.148 1.00 13.54 158 TRP B C 1
ATOM 3178 O O . TRP B 1 158 ? 17.168 18.464 -2.092 1.00 14.61 158 TRP B O 1
ATOM 3189 N N . PRO B 1 159 ? 17.379 18.355 -4.338 1.00 13.06 159 PRO B N 1
ATOM 3190 C CA . PRO B 1 159 ? 17.790 19.771 -4.440 1.00 13.38 159 PRO B CA 1
ATOM 3191 C C . PRO B 1 159 ? 16.578 20.671 -4.656 1.00 12.90 159 PRO B C 1
ATOM 3192 O O . PRO B 1 159 ? 15.631 20.294 -5.345 1.00 13.14 159 PRO B O 1
ATOM 3196 N N . SER B 1 160 ? 16.679 21.879 -4.126 1.00 14.35 160 SER B N 1
ATOM 3197 C CA . SER B 1 160 ? 15.601 22.848 -4.288 1.00 14.10 160 SER B CA 1
ATOM 3198 C C . S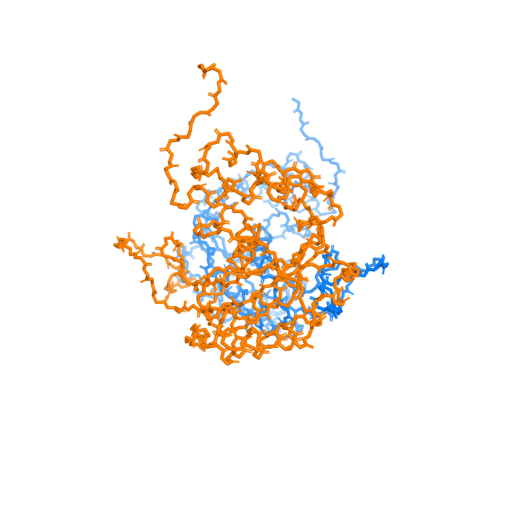ER B 1 160 ? 15.511 23.411 -5.700 1.00 15.22 160 SER B C 1
ATOM 3199 O O . SER B 1 160 ? 16.449 23.318 -6.484 1.00 15.46 160 SER B O 1
ATOM 3202 N N . GLN B 1 161 ? 14.322 23.954 -6.012 1.00 14.09 161 GLN B N 1
ATOM 3203 C CA . GLN B 1 161 ? 14.058 24.624 -7.281 1.00 14.82 161 GLN B CA 1
ATOM 3204 C C . GLN B 1 161 ? 14.396 23.687 -8.445 1.00 14.24 161 GLN B C 1
ATOM 3205 O O . GLN B 1 161 ? 14.963 24.130 -9.466 1.00 15.09 161 GLN B O 1
ATOM 3211 N N . SER B 1 162 ? 14.006 22.433 -8.335 1.00 13.17 162 SER B N 1
ATOM 3212 C CA . SER B 1 162 ? 14.422 21.444 -9.359 1.00 12.66 162 SER B CA 1
ATOM 3213 C C . SER B 1 162 ? 13.256 20.613 -9.930 1.00 12.72 162 SER B C 1
ATOM 3214 O O . SER B 1 162 ? 13.348 19.376 -10.012 1.00 12.76 162 SER B O 1
ATOM 3217 N N . PRO B 1 163 ? 12.160 21.259 -10.359 1.00 12.52 163 PRO B N 1
ATOM 3218 C CA . PRO B 1 163 ? 11.044 20.483 -10.935 1.00 12.84 163 PRO B CA 1
ATOM 3219 C C . PRO B 1 163 ? 11.467 19.835 -12.231 1.00 13.90 163 PRO B C 1
ATOM 3220 O O . PRO B 1 163 ? 10.835 18.822 -12.583 1.00 14.01 163 PRO B O 1
ATOM 3224 N N . ASP B 1 164 ? 12.509 20.324 -12.906 1.00 13.91 164 ASP B N 1
ATOM 3225 C CA . ASP B 1 164 ? 12.981 19.659 -14.123 1.00 14.08 164 ASP B CA 1
ATOM 3226 C C . ASP B 1 164 ? 13.620 18.313 -13.798 1.00 13.86 164 ASP B C 1
ATOM 3227 O O . ASP B 1 164 ? 13.842 17.542 -14.748 1.00 16.50 164 ASP B O 1
ATOM 3232 N N . LEU B 1 165 ? 13.846 18.021 -12.516 1.00 12.09 165 LEU B N 1
ATOM 3233 C CA . LEU B 1 165 ? 14.396 16.693 -12.117 1.00 12.64 165 LEU B CA 1
ATOM 3234 C C . LEU B 1 165 ? 13.321 15.779 -11.536 1.00 11.42 165 LEU B C 1
ATOM 3235 O O . LEU B 1 165 ? 13.624 14.668 -11.057 1.00 13.99 165 LEU B O 1
ATOM 3240 N N . ASN B 1 166 ? 12.061 16.181 -11.620 1.00 11.85 166 ASN B N 1
ATOM 3241 C CA . ASN B 1 166 ? 10.975 15.315 -11.129 1.00 12.54 166 ASN B CA 1
ATOM 3242 C C . ASN B 1 166 ? 10.088 15.012 -12.310 1.00 11.78 166 ASN B C 1
ATOM 3243 O O . ASN B 1 166 ? 9.295 15.877 -12.780 1.00 12.84 166 ASN B O 1
ATOM 3248 N N . PRO B 1 167 ? 10.097 13.776 -12.819 1.00 12.96 167 PRO B N 1
ATOM 3249 C CA . PRO B 1 167 ? 9.271 13.412 -13.994 1.00 13.52 167 PRO B CA 1
ATOM 3250 C C . PRO B 1 167 ? 7.763 13.495 -13.773 1.00 12.41 167 PRO B C 1
ATOM 3251 O O . PRO B 1 167 ? 7.010 13.456 -14.732 1.00 13.17 167 PRO B O 1
ATOM 3255 N N . ILE B 1 168 ? 7.314 13.668 -12.541 1.00 11.90 168 ILE B N 1
ATOM 3256 C CA . ILE B 1 168 ? 5.883 13.830 -12.363 1.00 12.42 168 ILE B CA 1
ATOM 3257 C C . ILE B 1 168 ? 5.427 15.125 -13.063 1.00 12.13 168 ILE B C 1
ATOM 3258 O O . ILE B 1 168 ? 4.230 15.206 -13.427 1.00 13.00 168 ILE B O 1
ATOM 3263 N N . GLU B 1 169 ? 6.276 16.097 -13.313 1.00 11.84 169 GLU B N 1
ATOM 3264 C CA . GLU B 1 169 ? 5.818 17.327 -14.001 1.00 12.56 169 GLU B CA 1
ATOM 3265 C C . GLU B 1 169 ? 5.383 17.007 -15.429 1.00 13.65 169 GLU B C 1
ATOM 3266 O O . GLU B 1 169 ? 4.440 17.626 -15.942 1.00 14.37 169 GLU B O 1
ATOM 3272 N N . ASN B 1 170 ? 5.984 15.965 -16.027 1.00 12.93 170 ASN B N 1
ATOM 3273 C CA . ASN B 1 170 ? 5.517 15.470 -17.321 1.00 13.21 170 ASN B CA 1
ATOM 3274 C C . ASN B 1 170 ? 4.193 14.761 -17.171 1.00 14.13 170 ASN B C 1
ATOM 3275 O O . ASN B 1 170 ? 3.278 14.942 -17.984 1.00 14.53 170 ASN B O 1
ATOM 3280 N N . LEU B 1 171 ? 4.071 13.956 -16.118 1.00 11.70 171 LEU B N 1
ATOM 3281 C CA . LEU B 1 171 ? 2.813 13.243 -15.869 1.00 12.47 171 LEU B CA 1
ATOM 3282 C C . LEU B 1 171 ? 1.663 14.206 -15.694 1.00 11.76 171 LEU B C 1
ATOM 3283 O O . LEU B 1 171 ? 0.544 13.944 -16.217 1.00 12.56 171 LEU B O 1
ATOM 3288 N N . TRP B 1 172 ? 1.891 15.360 -15.078 1.00 11.44 172 TRP B N 1
ATOM 3289 C CA . TRP B 1 172 ? 0.769 16.282 -14.908 1.00 11.51 172 TRP B CA 1
ATOM 3290 C C . TRP B 1 172 ? 0.381 16.821 -16.248 1.00 11.57 172 TRP B C 1
ATOM 3291 O O . TRP B 1 172 ? -0.833 17.087 -16.451 1.00 12.87 172 TRP B O 1
ATOM 3302 N N . ALA B 1 173 ? 1.308 17.062 -17.163 1.00 12.14 173 ALA B N 1
ATOM 3303 C CA . ALA B 1 173 ? 0.940 17.567 -18.469 1.00 11.38 173 ALA B CA 1
ATOM 3304 C C . ALA B 1 173 ? 0.119 16.508 -19.178 1.00 12.16 173 ALA B C 1
ATOM 3305 O O . ALA B 1 173 ? -0.851 16.878 -19.883 1.00 13.77 173 ALA B O 1
ATOM 3307 N N . GLU B 1 174 ? 0.399 15.243 -19.005 1.00 12.06 174 GLU B N 1
ATOM 3308 C CA . GLU B 1 174 ? -0.388 14.168 -19.643 1.00 12.42 174 GLU B CA 1
ATOM 3309 C C . GLU B 1 174 ? -1.782 14.176 -19.075 1.00 11.68 174 GLU B C 1
ATOM 3310 O O . GLU B 1 174 ? -2.764 14.085 -19.851 1.00 12.62 174 GLU B O 1
ATOM 3316 N N . LEU B 1 175 ? -1.916 14.324 -17.770 1.00 11.84 175 LEU B N 1
ATOM 3317 C CA . LEU B 1 175 ? -3.247 14.345 -17.147 1.00 11.36 175 LEU B CA 1
ATOM 3318 C C . LEU B 1 175 ? -3.988 15.557 -17.662 1.00 12.41 175 LEU B C 1
ATOM 3319 O O . LEU B 1 175 ? -5.156 15.393 -18.085 1.00 12.49 175 LEU B O 1
ATOM 3324 N N . LYS B 1 176 ? -3.349 16.726 -17.773 1.00 12.02 176 LYS B N 1
ATOM 3325 C CA . LYS B 1 176 ? -4.064 17.909 -18.186 1.00 11.39 176 LYS B CA 1
ATOM 3326 C C . LYS B 1 176 ? -4.530 17.771 -19.610 1.00 11.58 176 LYS B C 1
ATOM 3327 O O . LYS B 1 176 ? -5.694 18.167 -19.952 1.00 12.75 176 LYS B O 1
ATOM 3332 N N . LYS B 1 177 ? -3.744 17.129 -20.448 1.00 12.19 177 LYS B N 1
ATOM 3333 C CA . LYS B 1 177 ? -4.118 16.992 -21.848 1.00 13.47 177 LYS B CA 1
ATOM 3334 C C . LYS B 1 177 ? -5.378 16.103 -21.944 1.00 12.38 177 LYS B C 1
ATOM 3335 O O . LYS B 1 177 ? -6.362 16.435 -22.670 1.00 13.83 177 LYS B O 1
ATOM 3341 N N . ARG B 1 178 ? -5.390 15.029 -21.183 1.00 12.47 178 ARG B N 1
ATOM 3342 C CA . ARG B 1 178 ? -6.486 14.064 -21.234 1.00 12.98 178 ARG B CA 1
ATOM 3343 C C . ARG B 1 178 ? -7.741 14.737 -20.733 1.00 12.69 178 ARG B C 1
ATOM 3344 O O . ARG B 1 178 ? -8.824 14.551 -21.347 1.00 13.92 178 ARG B O 1
ATOM 3352 N N . VAL B 1 179 ? -7.647 15.486 -19.645 1.00 12.18 179 VAL B N 1
ATOM 3353 C CA . VAL B 1 179 ? -8.810 16.130 -19.044 1.00 11.91 179 VAL B CA 1
ATOM 3354 C C . VAL B 1 179 ? -9.323 17.218 -19.985 1.00 12.03 179 VAL B C 1
ATOM 3355 O O . VAL B 1 179 ? -10.548 17.333 -20.221 1.00 13.03 179 VAL B O 1
ATOM 3359 N N . ARG B 1 180 ? -8.415 18.006 -20.577 1.00 12.81 180 ARG B N 1
ATOM 3360 C CA . ARG B 1 180 ? -8.850 19.133 -21.353 1.00 14.50 180 ARG B CA 1
ATOM 3361 C C . ARG B 1 180 ? -9.611 18.624 -22.574 1.00 14.65 180 ARG B C 1
ATOM 3362 O O . ARG B 1 180 ? -10.578 19.277 -23.001 1.00 14.01 180 ARG B O 1
ATOM 3370 N N . ALA B 1 181 ? -9.220 17.446 -23.075 1.00 13.41 181 ALA B N 1
ATOM 3371 C CA . ALA B 1 181 ? -9.834 16.999 -24.322 1.00 14.01 181 ALA B CA 1
ATOM 3372 C C . ALA B 1 181 ? -11.276 16.562 -24.062 1.00 14.66 181 ALA B C 1
ATOM 3373 O O . ALA B 1 181 ? -12.050 16.432 -25.006 1.00 17.24 181 ALA B O 1
ATOM 3375 N N . ARG B 1 182 ? -11.644 16.310 -22.800 1.00 14.30 182 ARG B N 1
ATOM 3376 C CA . ARG B 1 182 ? -13.023 15.952 -22.481 1.00 14.85 182 ARG B CA 1
ATOM 3377 C C . ARG B 1 182 ? -13.933 17.164 -22.249 1.00 13.41 182 ARG B C 1
ATOM 3378 O O . ARG B 1 182 ? -15.117 17.011 -22.095 1.00 14.71 182 ARG B O 1
ATOM 3386 N N . ARG B 1 183 ? -13.357 18.376 -22.366 1.00 15.32 183 ARG B N 1
ATOM 3387 C CA . ARG B 1 183 ? -14.114 19.647 -22.412 1.00 15.66 183 ARG B CA 1
ATOM 3388 C C . ARG B 1 183 ? -15.048 19.809 -21.209 1.00 15.00 183 ARG B C 1
ATOM 3389 O O . ARG B 1 183 ? -16.231 20.157 -21.411 1.00 16.64 183 ARG B O 1
ATOM 3397 N N . PRO B 1 184 ? -14.571 19.658 -19.997 1.00 14.68 184 PRO B N 1
ATOM 3398 C CA . PRO B 1 184 ? -15.400 19.843 -18.783 1.00 16.22 184 PRO B CA 1
ATOM 3399 C C . PRO B 1 184 ? -16.042 21.228 -18.718 1.00 14.44 184 PRO B C 1
ATOM 3400 O O . PRO B 1 184 ? -15.423 22.238 -19.168 1.00 15.94 184 PRO B O 1
ATOM 3404 N N . THR B 1 185 ? -17.268 21.287 -18.206 1.00 15.42 185 THR B N 1
ATOM 3405 C CA . THR B 1 185 ? -17.995 22.570 -18.144 1.00 15.79 185 THR B CA 1
ATOM 3406 C C . THR B 1 185 ? -18.317 22.971 -16.723 1.00 14.79 185 THR B C 1
ATOM 3407 O O . THR B 1 185 ? -18.917 24.031 -16.525 1.00 16.18 185 THR B O 1
ATOM 3411 N N . ASN B 1 186 ? -17.956 22.144 -15.748 1.00 15.13 186 ASN B N 1
ATOM 3412 C CA . ASN B 1 186 ? -18.177 22.497 -14.340 1.00 15.41 186 ASN B CA 1
ATOM 3413 C C . ASN B 1 186 ? -17.154 21.741 -13.471 1.00 15.28 186 ASN B C 1
ATOM 3414 O O . ASN B 1 186 ? -16.471 20.830 -13.949 1.00 15.28 186 ASN B O 1
ATOM 3419 N N . LEU B 1 187 ? -17.065 22.108 -12.207 1.00 14.65 187 LEU B N 1
ATOM 3420 C CA . LEU B 1 187 ? -16.026 21.553 -11.354 1.00 14.72 187 LEU B CA 1
ATOM 3421 C C . LEU B 1 187 ? -16.301 20.141 -10.852 1.00 16.13 187 LEU B C 1
ATOM 3422 O O . LEU B 1 187 ? -15.341 19.409 -10.602 1.00 16.41 187 LEU B O 1
ATOM 3427 N N . THR B 1 188 ? -17.560 19.741 -10.723 1.00 16.66 188 THR B N 1
ATOM 3428 C CA . THR B 1 188 ? -17.852 18.336 -10.399 1.00 16.62 188 THR B CA 1
ATOM 3429 C C . THR B 1 188 ? -17.311 17.436 -11.514 1.00 18.54 188 THR B C 1
ATOM 3430 O O . THR B 1 188 ? -16.632 16.426 -11.295 1.00 17.52 188 THR B O 1
ATOM 3434 N N . GLN B 1 189 ? -17.605 17.835 -12.750 1.00 16.78 189 GLN B N 1
ATOM 3435 C CA . GLN B 1 189 ? -17.039 17.136 -13.887 1.00 17.61 189 GLN B CA 1
ATOM 3436 C C . GLN B 1 189 ? -15.534 17.201 -13.918 1.00 15.20 189 GLN B C 1
ATOM 3437 O O . GLN B 1 189 ? -14.847 16.202 -14.237 1.00 16.53 189 GLN B O 1
ATOM 3443 N N . LEU B 1 190 ? -14.934 18.347 -13.631 1.00 13.66 190 LEU B N 1
ATOM 3444 C CA . LEU B 1 190 ? -13.478 18.437 -13.672 1.00 12.39 190 LEU B CA 1
ATOM 3445 C C . LEU B 1 190 ? -12.870 17.424 -12.690 1.00 14.01 190 LEU B C 1
ATOM 3446 O O . LEU B 1 190 ? -11.924 16.694 -13.035 1.00 13.98 190 LEU B O 1
ATOM 3451 N N . HIS B 1 191 ? -13.450 17.325 -11.505 1.00 14.54 191 HIS B N 1
ATOM 3452 C CA . HIS B 1 191 ? -12.934 16.381 -10.512 1.00 13.64 191 HIS B CA 1
ATOM 3453 C C . HIS B 1 191 ? -13.064 14.940 -11.016 1.00 15.37 191 HIS B C 1
ATOM 3454 O O . HIS B 1 191 ? -12.100 14.156 -10.980 1.00 14.55 191 HIS B O 1
ATOM 3461 N N . GLN B 1 192 ? -14.250 14.577 -11.497 1.00 14.64 192 GLN B N 1
ATOM 3462 C CA A GLN B 1 192 ? -14.418 13.195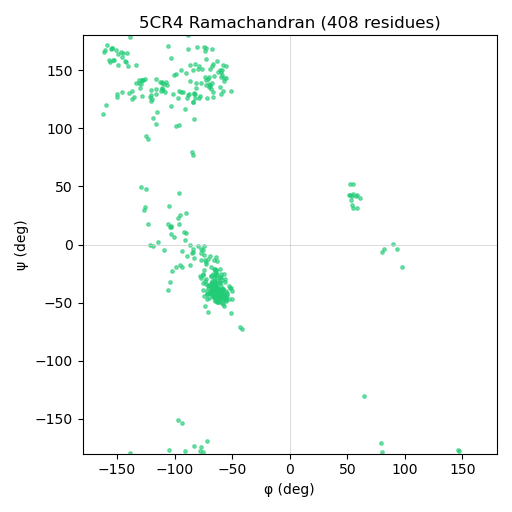 -11.927 0.50 14.42 192 GLN B CA 1
ATOM 3463 C CA B GLN B 1 192 ? -14.470 13.233 -12.013 0.50 19.04 192 GLN B CA 1
ATOM 3464 C C . GLN B 1 192 ? -13.536 12.885 -13.142 1.00 14.77 192 GLN B C 1
ATOM 3465 O O . GLN B 1 192 ? -12.960 11.762 -13.205 1.00 15.01 192 GLN B O 1
ATOM 3476 N N . LEU B 1 193 ? -13.357 13.824 -14.060 1.00 14.82 193 LEU B N 1
ATOM 3477 C CA . LEU B 1 193 ? -12.519 13.568 -15.222 1.00 15.64 193 LEU B CA 1
ATOM 3478 C C . LEU B 1 193 ? -11.063 13.424 -14.783 1.00 13.68 193 LEU B C 1
ATOM 3479 O O . LEU B 1 193 ? -10.305 12.619 -15.328 1.00 14.50 193 LEU B O 1
ATOM 3484 N N . CYS B 1 194 ? -10.590 14.232 -13.817 1.00 14.18 194 CYS B N 1
ATOM 3485 C CA . CYS B 1 194 ? -9.222 14.049 -13.313 1.00 12.10 194 CYS B CA 1
ATOM 3486 C C . CYS B 1 194 ? -9.009 12.653 -12.750 1.00 12.77 194 CYS B C 1
ATOM 3487 O O . CYS B 1 194 ? -8.017 11.976 -13.089 1.00 13.73 194 CYS B O 1
ATOM 3490 N N . GLN B 1 195 ? -9.962 12.161 -11.973 1.00 12.38 195 GLN B N 1
ATOM 3491 C CA . GLN B 1 195 ? -9.737 10.812 -11.447 1.00 13.80 195 GLN B CA 1
ATOM 3492 C C . GLN B 1 195 ? -9.816 9.746 -12.528 1.00 12.75 195 GLN B C 1
ATOM 3493 O O . GLN B 1 195 ? -9.001 8.784 -12.539 1.00 14.19 195 GLN B O 1
ATOM 3499 N N . GLU B 1 196 ? -10.793 9.884 -13.428 1.00 13.17 196 GLU B N 1
ATOM 3500 C CA . GLU B 1 196 ? -10.955 8.880 -14.472 1.00 14.54 196 GLU B CA 1
ATOM 3501 C C . GLU B 1 196 ? -9.737 8.821 -15.394 1.00 13.53 196 GLU B C 1
ATOM 3502 O O . GLU B 1 196 ? -9.235 7.735 -15.777 1.00 15.37 196 GLU B O 1
ATOM 3508 N N . GLU B 1 197 ? -9.249 10.001 -15.801 1.00 13.73 197 GLU B N 1
ATOM 3509 C CA . GLU B 1 197 ? -8.126 10.016 -16.730 1.00 12.89 197 GLU B CA 1
ATOM 3510 C C . GLU B 1 197 ? -6.839 9.600 -16.051 1.00 13.18 197 GLU B C 1
ATOM 3511 O O . GLU B 1 197 ? -6.021 8.926 -16.710 1.00 14.46 197 GLU B O 1
ATOM 3517 N N . TRP B 1 198 ? -6.673 9.936 -14.771 1.00 12.72 198 TRP B N 1
ATOM 3518 C CA . TRP B 1 198 ? -5.464 9.465 -14.043 1.00 12.24 198 TRP B CA 1
ATOM 3519 C C . TRP B 1 198 ? -5.433 7.940 -14.088 1.00 13.60 198 TRP B C 1
ATOM 3520 O O . TRP B 1 198 ? -4.350 7.364 -14.334 1.00 14.34 198 TRP B O 1
ATOM 3531 N N . ALA B 1 199 ? -6.594 7.318 -13.867 1.00 13.89 199 ALA B N 1
ATOM 3532 C CA . ALA B 1 199 ? -6.652 5.854 -13.858 1.00 15.19 199 ALA B CA 1
ATOM 3533 C C . ALA B 1 199 ? -6.326 5.263 -15.190 1.00 13.83 199 ALA B C 1
ATOM 3534 O O . ALA B 1 199 ? -5.920 4.067 -15.250 1.00 15.88 199 ALA B O 1
ATOM 3536 N N . LYS B 1 200 ? -6.530 6.016 -16.271 1.00 15.14 200 LYS B N 1
ATOM 3537 C CA . LYS B 1 200 ? -6.254 5.498 -17.623 1.00 15.52 200 LYS B CA 1
ATOM 3538 C C . LYS B 1 200 ? -4.792 5.676 -18.080 1.00 16.61 200 LYS B C 1
ATOM 3539 O O . LYS B 1 200 ? -4.353 4.996 -19.005 1.00 20.01 200 LYS B O 1
ATOM 3545 N N . ILE B 1 201 ? -4.022 6.559 -17.437 1.00 21.86 201 ILE B N 1
ATOM 3546 C CA . ILE B 1 201 ? -2.698 6.836 -17.953 1.00 20.12 201 ILE B CA 1
ATOM 3547 C C . ILE B 1 201 ? -1.873 5.536 -18.024 1.00 20.06 201 ILE B C 1
ATOM 3548 O O . ILE B 1 201 ? -1.806 4.762 -17.078 1.00 19.10 201 ILE B O 1
ATOM 3553 N N . HIS B 1 202 ? -1.237 5.312 -19.158 1.00 19.17 202 HIS B N 1
ATOM 3554 C CA . HIS B 1 202 ? -0.603 4.008 -19.397 1.00 20.99 202 HIS B CA 1
ATOM 3555 C C . HIS B 1 202 ? 0.614 3.753 -18.497 1.00 20.54 202 HIS B C 1
ATOM 3556 O O . HIS B 1 202 ? 1.491 4.597 -18.364 1.00 18.94 202 HIS B O 1
ATOM 3563 N N . PRO B 1 203 ? 0.705 2.562 -17.888 1.00 19.70 203 PRO B N 1
ATOM 3564 C CA . PRO B 1 203 ? 1.970 2.206 -17.250 1.00 21.91 203 PRO B CA 1
ATOM 3565 C C . PRO B 1 203 ? 3.191 2.404 -18.160 1.00 20.29 203 PRO B C 1
ATOM 3566 O O . PRO B 1 203 ? 4.211 2.834 -17.665 1.00 19.49 203 PRO B O 1
ATOM 3570 N N . ASN B 1 204 ? 3.107 2.085 -19.440 1.00 22.19 204 ASN B N 1
ATOM 3571 C CA . ASN B 1 204 ? 4.279 2.279 -20.304 1.00 24.06 204 ASN B CA 1
ATOM 3572 C C . ASN B 1 204 ? 4.650 3.750 -20.487 1.00 23.88 204 ASN B C 1
ATOM 3573 O O . ASN B 1 204 ? 5.823 4.031 -20.762 1.00 23.09 204 ASN B O 1
ATOM 3578 N N . TYR B 1 205 ? 3.691 4.679 -20.344 1.00 19.42 205 TYR B N 1
ATOM 3579 C CA . TYR B 1 205 ? 3.966 6.126 -20.427 1.00 20.79 205 TYR B CA 1
ATOM 3580 C C . TYR B 1 205 ? 4.873 6.467 -19.231 1.00 19.24 205 TYR B C 1
ATOM 3581 O O . TYR B 1 205 ? 5.891 7.139 -19.353 1.00 19.80 205 TYR B O 1
ATOM 3590 N N . CYS B 1 206 ? 4.448 5.995 -18.065 1.00 18.23 206 CYS B N 1
ATOM 3591 C CA . CYS B 1 206 ? 5.208 6.196 -16.851 1.00 15.74 206 CYS B CA 1
ATOM 3592 C C . CYS B 1 206 ? 6.602 5.587 -16.978 1.00 16.07 206 CYS B C 1
ATOM 3593 O O . CYS B 1 206 ? 7.635 6.240 -16.547 1.00 16.70 206 CYS B O 1
ATOM 3596 N N . GLY B 1 207 ? 6.654 4.387 -17.542 1.00 16.80 207 GLY B N 1
ATOM 3597 C CA . GLY B 1 207 ? 7.941 3.738 -17.674 1.00 18.43 207 GLY B CA 1
ATOM 3598 C C . GLY B 1 207 ? 8.868 4.528 -18.577 1.00 17.38 207 GLY B C 1
ATOM 3599 O O . GLY B 1 207 ? 10.074 4.596 -18.300 1.00 18.06 207 GLY B O 1
ATOM 3600 N N . LYS B 1 208 ? 8.323 5.089 -19.663 1.00 18.44 208 LYS B N 1
ATOM 3601 C CA . LYS B 1 208 ? 9.153 5.847 -20.601 1.00 21.09 208 LYS B CA 1
ATOM 3602 C C . LYS B 1 208 ? 9.683 7.117 -19.923 1.00 19.50 208 LYS B C 1
ATOM 3603 O O . LYS B 1 208 ? 10.877 7.440 -20.127 1.00 25.03 208 LYS B O 1
ATOM 3605 N N . LEU B 1 209 ? 8.868 7.737 -19.051 1.00 18.38 209 LEU B N 1
ATOM 3606 C CA . LEU B 1 209 ? 9.380 8.932 -18.321 1.00 20.17 209 LEU B CA 1
ATOM 3607 C C . LEU B 1 209 ? 10.627 8.563 -17.504 1.00 21.90 209 LEU B C 1
ATOM 3608 O O . LEU B 1 209 ? 11.698 9.246 -17.488 1.00 23.81 209 LEU B O 1
ATOM 3613 N N . VAL B 1 210 ? 10.525 7.434 -16.822 1.00 15.58 210 VAL B N 1
ATOM 3614 C CA . VAL B 1 210 ? 11.647 7.095 -15.932 1.00 14.87 210 VAL B CA 1
ATOM 3615 C C . VAL B 1 210 ? 12.858 6.534 -16.702 1.00 16.08 210 VAL B C 1
ATOM 3616 O O . VAL B 1 210 ? 14.036 6.732 -16.283 1.00 17.28 210 VAL B O 1
ATOM 3620 N N . GLU B 1 211 ? 12.620 5.879 -17.843 1.00 18.48 211 GLU B N 1
ATOM 3621 C CA . GLU B 1 211 ? 13.713 5.367 -18.649 1.00 19.79 211 GLU B CA 1
ATOM 3622 C C . GLU B 1 211 ? 14.658 6.516 -19.060 1.00 21.82 211 GLU B C 1
ATOM 3623 O O . GLU B 1 211 ? 15.876 6.330 -19.165 1.00 24.39 211 GLU B O 1
ATOM 3626 N N . GLY B 1 212 ? 14.099 7.679 -19.366 1.00 22.76 212 GLY B N 1
ATOM 3627 C CA . GLY B 1 212 ? 14.924 8.801 -19.764 1.00 29.21 212 GLY B CA 1
ATOM 3628 C C . GLY B 1 212 ? 15.691 9.478 -18.654 1.00 29.49 212 GLY B C 1
ATOM 3629 O O . GLY B 1 212 ? 16.483 10.375 -18.921 1.00 31.10 212 GLY B O 1
ATOM 3630 N N . TYR B 1 213 ? 15.537 9.013 -17.414 1.00 23.25 213 TYR B N 1
ATOM 3631 C CA . TYR B 1 213 ? 15.959 9.867 -16.310 1.00 20.48 213 TYR B CA 1
ATOM 3632 C C . TYR B 1 213 ? 17.500 10.167 -16.159 1.00 20.17 213 TYR B C 1
ATOM 3633 O O . TYR B 1 213 ? 17.914 11.346 -15.893 1.00 18.08 213 TYR B O 1
ATOM 3642 N N . PRO B 1 214 ? 18.350 9.151 -16.291 1.00 21.44 214 PRO B N 1
ATOM 3643 C CA . PRO B 1 214 ? 19.767 9.471 -16.140 1.00 19.69 214 PRO B CA 1
ATOM 3644 C C . PRO B 1 214 ? 20.297 10.558 -17.083 1.00 22.73 214 PRO B C 1
ATOM 3645 O O . PRO B 1 214 ? 21.249 11.265 -16.727 1.00 21.77 214 PRO B O 1
ATOM 3649 N N . LYS B 1 215 ? 19.723 10.682 -18.272 1.00 19.60 215 LYS B N 1
ATOM 3650 C CA . LYS B 1 215 ? 20.135 11.780 -19.161 1.00 19.68 215 LYS B CA 1
ATOM 3651 C C . LYS B 1 215 ? 19.873 13.151 -18.547 1.00 18.43 215 LYS B C 1
ATOM 3652 O O . LYS B 1 215 ? 20.588 14.137 -18.831 1.00 17.88 215 LYS B O 1
ATOM 3656 N N . ARG B 1 216 ? 18.872 13.283 -17.681 1.00 15.79 216 ARG B N 1
ATOM 3657 C CA . ARG B 1 216 ? 18.630 14.560 -17.016 1.00 16.28 216 ARG B CA 1
ATOM 3658 C C . ARG B 1 216 ? 19.811 14.856 -16.116 1.00 14.97 216 ARG B C 1
ATOM 3659 O O . ARG B 1 216 ? 20.282 16.018 -16.083 1.00 16.70 216 ARG B O 1
ATOM 3667 N N . LEU B 1 217 ? 20.286 13.832 -15.424 1.00 16.36 217 LEU B N 1
ATOM 3668 C CA . LEU B 1 217 ? 21.433 14.074 -14.499 1.00 18.85 217 LEU B CA 1
ATOM 3669 C C . LEU B 1 217 ? 22.738 14.420 -15.267 1.00 18.21 217 LEU B C 1
ATOM 3670 O O . LEU B 1 217 ? 23.525 15.303 -14.842 1.00 17.49 217 LEU B O 1
ATOM 3675 N N . THR B 1 218 ? 22.919 13.766 -16.423 1.00 17.57 218 THR B N 1
ATOM 3676 C CA . THR B 1 218 ? 24.021 14.151 -17.320 1.00 16.91 218 THR B CA 1
ATOM 3677 C C . THR B 1 218 ? 23.939 15.607 -17.699 1.00 16.42 218 THR B C 1
ATOM 3678 O O . THR B 1 218 ? 24.981 16.304 -17.687 1.00 17.25 218 THR B O 1
ATOM 3682 N N . GLN B 1 219 ? 22.760 16.074 -18.046 1.00 15.24 219 GLN B N 1
ATOM 3683 C CA . GLN B 1 219 ? 22.677 17.464 -18.459 1.00 15.08 219 GLN B CA 1
ATOM 3684 C C . GLN B 1 219 ? 22.867 18.407 -17.268 1.00 14.30 219 GLN B C 1
ATOM 3685 O O . GLN B 1 219 ? 23.489 19.477 -17.461 1.00 15.67 219 GLN B O 1
ATOM 3691 N N . VAL B 1 220 ? 22.359 18.100 -16.077 1.00 13.22 220 VAL B N 1
ATOM 3692 C CA . VAL B 1 220 ? 22.625 18.958 -14.905 1.00 13.24 220 VAL B CA 1
ATOM 3693 C C . VAL B 1 220 ? 24.140 19.087 -14.717 1.00 14.61 220 VAL B C 1
ATOM 3694 O O . VAL B 1 220 ? 24.647 20.236 -14.520 1.00 15.95 220 VAL B O 1
ATOM 3698 N N . LYS B 1 221 ? 24.886 17.981 -14.811 1.00 14.59 221 LYS B N 1
ATOM 3699 C CA . LYS B 1 221 ? 26.323 18.090 -14.621 1.00 17.69 221 LYS B CA 1
ATOM 3700 C C . LYS B 1 221 ? 26.990 18.955 -15.723 1.00 16.70 221 LYS B C 1
ATOM 3701 O O . LYS B 1 221 ? 27.857 19.798 -15.458 1.00 17.64 221 LYS B O 1
ATOM 3707 N N . GLN B 1 222 ? 26.586 18.727 -16.981 1.00 17.35 222 GLN B N 1
ATOM 3708 C CA A GLN B 1 222 ? 27.148 19.493 -18.091 0.50 18.59 222 GLN B CA 1
ATOM 3709 C CA B GLN B 1 222 ? 27.184 19.483 -18.082 0.50 19.56 222 GLN B CA 1
ATOM 3710 C C . GLN B 1 222 ? 26.895 20.980 -17.920 1.00 16.44 222 GLN B C 1
ATOM 3711 O O . GLN B 1 222 ? 27.735 21.814 -18.290 1.00 17.38 222 GLN B O 1
ATOM 3722 N N . PHE B 1 223 ? 25.744 21.293 -17.364 1.00 15.36 223 PHE B N 1
ATOM 3723 C CA . PHE B 1 223 ? 25.335 22.677 -17.202 1.00 12.87 223 PHE B CA 1
ATOM 3724 C C . PHE B 1 223 ? 25.756 23.247 -15.856 1.00 15.47 223 PHE B C 1
ATOM 3725 O O . PHE B 1 223 ? 25.338 24.341 -15.501 1.00 14.88 223 PHE B O 1
ATOM 3733 N N . LYS B 1 224 ? 26.606 22.530 -15.116 1.00 14.29 224 LYS B N 1
ATOM 3734 C CA . LYS B 1 224 ? 27.102 23.017 -13.824 1.00 15.63 224 LYS B CA 1
ATOM 3735 C C . LYS B 1 224 ? 25.958 23.389 -12.861 1.00 14.06 224 LYS B C 1
ATOM 3736 O O . LYS B 1 224 ? 26.126 24.252 -12.017 1.00 17.35 224 LYS B O 1
ATOM 3742 N N . GLY B 1 225 ? 24.852 22.668 -12.995 1.00 12.87 225 GLY B N 1
ATOM 3743 C CA . GLY B 1 225 ? 23.716 22.851 -12.109 1.00 13.67 225 GLY B CA 1
ATOM 3744 C C . GLY B 1 225 ? 22.707 23.885 -12.576 1.00 14.25 225 GLY B C 1
ATOM 3745 O O . GLY B 1 225 ? 21.727 24.120 -11.848 1.00 14.41 225 GLY B O 1
ATOM 3746 N N . ASN B 1 226 ? 22.932 24.508 -13.719 1.00 13.51 226 ASN B N 1
ATOM 3747 C CA . ASN B 1 226 ? 21.951 25.490 -14.259 1.00 12.71 226 ASN B CA 1
ATOM 3748 C C . ASN B 1 226 ? 20.735 24.737 -14.844 1.00 12.45 226 ASN B C 1
ATOM 3749 O O . ASN B 1 226 ? 20.593 23.526 -14.715 1.00 12.74 226 ASN B O 1
ATOM 3754 N N . ALA B 1 227 ? 19.785 25.502 -15.402 1.00 12.30 227 ALA B N 1
ATOM 3755 C CA . ALA B 1 227 ? 18.501 24.892 -15.786 1.00 12.31 227 ALA B CA 1
ATOM 3756 C C . ALA B 1 227 ? 18.661 23.969 -16.978 1.00 12.58 227 ALA B C 1
ATOM 3757 O O . ALA B 1 227 ? 19.379 24.285 -17.947 1.00 13.65 227 ALA B O 1
ATOM 3759 N N . THR B 1 228 ? 18.036 22.788 -16.891 1.00 12.75 228 THR B N 1
ATOM 3760 C CA . THR B 1 228 ? 18.040 21.889 -18.041 1.00 12.75 228 THR B CA 1
ATOM 3761 C C . THR B 1 228 ? 16.889 22.133 -18.977 1.00 12.56 228 THR B C 1
ATOM 3762 O O . THR B 1 228 ? 16.104 23.076 -18.763 1.00 13.02 228 THR B O 1
ATOM 3766 N N . LYS B 1 229 ? 16.790 21.369 -20.069 1.00 12.48 229 LYS B N 1
ATOM 3767 C CA . LYS B 1 229 ? 15.635 21.475 -20.966 1.00 13.61 229 LYS B CA 1
ATOM 3768 C C . LYS B 1 229 ? 14.322 20.864 -20.419 1.00 12.82 229 LYS B C 1
ATOM 3769 O O . LYS B 1 229 ? 13.285 21.085 -20.996 1.00 15.43 229 LYS B O 1
ATOM 3775 N N . TYR B 1 230 ? 14.432 20.091 -19.354 1.00 11.91 230 TYR B N 1
ATOM 3776 C CA . TYR B 1 230 ? 13.322 19.191 -19.017 1.00 12.18 230 TYR B CA 1
ATOM 3777 C C . TYR B 1 230 ? 12.160 19.865 -18.298 1.00 17.20 230 TYR B C 1
ATOM 3778 O O . TYR B 1 230 ? 11.053 19.317 -18.308 1.00 19.07 230 TYR B O 1
#

Nearest PDB structures (foldseek):
  5cr4-assembly1_A  TM=1.004E+00  e=1.714E-44  synthetic construct
  4r79-assembly1_B  TM=7.460E-01  e=1.475E-11  Drosophila mauritiana
  3hos-assembly1_B  TM=8.180E-01  e=2.192E-09  Drosophila mauritiana
  3k9j-assembly3_B  TM=8.527E-01  e=4.994E-09  Homo sapiens
  5hoo-assembly1_B  TM=7.294E-01  e=2.485E-10  Drosophila mauritiana

Sequence (450 aa):
ARKKPLLQNRHKKARLRFATAHGDKDRTFWRNVLWSDDETKIELFGHNDHRYVWRKKGEEACKPKNTIPTVKHGGGSIMMLWGCFAAGGTGALHKIDGIMDAVQYVDILKQHLKTSVRKLKLGRKWVVFQHDNDPPKKHHTTSSKKVVAKWLKDNKVKVLEWPSQSPDLNPIENLWAELKKRVRARRPTNLTQLHQLCQQEEWAKIHPNYCGKLVEGYPKRLTQVKQFKGNATKYHSARKKPLLQQNRHKKARLRFAATTAAHHGGDDKKDRTTFWRNVLWSDDEETKIELFGHNDHRYVWRKKGEACKPKNTIPTVKHGGGSIMMLWGCFAAGGTGALHKIIDDGGIIMMDAVQYVDILKQHLKTTSVRKLKLGRKWVFQHDNDPKHTSKVVVAKWLKDNKVKVLEEWPSQSPDLNPIENLWAELKKRVRARRPTNLTQLHQQLCQEEWAKIHPNYCGKLVEGYPKRLTQVKQQFKGNATKY

Radius of gyration: 29.67 Å; Cα contacts (8 Å, |Δi|>4): 725; chains: 2; bounding box: 86×53×81 Å